Protein AF-A0A538EN63-F1 (afdb_monomer_lite)

Foldseek 3Di:
DDDDDDDDDDDDDDDDDDPDPPPPPPPLAAAEFEEEEEPFLQCLLVVVLQVVCLLVVLSYDYNYDYDQALLVVLVCQLVVNTFKYKHWLQSLFLCQLVVQQKAFLFFTFFAAQDPVQGQKFKKAFLPAPQAALQSQFQFEEEDQDPLGLCLLLNLQLCVLVVHHSVRHHYDHDGLVCVLVCRLVVVGRIYIHGPPSVVCSVPPRVMDGHGDSRNSVFGGQGTIGMMGGLVSCVVPVSSSNSVLSSSQVSLQVCQVCVQVSLVVDDPPRSPGNRTNTDRAAALVSSQVSQVSCCVVVSHVDGGPSCSHYPPSRFHDAEWEWEDDPPATAIDGRNHGAAEAEWGKYKYWYFYPDQQWWKWKDDVVDTDIDDNPDRGIHIDIDGDDFDKMKIAIPRDRVRIDIHTHDD

Sequence (405 aa):
MSRIAVVVAALLAALTLFGGLVSGAQGRGLVTITVDTLPIANALPLDLGVKKGFFTAQGIDINKRTLQSGNDVVLALANHNGEIGYFGWVPMMIASTQGIPISAVAPSEVEGTSAADNWQNILVKGDSSIRTPSDLAGKTIAVNALKGVGEVMIKAALRKSGVNANSIHLLAMPFPTMRTALRNGQVDAIWTPEPFLSQALNLDNARIVMAPGPVLGKFWPVGGYGALTDWVRSNPALAKKFRTAINRSLTYAQSHPDEIRALLPAGTGNVRLPIWSPIVDRAKLLQTAKYARDFGVITKLPNMLQLVPRAITGGKTLQGQITTRAIKLLLDGRTVKTLPQGEYTFVVSDRSKSGSFVLRGPGVLRKTSVKGVRPYTWTLSLAPGKYTYSSTGRPKFKKTFRVLS

Radius of gyration: 26.77 Å; chains: 1; bounding box: 45×76×113 Å

Structure (mmCIF, N/CA/C/O backbone):
data_AF-A0A538EN63-F1
#
_entry.id   AF-A0A538EN63-F1
#
loop_
_atom_site.group_PDB
_atom_site.id
_atom_site.type_symbol
_atom_site.label_atom_id
_atom_site.label_alt_id
_atom_site.label_comp_id
_atom_site.label_asym_id
_atom_site.label_entity_id
_atom_site.label_seq_id
_atom_site.pdbx_PDB_ins_code
_atom_site.Cartn_x
_atom_site.Cartn_y
_atom_site.Cartn_z
_atom_site.occupancy
_atom_site.B_iso_or_equiv
_atom_site.auth_seq_id
_atom_site.auth_comp_id
_atom_site.auth_asym_id
_atom_site.auth_atom_id
_atom_site.pdbx_PDB_model_num
ATOM 1 N N . MET A 1 1 ? 11.328 -45.045 86.136 1.00 39.50 1 MET A N 1
ATOM 2 C CA . MET A 1 1 ? 11.001 -43.608 86.242 1.00 39.50 1 MET A CA 1
ATOM 3 C C . MET A 1 1 ? 9.507 -43.441 85.966 1.00 39.50 1 MET A C 1
ATOM 5 O O . MET A 1 1 ? 9.020 -43.980 84.985 1.00 39.50 1 MET A O 1
ATOM 9 N N . SER A 1 2 ? 8.814 -42.836 86.935 1.00 32.81 2 SER A N 1
ATOM 10 C CA . SER A 1 2 ? 7.412 -42.353 87.025 1.00 32.81 2 SER A CA 1
ATOM 11 C C . SER A 1 2 ? 6.793 -41.793 85.731 1.00 32.81 2 SER A C 1
ATOM 13 O O . SER A 1 2 ? 7.550 -41.299 84.911 1.00 32.81 2 SER A O 1
ATOM 15 N N . ARG A 1 3 ? 5.479 -41.622 85.506 1.00 37.66 3 ARG A N 1
ATOM 16 C CA . ARG A 1 3 ? 4.148 -41.979 86.070 1.00 37.66 3 ARG A CA 1
ATOM 17 C C . ARG A 1 3 ? 3.145 -41.131 85.226 1.00 37.66 3 ARG A C 1
ATOM 19 O O . ARG A 1 3 ? 3.499 -39.990 84.967 1.00 37.66 3 ARG A O 1
ATOM 26 N N . ILE A 1 4 ? 1.905 -41.611 84.987 1.00 38.50 4 ILE A N 1
ATOM 27 C CA . ILE A 1 4 ? 0.632 -40.812 84.914 1.00 38.50 4 ILE A CA 1
ATOM 28 C C . ILE A 1 4 ? 0.461 -39.868 83.679 1.00 38.50 4 ILE A C 1
ATOM 30 O O . ILE A 1 4 ? 1.442 -39.328 83.202 1.00 38.50 4 ILE A O 1
ATOM 34 N N . ALA A 1 5 ? -0.701 -39.483 83.123 1.00 38.59 5 ALA A N 1
ATOM 35 C CA . ALA A 1 5 ? -2.105 -39.923 82.982 1.00 38.59 5 ALA A CA 1
ATOM 36 C C . ALA A 1 5 ? -2.874 -38.790 82.217 1.00 38.59 5 ALA A C 1
ATOM 38 O O . ALA A 1 5 ? -2.325 -37.702 82.080 1.00 38.59 5 ALA A O 1
ATOM 39 N N . VAL A 1 6 ? -4.157 -39.022 81.859 1.00 34.88 6 VAL A N 1
ATOM 40 C CA . VAL A 1 6 ? -5.277 -38.025 81.751 1.00 34.88 6 VAL A CA 1
ATOM 41 C C . VAL A 1 6 ? -5.259 -37.096 80.502 1.00 34.88 6 VAL A C 1
ATOM 43 O O . VAL A 1 6 ? -4.277 -36.418 80.253 1.00 34.88 6 VAL A O 1
ATOM 46 N N . VAL A 1 7 ? -6.214 -37.122 79.549 1.00 37.34 7 VAL A N 1
ATOM 47 C CA . VAL A 1 7 ? -7.676 -36.819 79.546 1.00 37.34 7 VAL A CA 1
ATOM 48 C C . VAL A 1 7 ? -8.006 -35.301 79.460 1.00 37.34 7 VAL A C 1
ATOM 50 O O . VAL A 1 7 ? -7.606 -34.531 80.318 1.00 37.34 7 VAL A O 1
ATOM 53 N N . VAL A 1 8 ? -8.837 -34.947 78.456 1.00 35.72 8 VAL A N 1
ATOM 54 C CA . VAL A 1 8 ? -9.824 -33.825 78.376 1.00 35.72 8 VAL A CA 1
ATOM 55 C C . VAL A 1 8 ? -9.400 -32.403 77.928 1.00 35.72 8 VAL A C 1
ATOM 57 O O . VAL A 1 8 ? -8.804 -31.629 78.658 1.00 35.72 8 VAL A O 1
ATOM 60 N N . ALA A 1 9 ? -9.864 -32.092 76.705 1.00 34.22 9 ALA A N 1
ATOM 61 C CA . ALA A 1 9 ? -10.789 -31.021 76.281 1.00 34.22 9 ALA A CA 1
ATOM 62 C C . ALA A 1 9 ? -10.452 -29.514 76.332 1.00 34.22 9 ALA A C 1
ATOM 64 O O . ALA A 1 9 ? -10.114 -28.963 77.369 1.00 34.22 9 ALA A O 1
ATOM 65 N N . ALA A 1 10 ? -10.860 -28.883 75.212 1.00 35.44 10 ALA A N 1
ATOM 66 C CA . ALA A 1 10 ? -11.432 -27.535 75.058 1.00 35.44 10 ALA A CA 1
ATOM 67 C C . ALA A 1 10 ? -10.468 -26.356 75.317 1.00 35.44 10 ALA A C 1
ATOM 69 O O . ALA A 1 10 ? -9.594 -26.428 76.158 1.00 35.44 10 ALA A O 1
ATOM 70 N N . LEU A 1 11 ? -10.501 -25.203 74.653 1.00 35.03 11 LEU A N 1
ATOM 71 C CA . LEU A 1 11 ? -11.497 -24.449 73.896 1.00 35.03 11 LEU A CA 1
ATOM 72 C C . LEU A 1 11 ? -10.677 -23.329 73.218 1.00 35.03 11 LEU A C 1
ATOM 74 O O . LEU A 1 11 ? -9.823 -22.756 73.882 1.00 35.03 11 LEU A O 1
ATOM 78 N N . LEU A 1 12 ? -10.944 -22.961 71.964 1.00 37.56 12 LEU A N 1
ATOM 79 C CA . LEU A 1 12 ? -11.250 -21.564 71.625 1.00 37.56 12 LEU A CA 1
ATOM 80 C C . LEU A 1 12 ? -11.751 -21.483 70.182 1.00 37.56 12 LEU A C 1
ATOM 82 O O . LEU A 1 12 ? -11.078 -21.846 69.220 1.00 37.56 12 LEU A O 1
ATOM 86 N N . ALA A 1 13 ? -12.994 -21.037 70.084 1.00 39.69 13 ALA A N 1
ATOM 87 C CA . ALA A 1 13 ? -13.723 -20.796 68.863 1.00 39.69 13 ALA A CA 1
ATOM 88 C C . ALA A 1 13 ? -13.358 -19.438 68.238 1.00 39.69 13 ALA A C 1
ATOM 90 O O . ALA A 1 13 ? -13.031 -18.490 68.949 1.00 39.69 13 ALA A O 1
ATOM 91 N N . ALA A 1 14 ? -13.618 -19.372 66.928 1.00 36.72 14 ALA A N 1
ATOM 92 C CA . ALA A 1 14 ? -14.241 -18.264 66.194 1.00 36.72 14 ALA A CA 1
ATOM 93 C C . ALA A 1 14 ? -13.387 -17.505 65.158 1.00 36.72 14 ALA A C 1
ATOM 95 O O . ALA A 1 14 ? -12.226 -17.184 65.373 1.00 36.72 14 ALA A O 1
ATOM 96 N N . LEU A 1 15 ? -14.105 -17.152 64.078 1.00 36.44 15 LEU A N 1
ATOM 97 C CA . LEU A 1 15 ? -13.755 -16.429 62.845 1.00 36.44 15 LEU A CA 1
ATOM 98 C C . LEU A 1 15 ? -13.041 -17.282 61.775 1.00 36.44 15 LEU A C 1
ATOM 100 O O . LEU A 1 15 ? -11.958 -17.787 62.003 1.00 36.44 15 LEU A O 1
ATOM 104 N N . THR A 1 16 ? -13.556 -17.492 60.562 1.00 40.44 16 THR A N 1
ATOM 105 C CA . THR A 1 16 ? -14.669 -16.867 59.832 1.00 40.44 16 THR A CA 1
ATOM 106 C C . THR A 1 16 ? -15.054 -17.783 58.667 1.00 40.44 16 THR A C 1
ATOM 108 O O . THR A 1 16 ? -14.211 -18.182 57.865 1.00 40.44 16 THR A O 1
ATOM 111 N N . LEU A 1 17 ? -16.353 -18.061 58.533 1.00 43.28 17 LEU A N 1
ATOM 112 C CA . LEU A 1 17 ? -16.962 -18.459 57.268 1.00 43.28 17 LEU A CA 1
ATOM 113 C C . LEU A 1 17 ? -16.720 -17.355 56.227 1.00 43.28 17 LEU A C 1
ATOM 115 O O . LEU A 1 17 ? -17.315 -16.287 56.323 1.00 43.28 17 LEU A O 1
ATOM 119 N N . PHE A 1 18 ? -15.918 -17.635 55.206 1.00 42.84 18 PHE A N 1
ATOM 120 C CA . PHE A 1 18 ? -16.129 -17.101 53.862 1.00 42.84 18 PHE A CA 1
ATOM 121 C C . PHE A 1 18 ? -15.702 -18.186 52.874 1.00 42.84 18 PHE A C 1
ATOM 123 O O . PHE A 1 18 ? -14.536 -18.313 52.506 1.00 42.84 18 PHE A O 1
ATOM 130 N N . GLY A 1 19 ? -16.671 -19.023 52.496 1.00 39.84 19 GLY A N 1
ATOM 131 C CA . GLY A 1 19 ? -16.547 -19.956 51.386 1.00 39.84 19 GLY A CA 1
ATOM 132 C C . GLY A 1 19 ? -16.340 -19.169 50.098 1.00 39.84 19 GLY A C 1
ATOM 133 O O . GLY A 1 19 ? -17.295 -18.741 49.454 1.00 39.84 19 GLY A O 1
ATOM 134 N N . GLY A 1 20 ? -15.075 -18.946 49.750 1.00 33.38 20 GLY A N 1
ATOM 135 C CA . GLY A 1 20 ? -14.682 -18.441 48.450 1.00 33.38 20 GLY A CA 1
ATOM 136 C C . GLY A 1 20 ? -15.007 -19.488 47.395 1.00 33.38 20 GLY A C 1
ATOM 137 O O . GLY A 1 20 ? -14.257 -20.443 47.207 1.00 33.38 20 GLY A O 1
ATOM 138 N N . LEU A 1 21 ? -16.116 -19.284 46.686 1.00 41.53 21 LEU A N 1
ATOM 139 C CA . LEU A 1 21 ? -16.290 -19.771 45.324 1.00 41.53 21 LEU A CA 1
ATOM 140 C C . LEU A 1 21 ? -15.121 -19.227 44.500 1.00 41.53 21 LEU A C 1
ATOM 142 O O . LEU A 1 21 ? -15.172 -18.115 43.971 1.00 41.53 21 LEU A O 1
ATOM 146 N N . VAL A 1 22 ? -14.053 -20.015 44.390 1.00 39.41 22 VAL A N 1
ATOM 147 C CA . VAL A 1 22 ? -13.064 -19.847 43.333 1.00 39.41 22 VAL A CA 1
ATOM 148 C C . VAL A 1 22 ? -13.796 -20.203 42.046 1.00 39.41 22 VAL A C 1
ATOM 150 O O . VAL A 1 22 ? -13.808 -21.347 41.598 1.00 39.41 22 VAL A O 1
ATOM 153 N N . SER A 1 23 ? -14.474 -19.208 41.474 1.00 40.97 23 SER A N 1
ATOM 154 C CA . SER A 1 23 ? -14.842 -19.226 40.068 1.00 40.97 23 SER A CA 1
ATOM 155 C C . SER A 1 23 ? -13.533 -19.301 39.301 1.00 40.97 23 SER A C 1
ATOM 157 O 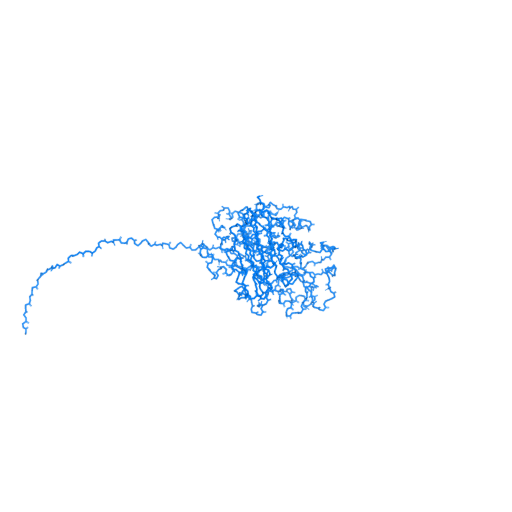O . SER A 1 23 ? -12.886 -18.286 39.046 1.00 40.97 23 SER A O 1
ATOM 159 N N . GLY A 1 24 ? -13.109 -20.526 38.993 1.00 36.53 24 GLY A N 1
ATOM 160 C CA . GLY A 1 24 ? -12.093 -20.775 37.995 1.00 36.53 24 GLY A CA 1
ATOM 161 C C . GLY A 1 24 ? -12.567 -20.097 36.723 1.00 36.53 24 GLY A C 1
ATOM 162 O O . GLY A 1 24 ? -13.503 -20.561 36.073 1.00 36.53 24 GLY A O 1
ATOM 163 N N . ALA A 1 25 ? -11.960 -18.959 36.400 1.00 36.59 25 ALA A N 1
ATOM 164 C CA . ALA A 1 25 ? -12.062 -18.386 35.081 1.00 36.59 25 ALA A CA 1
ATOM 165 C C . ALA A 1 25 ? -11.527 -19.457 34.127 1.00 36.59 25 ALA A C 1
ATOM 167 O O . ALA A 1 25 ? -10.316 -19.626 33.995 1.00 36.59 25 ALA A O 1
ATOM 168 N N . GLN A 1 26 ? -12.430 -20.219 33.504 1.00 40.00 26 GLN A N 1
ATOM 169 C CA . GLN A 1 26 ? -12.112 -20.970 32.302 1.00 40.00 26 GLN A CA 1
ATOM 170 C C . GLN A 1 26 ? -11.521 -19.947 31.338 1.00 40.00 26 GLN A C 1
ATOM 172 O O . GLN A 1 26 ? -12.235 -19.091 30.805 1.00 40.00 26 GLN A O 1
ATOM 177 N N . GLY A 1 27 ? -10.196 -19.971 31.195 1.00 47.72 27 GLY A N 1
ATOM 178 C CA . GLY A 1 27 ? -9.504 -19.173 30.205 1.00 47.72 27 GLY A CA 1
ATOM 179 C C . GLY A 1 27 ? -10.123 -19.528 28.866 1.00 47.72 27 GLY A C 1
ATOM 180 O O . GLY A 1 27 ? -9.965 -20.650 28.395 1.00 47.72 27 GLY A O 1
ATOM 181 N N . ARG A 1 28 ? -10.905 -18.609 28.290 1.00 62.19 28 ARG A N 1
ATOM 182 C CA . ARG A 1 28 ? -11.456 -18.789 26.947 1.00 62.19 28 ARG A CA 1
ATOM 183 C C . ARG A 1 28 ? -10.273 -19.058 26.021 1.00 62.19 28 ARG A C 1
ATOM 185 O O . ARG A 1 28 ? -9.451 -18.162 25.829 1.00 62.19 28 ARG A O 1
ATOM 192 N N . GLY A 1 29 ? -10.184 -20.284 25.506 1.00 84.50 29 GLY A N 1
ATOM 193 C CA . GLY A 1 29 ? -9.155 -20.678 24.550 1.00 84.50 29 GLY A CA 1
ATOM 194 C C . GLY A 1 29 ? -9.119 -19.707 23.371 1.00 84.50 29 GLY A C 1
ATOM 195 O O . GLY A 1 29 ? -10.151 -19.154 22.976 1.00 84.50 29 GLY A O 1
ATOM 196 N N . LEU A 1 30 ? -7.921 -19.452 22.847 1.00 94.00 30 LEU A N 1
ATOM 197 C CA . LEU A 1 30 ? -7.757 -18.617 21.661 1.00 94.00 30 LEU A CA 1
ATOM 198 C C . LEU A 1 30 ? -8.392 -19.316 20.454 1.00 94.00 30 LEU A C 1
ATOM 200 O O . LEU A 1 30 ? -8.273 -20.528 20.299 1.00 94.00 30 LEU A O 1
ATOM 204 N N . VAL A 1 31 ? -9.051 -18.543 19.591 1.00 97.69 31 VAL A N 1
ATOM 205 C CA . VAL A 1 31 ? -9.512 -19.036 18.289 1.00 97.69 31 VAL A CA 1
ATOM 206 C C . VAL A 1 31 ? -8.372 -18.868 17.296 1.00 97.69 31 VAL A C 1
ATOM 208 O O . VAL A 1 31 ? -7.955 -17.738 17.031 1.00 97.69 31 VAL A O 1
ATOM 211 N N . THR A 1 32 ? -7.872 -19.968 16.742 1.00 98.12 32 THR A N 1
ATOM 212 C CA . THR A 1 32 ? -6.858 -19.919 15.687 1.00 98.12 32 THR A CA 1
ATOM 213 C C . THR A 1 32 ? -7.483 -19.446 14.376 1.00 98.12 32 THR A C 1
ATOM 215 O O . THR A 1 32 ? -8.505 -19.970 13.940 1.00 98.12 32 THR A O 1
ATOM 218 N N . ILE A 1 33 ? -6.867 -18.447 13.745 1.00 98.38 33 ILE A N 1
ATOM 219 C CA . ILE A 1 33 ? -7.176 -17.986 12.390 1.00 98.38 33 ILE A CA 1
ATOM 220 C C . ILE A 1 33 ? -5.930 -18.198 11.541 1.00 98.38 33 ILE A C 1
ATOM 222 O O . ILE A 1 33 ? -4.859 -17.665 11.845 1.00 98.38 33 ILE A O 1
ATOM 226 N N . THR A 1 34 ? -6.077 -18.938 10.451 1.00 98.69 34 THR A N 1
ATOM 227 C CA . THR A 1 34 ? -5.054 -19.065 9.425 1.00 98.69 34 THR A CA 1
ATOM 228 C C . THR A 1 34 ? -5.077 -17.839 8.524 1.00 98.69 34 THR A C 1
ATOM 230 O O . THR A 1 34 ? -6.106 -17.495 7.934 1.00 98.69 34 THR A O 1
ATOM 233 N N . VAL A 1 35 ? -3.927 -17.169 8.436 1.00 98.75 35 VAL A N 1
ATOM 234 C CA . VAL A 1 35 ? -3.742 -15.974 7.615 1.00 98.75 35 VAL A CA 1
ATOM 235 C C . VAL A 1 35 ? -2.700 -16.229 6.539 1.00 98.75 35 VAL A C 1
ATOM 237 O O . VAL A 1 35 ? -1.511 -16.377 6.836 1.00 98.75 35 VAL A O 1
ATOM 240 N N . ASP A 1 36 ? -3.143 -16.222 5.286 1.00 98.56 36 ASP A N 1
ATOM 241 C CA . ASP A 1 36 ? -2.258 -16.261 4.127 1.00 98.56 36 ASP A CA 1
ATOM 242 C C . ASP A 1 36 ? -1.664 -14.883 3.858 1.00 98.56 36 ASP A C 1
ATOM 244 O O . ASP A 1 36 ? -2.358 -13.869 3.871 1.00 98.56 36 ASP A O 1
ATOM 248 N N . THR A 1 37 ? -0.365 -14.824 3.607 1.00 97.00 37 THR A N 1
ATOM 249 C CA . THR A 1 37 ? 0.369 -13.585 3.368 1.00 97.00 37 THR A CA 1
ATOM 250 C C . THR A 1 37 ? 1.394 -13.746 2.249 1.00 97.00 37 THR A C 1
ATOM 252 O O . THR A 1 37 ? 1.515 -14.809 1.649 1.00 97.00 37 THR A O 1
ATOM 255 N N . LEU A 1 38 ? 2.144 -12.683 1.965 1.00 95.44 38 LEU A N 1
ATOM 256 C CA . LEU A 1 38 ? 3.192 -12.624 0.950 1.00 95.44 38 LEU A CA 1
ATOM 257 C C . LEU A 1 38 ? 4.549 -12.293 1.598 1.00 95.44 38 LEU A C 1
ATOM 259 O O . LEU A 1 38 ? 4.575 -11.620 2.633 1.00 95.44 38 LEU A O 1
ATOM 263 N N . PRO A 1 39 ? 5.688 -12.684 0.994 1.00 93.06 39 PRO A N 1
ATOM 264 C CA . PRO A 1 39 ? 7.026 -12.435 1.535 1.00 93.06 39 PRO A CA 1
ATOM 265 C C . PRO A 1 39 ? 7.500 -10.990 1.274 1.00 93.06 39 PRO A C 1
ATOM 267 O O . PRO A 1 39 ? 8.585 -10.770 0.739 1.00 93.06 39 PRO A O 1
ATOM 270 N N . ILE A 1 40 ? 6.672 -9.990 1.598 1.00 93.75 40 ILE A N 1
ATOM 271 C CA . ILE A 1 40 ? 6.928 -8.567 1.318 1.00 93.75 40 ILE A CA 1
ATOM 272 C C . ILE A 1 40 ? 6.687 -7.695 2.553 1.00 93.75 40 ILE A C 1
ATOM 274 O O . ILE A 1 40 ? 5.858 -8.009 3.409 1.00 93.75 40 ILE A O 1
ATOM 278 N N . ALA A 1 41 ? 7.383 -6.557 2.624 1.00 92.75 41 ALA A N 1
ATOM 279 C CA . ALA A 1 41 ? 7.390 -5.690 3.804 1.00 92.75 41 ALA A CA 1
ATOM 280 C C . ALA A 1 41 ? 6.004 -5.134 4.186 1.00 92.75 41 ALA A C 1
ATOM 282 O O . ALA A 1 41 ? 5.756 -4.824 5.351 1.00 92.75 41 ALA A O 1
ATOM 283 N N . ASN A 1 42 ? 5.085 -5.027 3.224 1.00 92.06 42 ASN A N 1
ATOM 284 C CA . ASN A 1 42 ? 3.715 -4.558 3.430 1.00 92.06 42 ASN A CA 1
ATOM 285 C C . ASN A 1 42 ? 2.970 -5.321 4.519 1.00 92.06 42 ASN A C 1
ATOM 287 O O . ASN A 1 42 ? 2.226 -4.706 5.278 1.00 92.06 42 ASN A O 1
ATOM 291 N N . ALA A 1 43 ? 3.190 -6.634 4.593 1.00 92.69 43 ALA A N 1
ATOM 292 C CA . ALA A 1 43 ? 2.461 -7.522 5.482 1.00 92.69 43 ALA A CA 1
ATOM 293 C C . ALA A 1 43 ? 3.084 -7.647 6.882 1.00 92.69 43 ALA A C 1
ATOM 295 O O . ALA A 1 43 ? 2.471 -8.235 7.770 1.00 92.69 43 ALA A O 1
ATOM 296 N N . LEU A 1 44 ? 4.262 -7.053 7.117 1.00 95.38 44 LEU A N 1
ATOM 297 C CA . LEU A 1 44 ? 4.958 -7.109 8.411 1.00 95.38 44 LEU A CA 1
ATOM 298 C C . LEU A 1 44 ? 4.162 -6.575 9.614 1.00 95.38 44 LEU A C 1
ATOM 300 O O . LEU A 1 44 ? 4.437 -7.018 10.729 1.00 95.38 44 LEU A O 1
ATOM 304 N N . PRO A 1 45 ? 3.162 -5.682 9.474 1.00 97.31 45 PRO A N 1
ATOM 305 C CA . PRO A 1 45 ? 2.277 -5.378 10.590 1.00 97.31 45 PRO A CA 1
ATOM 306 C C . PRO A 1 45 ? 1.528 -6.601 11.127 1.00 97.31 45 PRO A C 1
ATOM 308 O O . PRO A 1 45 ? 1.220 -6.619 12.313 1.00 97.31 45 PRO A O 1
ATOM 311 N N . LEU A 1 46 ? 1.253 -7.642 10.338 1.00 98.31 46 LEU A N 1
ATOM 312 C CA . LEU A 1 46 ? 0.695 -8.883 10.887 1.00 98.31 46 LEU A CA 1
ATOM 313 C C . LEU A 1 46 ? 1.652 -9.475 11.933 1.00 98.31 46 LEU A C 1
ATOM 315 O O . LEU A 1 46 ? 1.268 -9.658 13.087 1.00 98.31 46 LEU A O 1
ATOM 319 N N . ASP A 1 47 ? 2.915 -9.660 11.551 1.00 97.75 47 ASP A N 1
ATOM 320 C CA . ASP A 1 47 ? 3.978 -10.201 12.403 1.00 97.75 47 ASP A CA 1
ATOM 321 C C . ASP A 1 47 ? 4.237 -9.341 13.642 1.00 97.75 47 ASP A C 1
ATOM 323 O O . ASP A 1 47 ? 4.325 -9.851 14.763 1.00 97.75 47 ASP A O 1
ATOM 327 N N . LEU A 1 48 ? 4.291 -8.017 13.468 1.00 97.88 48 LEU A N 1
ATOM 328 C CA . LEU A 1 48 ? 4.436 -7.098 14.592 1.00 97.88 48 LEU A CA 1
ATOM 329 C C . LEU A 1 48 ? 3.245 -7.205 15.553 1.00 97.88 48 LEU A C 1
ATOM 331 O O . LEU A 1 48 ? 3.431 -7.206 16.766 1.00 97.88 48 LEU A O 1
ATOM 335 N N . GLY A 1 49 ? 2.028 -7.334 15.025 1.00 98.38 49 GLY A N 1
ATOM 336 C CA . GLY A 1 49 ? 0.815 -7.449 15.829 1.00 98.38 49 GLY A CA 1
ATOM 337 C C . GLY A 1 49 ? 0.762 -8.749 16.626 1.00 98.38 49 GLY A C 1
ATOM 338 O O . GLY A 1 49 ? 0.339 -8.728 17.783 1.00 98.38 49 GLY A O 1
ATOM 339 N N . VAL A 1 50 ? 1.234 -9.855 16.041 1.00 98.38 50 VAL A N 1
ATOM 340 C CA . VAL A 1 50 ? 1.409 -11.141 16.735 1.00 98.38 50 VAL A CA 1
ATOM 341 C C . VAL A 1 50 ? 2.419 -10.986 17.871 1.00 98.38 50 VAL A C 1
ATOM 343 O O . VAL A 1 50 ? 2.076 -11.234 19.025 1.00 98.38 50 VAL A O 1
ATOM 346 N N . LYS A 1 51 ? 3.617 -10.456 17.585 1.00 98.00 51 LYS A N 1
ATOM 347 C CA . LYS A 1 51 ? 4.674 -10.230 18.589 1.00 98.00 51 LYS A CA 1
ATOM 348 C C . LYS A 1 51 ? 4.231 -9.311 19.734 1.00 98.00 51 LYS A C 1
ATOM 350 O O . LYS A 1 51 ? 4.682 -9.470 20.864 1.00 98.00 51 LYS A O 1
ATOM 355 N N . LYS A 1 52 ? 3.355 -8.342 19.456 1.00 98.25 52 LYS A N 1
ATOM 356 C CA . LYS A 1 52 ? 2.814 -7.396 20.448 1.00 98.25 52 LYS A CA 1
ATOM 357 C C . LYS A 1 52 ? 1.561 -7.896 21.171 1.00 98.25 52 LYS A C 1
ATOM 359 O O . LYS A 1 52 ? 1.022 -7.164 21.999 1.00 98.25 52 LYS A O 1
ATOM 364 N N . GLY A 1 53 ? 1.070 -9.094 20.852 1.00 98.19 53 GLY A N 1
ATOM 365 C CA . GLY A 1 53 ? -0.136 -9.655 21.460 1.00 98.19 53 GLY A CA 1
ATOM 366 C C . GLY A 1 53 ? -1.422 -8.903 21.099 1.00 98.19 53 GLY A C 1
ATOM 367 O O . GLY A 1 53 ? -2.405 -8.952 21.835 1.00 98.19 53 GLY A O 1
ATOM 368 N N . PHE A 1 54 ? -1.456 -8.172 19.979 1.00 98.56 54 PHE A N 1
ATOM 369 C CA . PHE A 1 54 ? -2.664 -7.446 19.570 1.00 98.56 54 PHE A CA 1
ATOM 370 C C . PHE A 1 54 ? -3.792 -8.396 19.160 1.00 98.56 54 PHE A C 1
ATOM 372 O O . PHE A 1 54 ? -4.956 -8.087 19.412 1.00 98.56 54 PHE A O 1
ATOM 379 N N . PHE A 1 55 ? -3.455 -9.547 18.572 1.00 98.69 55 PHE A N 1
ATOM 380 C CA . PHE A 1 55 ? -4.417 -10.593 18.216 1.00 98.69 55 PHE A CA 1
ATOM 381 C C . PHE A 1 55 ? -4.852 -11.409 19.436 1.00 98.69 55 PHE A C 1
ATOM 383 O O . PHE A 1 55 ? -6.053 -11.586 19.647 1.00 98.69 55 PHE A O 1
ATOM 390 N N . THR A 1 56 ? -3.917 -11.794 20.310 1.00 98.31 56 THR A N 1
ATOM 391 C CA . THR A 1 56 ? -4.236 -12.536 21.541 1.00 98.31 56 THR A CA 1
ATOM 392 C C . THR A 1 56 ? -5.117 -11.713 22.483 1.00 98.31 56 THR A C 1
ATOM 394 O O . THR A 1 56 ? -6.076 -12.241 23.038 1.00 98.31 56 THR A O 1
ATOM 397 N N . ALA A 1 57 ? -4.920 -10.390 22.552 1.00 98.06 57 ALA A N 1
ATOM 398 C CA . ALA A 1 57 ? -5.814 -9.465 23.260 1.00 98.06 57 ALA A CA 1
ATOM 399 C C . ALA A 1 57 ? -7.246 -9.403 22.686 1.00 98.06 57 ALA A C 1
ATOM 401 O O . ALA A 1 57 ? -8.145 -8.852 23.319 1.00 98.06 57 ALA A O 1
ATOM 402 N N . GLN A 1 58 ? -7.476 -9.924 21.479 1.00 98.25 58 GLN A N 1
ATOM 403 C CA . GLN A 1 58 ? -8.804 -10.096 20.884 1.00 98.25 58 GLN A CA 1
ATOM 404 C C . GLN A 1 58 ? -9.311 -11.551 20.969 1.00 98.25 58 GLN A C 1
ATOM 406 O O . GLN A 1 58 ? -10.415 -11.848 20.498 1.00 98.25 58 GLN A O 1
ATOM 411 N N . GLY A 1 59 ? -8.549 -12.446 21.605 1.00 97.94 59 GLY A N 1
ATOM 412 C CA . GLY A 1 59 ? -8.834 -13.878 21.694 1.00 97.94 59 GLY A CA 1
ATOM 413 C C . GLY A 1 59 ? -8.514 -14.644 20.409 1.00 97.94 59 GLY A C 1
ATOM 414 O O . GLY A 1 59 ? -9.182 -15.634 20.127 1.00 97.94 59 GLY A O 1
ATOM 415 N N . ILE A 1 60 ? -7.565 -14.151 19.607 1.00 98.69 60 ILE A N 1
ATOM 416 C CA . ILE A 1 60 ? -7.156 -14.746 18.330 1.00 98.69 60 ILE A CA 1
ATOM 417 C C . ILE A 1 60 ? -5.712 -15.234 18.435 1.00 98.69 60 ILE A C 1
ATOM 419 O O . ILE A 1 60 ? -4.836 -14.474 18.851 1.00 98.69 60 ILE A O 1
ATOM 423 N N . ASP A 1 61 ? -5.478 -16.464 17.996 1.00 98.38 61 ASP A N 1
ATOM 424 C CA . ASP A 1 61 ? -4.150 -16.968 17.654 1.00 98.38 61 ASP A CA 1
ATOM 425 C C . ASP A 1 61 ? -3.975 -16.953 16.127 1.00 98.38 61 ASP A C 1
ATOM 427 O O . ASP A 1 61 ? -4.927 -17.216 15.393 1.00 98.38 61 ASP A O 1
ATOM 431 N N . ILE A 1 62 ? -2.794 -16.590 15.629 1.00 98.56 62 ILE A N 1
ATOM 432 C CA . ILE A 1 62 ? -2.553 -16.433 14.187 1.00 98.56 62 ILE A CA 1
ATOM 433 C C . ILE A 1 62 ? -1.663 -17.565 13.689 1.00 98.56 62 ILE A C 1
ATOM 435 O O . ILE A 1 62 ? -0.473 -17.609 13.993 1.00 98.56 62 ILE A O 1
ATOM 439 N N . ASN A 1 63 ? -2.220 -18.407 12.822 1.00 98.31 63 ASN A N 1
ATOM 440 C CA . ASN A 1 63 ? -1.457 -19.368 12.039 1.00 98.31 63 ASN A CA 1
ATOM 441 C C . ASN A 1 63 ? -1.080 -18.740 10.687 1.00 98.31 63 ASN A C 1
ATOM 443 O O . ASN A 1 63 ? -1.890 -18.668 9.766 1.00 98.31 63 ASN A O 1
ATOM 447 N N . LYS A 1 64 ? 0.139 -18.212 10.563 1.00 97.88 64 LYS A N 1
ATOM 448 C CA . LYS A 1 64 ? 0.571 -17.503 9.349 1.00 97.88 64 LYS A CA 1
ATOM 449 C C . LYS A 1 64 ? 1.113 -18.470 8.296 1.00 97.88 64 LYS A C 1
ATOM 451 O O . LYS A 1 64 ? 1.979 -19.285 8.601 1.00 97.88 64 LYS A O 1
ATOM 456 N N . ARG A 1 65 ? 0.720 -18.286 7.034 1.00 97.75 65 ARG A N 1
ATOM 457 C CA . ARG A 1 65 ? 1.314 -18.983 5.880 1.00 97.75 65 ARG A CA 1
ATOM 458 C C . ARG A 1 65 ? 1.710 -18.002 4.793 1.00 97.75 65 ARG A C 1
ATOM 460 O O . ARG A 1 65 ? 1.034 -17.004 4.580 1.00 97.75 65 ARG A O 1
ATOM 467 N N . THR A 1 66 ? 2.799 -18.285 4.092 1.00 96.50 66 THR A N 1
ATOM 468 C CA . THR A 1 66 ? 3.356 -17.373 3.086 1.00 96.50 66 THR A CA 1
ATOM 469 C C . THR A 1 66 ? 3.226 -17.977 1.693 1.00 96.50 66 THR A C 1
ATOM 471 O O . THR A 1 66 ? 3.770 -19.046 1.432 1.00 96.50 66 THR A O 1
ATOM 474 N N . LEU A 1 67 ? 2.541 -17.270 0.797 1.00 96.69 67 LEU A N 1
ATOM 475 C CA . LEU A 1 67 ? 2.328 -17.618 -0.609 1.00 96.69 67 LEU A CA 1
ATOM 476 C C . LEU A 1 67 ? 3.070 -16.633 -1.529 1.00 96.69 67 LEU A C 1
ATOM 478 O O . LEU A 1 67 ? 3.593 -15.615 -1.073 1.00 96.69 67 LEU A O 1
ATOM 482 N N . GLN A 1 68 ? 3.155 -16.931 -2.828 1.00 92.56 68 GLN A N 1
ATOM 483 C CA . GLN A 1 68 ? 4.000 -16.166 -3.759 1.00 92.56 68 GLN A CA 1
ATOM 484 C C . GLN A 1 68 ? 3.266 -15.003 -4.436 1.00 92.56 68 GLN A C 1
ATOM 486 O O . GLN A 1 68 ? 3.877 -13.985 -4.781 1.00 92.56 68 GLN A O 1
ATOM 491 N N . SER A 1 69 ? 1.950 -15.113 -4.608 1.00 94.31 69 SER A N 1
ATOM 492 C CA . SER A 1 69 ? 1.143 -14.091 -5.265 1.00 94.31 69 SER A CA 1
ATOM 493 C C . SER A 1 69 ? -0.234 -13.922 -4.629 1.00 94.31 69 SER A C 1
ATOM 495 O O . SER A 1 69 ? -0.758 -14.804 -3.955 1.00 94.31 69 SER A O 1
ATOM 497 N N . GLY A 1 70 ? -0.864 -12.771 -4.885 1.00 94.31 70 GLY A N 1
ATOM 498 C CA . GLY A 1 70 ? -2.255 -12.556 -4.482 1.00 94.31 70 GLY A CA 1
ATOM 499 C C . GLY A 1 70 ? -3.240 -13.497 -5.185 1.00 94.31 70 GLY A C 1
ATOM 500 O O . GLY A 1 70 ? -4.308 -13.751 -4.641 1.00 94.31 70 GLY A O 1
ATOM 501 N N . ASN A 1 71 ? -2.879 -14.036 -6.355 1.00 93.88 71 ASN A N 1
ATOM 502 C CA . ASN A 1 71 ? -3.692 -15.033 -7.051 1.00 93.88 71 ASN A CA 1
ATOM 503 C C . ASN A 1 71 ? -3.656 -16.375 -6.302 1.00 93.88 71 ASN A C 1
ATOM 505 O O . ASN A 1 71 ? -4.700 -17.003 -6.149 1.00 93.88 71 ASN A O 1
ATOM 509 N N . ASP A 1 72 ? -2.498 -16.761 -5.756 1.00 96.44 72 ASP A N 1
ATOM 510 C CA . ASP A 1 72 ? -2.367 -17.967 -4.923 1.00 96.44 72 ASP A CA 1
ATOM 511 C C . ASP A 1 72 ? -3.171 -17.833 -3.626 1.00 96.44 72 ASP A C 1
ATOM 513 O O . ASP A 1 72 ? -3.799 -18.792 -3.189 1.00 96.44 72 ASP A O 1
ATOM 517 N N . VAL A 1 73 ? -3.209 -16.630 -3.037 1.00 98.19 73 VAL A N 1
ATOM 518 C CA . VAL A 1 73 ? -4.050 -16.337 -1.863 1.00 98.19 73 VAL A CA 1
ATOM 519 C C . VAL A 1 73 ? -5.536 -16.479 -2.199 1.00 98.19 73 VAL A C 1
ATOM 521 O O . VAL A 1 73 ? -6.282 -17.083 -1.434 1.00 98.19 73 VAL A O 1
ATOM 524 N N . VAL A 1 74 ? -5.982 -15.972 -3.355 1.00 97.62 74 VAL A N 1
ATOM 525 C CA . VAL A 1 74 ? -7.369 -16.170 -3.814 1.00 97.62 74 VAL A CA 1
ATOM 526 C C . VAL A 1 74 ? -7.681 -17.657 -3.989 1.00 97.62 74 VAL A C 1
ATOM 528 O O . VAL A 1 74 ? -8.741 -18.097 -3.549 1.00 97.62 74 VAL A O 1
ATOM 531 N N . LEU A 1 75 ? -6.772 -18.429 -4.591 1.00 96.81 75 LEU A N 1
ATOM 532 C CA . LEU A 1 75 ? -6.942 -19.871 -4.777 1.00 96.81 75 LEU A CA 1
ATOM 533 C C . LEU A 1 75 ? -7.005 -20.618 -3.437 1.00 96.81 75 LEU A C 1
ATOM 535 O O . LEU A 1 75 ? -7.863 -21.479 -3.259 1.00 96.81 75 LEU A O 1
ATOM 539 N N . ALA A 1 76 ? -6.139 -20.272 -2.482 1.00 98.31 76 ALA A N 1
ATOM 540 C CA . ALA A 1 76 ? -6.147 -20.856 -1.144 1.00 98.31 76 ALA A CA 1
ATOM 541 C C . ALA A 1 76 ? -7.484 -20.602 -0.430 1.00 98.31 76 ALA A C 1
ATOM 543 O O . ALA A 1 76 ? -8.122 -21.553 0.021 1.00 98.31 76 ALA A O 1
ATOM 544 N N . LEU A 1 77 ? -7.963 -19.351 -0.432 1.00 98.25 77 LEU A N 1
ATOM 545 C CA . LEU A 1 77 ? -9.265 -18.992 0.137 1.00 98.25 77 LEU A CA 1
ATOM 546 C C . LEU A 1 77 ? -10.419 -19.721 -0.561 1.00 98.25 77 LEU A C 1
ATOM 548 O O . LEU A 1 77 ? -11.306 -20.231 0.115 1.00 98.25 77 LEU A O 1
ATOM 552 N N . ALA A 1 78 ? -10.413 -19.796 -1.895 1.00 97.31 78 ALA A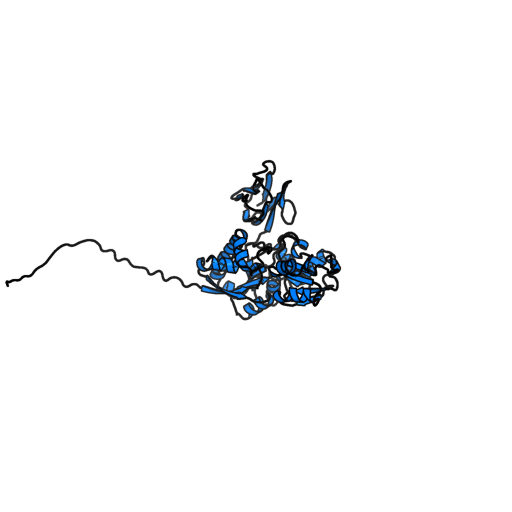 N 1
ATOM 553 C CA . ALA A 1 78 ? -11.450 -20.489 -2.664 1.00 97.31 78 ALA A CA 1
ATOM 554 C C . ALA A 1 78 ? -11.513 -21.993 -2.352 1.00 97.31 78 ALA A C 1
ATOM 556 O O . ALA A 1 78 ? -12.593 -22.572 -2.352 1.00 97.31 78 ALA A O 1
ATOM 557 N N . ASN A 1 79 ? -10.372 -22.600 -2.021 1.00 97.50 79 ASN A N 1
ATOM 558 C CA . ASN A 1 79 ? -10.272 -23.995 -1.594 1.00 97.50 79 ASN A CA 1
ATOM 559 C C . ASN A 1 79 ? -10.509 -24.188 -0.086 1.00 97.50 79 ASN A C 1
ATOM 561 O O . ASN A 1 79 ? -10.199 -25.254 0.442 1.00 97.50 79 ASN A O 1
ATOM 565 N N . HIS A 1 80 ? -11.009 -23.166 0.623 1.00 96.19 80 HIS A N 1
ATOM 566 C CA . HIS A 1 80 ? -11.196 -23.166 2.082 1.00 96.19 80 HIS A CA 1
ATOM 567 C C . HIS A 1 80 ? -9.924 -23.492 2.871 1.00 96.19 80 HIS A C 1
ATOM 569 O O . HIS A 1 80 ? -9.965 -23.922 4.022 1.00 96.19 80 HIS A O 1
ATOM 575 N N . ASN A 1 81 ? -8.773 -23.273 2.249 1.00 96.38 81 ASN A N 1
ATOM 576 C CA . ASN A 1 81 ? -7.488 -23.473 2.860 1.00 96.38 81 ASN A CA 1
ATOM 577 C C . ASN A 1 81 ? -7.079 -22.130 3.459 1.00 96.38 81 ASN A C 1
ATOM 579 O O . ASN A 1 81 ? -6.369 -21.381 2.805 1.00 96.38 81 ASN A O 1
ATOM 583 N N . GLY A 1 82 ? -7.545 -21.817 4.668 1.00 96.88 82 GLY A N 1
ATOM 584 C CA . GLY A 1 82 ? -7.300 -20.547 5.358 1.00 96.88 82 GLY A CA 1
ATOM 585 C C . GLY A 1 82 ? -8.506 -19.604 5.377 1.00 96.88 82 GLY A C 1
ATOM 586 O O . GLY A 1 82 ? -9.351 -19.617 4.484 1.00 96.88 82 GLY A O 1
ATOM 587 N N . GLU A 1 83 ? -8.601 -18.784 6.425 1.00 98.50 83 GLU A N 1
ATOM 588 C CA . GLU A 1 83 ? -9.773 -17.936 6.669 1.00 98.50 83 GLU A CA 1
ATOM 589 C C . GLU A 1 83 ? -9.611 -16.511 6.128 1.00 98.50 83 GLU A C 1
ATOM 591 O O . GLU A 1 83 ? -10.576 -15.911 5.646 1.00 98.50 83 GLU A O 1
ATOM 596 N N . ILE A 1 84 ? -8.405 -15.944 6.231 1.00 98.81 84 ILE A N 1
ATOM 597 C CA . ILE A 1 84 ? -8.103 -14.565 5.826 1.00 98.81 84 ILE A CA 1
ATOM 598 C C . ILE A 1 84 ? -6.827 -14.554 4.986 1.00 98.81 84 ILE A C 1
ATOM 600 O O . ILE A 1 84 ? -5.856 -15.226 5.304 1.00 98.81 84 ILE A O 1
ATOM 604 N N . GLY A 1 85 ? -6.789 -13.734 3.941 1.00 98.56 85 GLY A N 1
ATOM 605 C CA . GLY A 1 85 ? -5.594 -13.500 3.138 1.00 98.56 85 GLY A CA 1
ATOM 606 C C . GLY A 1 85 ? -5.205 -12.027 3.091 1.00 98.56 85 GLY A C 1
ATOM 607 O O . GLY A 1 85 ? -6.073 -11.171 2.931 1.00 98.56 85 GLY A O 1
ATOM 608 N N . TYR A 1 86 ? -3.909 -11.721 3.153 1.00 98.50 86 TYR A N 1
ATOM 609 C CA . TYR A 1 86 ? -3.328 -10.450 2.724 1.00 98.50 86 TYR A CA 1
ATOM 610 C C . TYR A 1 86 ? -2.977 -10.516 1.233 1.00 98.50 86 TYR A C 1
ATOM 612 O O . TYR A 1 86 ? -2.163 -11.336 0.806 1.00 98.50 86 TYR A O 1
ATOM 620 N N . PHE A 1 87 ? -3.590 -9.648 0.430 1.00 95.88 87 PHE A N 1
ATOM 621 C CA . PHE A 1 87 ? -3.339 -9.575 -1.007 1.00 95.88 87 PHE A CA 1
ATOM 622 C C . PHE A 1 87 ? -3.800 -8.238 -1.595 1.00 95.88 87 PHE A C 1
ATOM 624 O O . PHE A 1 87 ? -4.401 -7.390 -0.933 1.00 95.88 87 PHE A O 1
ATOM 631 N N . GLY A 1 88 ? -3.452 -8.021 -2.862 1.00 97.00 88 GLY A N 1
ATOM 632 C CA . GLY A 1 88 ? -3.766 -6.791 -3.574 1.00 97.00 88 GLY A CA 1
ATOM 633 C C . GLY A 1 88 ? -5.257 -6.608 -3.858 1.00 97.00 88 GLY A C 1
ATOM 634 O O . GLY A 1 88 ? -6.000 -7.570 -4.051 1.00 97.00 88 GLY A O 1
ATOM 635 N N . TRP A 1 89 ? -5.682 -5.357 -4.010 1.00 97.69 89 TRP A N 1
ATOM 636 C CA . TRP A 1 89 ? -7.058 -5.043 -4.395 1.00 97.69 89 TRP A CA 1
ATOM 637 C C . TRP A 1 89 ? -7.439 -5.601 -5.771 1.00 97.69 89 TRP A C 1
ATOM 639 O O . TRP A 1 89 ? -8.578 -6.006 -5.964 1.00 97.69 89 TRP A O 1
ATOM 649 N N . VAL A 1 90 ? -6.502 -5.664 -6.723 1.00 97.75 90 VAL A N 1
ATOM 650 C CA . VAL A 1 90 ? -6.761 -6.215 -8.068 1.00 97.75 90 VAL A CA 1
ATOM 651 C C . VAL A 1 90 ? -7.177 -7.694 -8.018 1.00 97.75 90 VAL A C 1
ATOM 653 O O . VAL A 1 90 ? -8.264 -7.991 -8.509 1.00 97.75 90 VAL A O 1
ATOM 656 N N . PRO A 1 91 ? -6.419 -8.619 -7.392 1.00 97.06 91 PRO A N 1
ATOM 657 C CA . PRO A 1 91 ? -6.875 -10.002 -7.246 1.00 97.06 91 PRO A CA 1
ATOM 658 C C . PRO A 1 91 ? -8.192 -10.141 -6.465 1.00 97.06 91 PRO A C 1
ATOM 660 O O . PRO A 1 91 ? -9.011 -10.979 -6.831 1.00 97.06 91 PRO A O 1
ATOM 663 N N . MET A 1 92 ? -8.477 -9.280 -5.475 1.00 97.56 92 MET A N 1
ATOM 664 C CA . MET A 1 92 ? -9.804 -9.244 -4.829 1.00 97.56 92 MET A CA 1
ATOM 665 C C . MET A 1 92 ? -10.929 -8.898 -5.822 1.00 97.56 92 MET A C 1
ATOM 667 O O . MET A 1 92 ? -11.996 -9.512 -5.797 1.00 97.56 92 MET A O 1
ATOM 671 N N . MET A 1 93 ? -10.701 -7.926 -6.714 1.00 97.56 93 MET A N 1
ATOM 672 C CA . MET A 1 93 ? -11.661 -7.548 -7.759 1.00 97.56 93 MET A CA 1
ATOM 673 C C . MET A 1 93 ? -11.845 -8.666 -8.792 1.00 97.56 93 MET A C 1
ATOM 675 O O . MET A 1 93 ? -12.971 -8.921 -9.215 1.00 97.56 93 MET A O 1
ATOM 679 N N . ILE A 1 94 ? -10.767 -9.353 -9.181 1.00 96.56 94 ILE A N 1
ATOM 680 C CA . ILE A 1 94 ? -10.829 -10.509 -10.088 1.00 96.56 94 ILE A CA 1
ATOM 681 C C . ILE A 1 94 ? -11.679 -11.612 -9.467 1.00 96.56 94 ILE A C 1
ATOM 683 O O . ILE A 1 94 ? -12.674 -12.001 -10.069 1.00 96.56 94 ILE A O 1
ATOM 687 N N . ALA A 1 95 ? -11.355 -12.031 -8.241 1.00 96.62 95 ALA A N 1
ATOM 688 C CA . ALA A 1 95 ? -12.106 -13.048 -7.511 1.00 96.62 95 ALA A CA 1
ATOM 689 C C . ALA A 1 95 ? -13.605 -12.708 -7.467 1.00 96.62 95 ALA A C 1
ATOM 691 O O . ALA A 1 95 ? -14.441 -13.484 -7.927 1.00 96.62 95 ALA A O 1
ATOM 692 N N . SER A 1 96 ? -13.933 -11.486 -7.029 1.00 94.75 96 SER A N 1
ATOM 693 C CA . SER A 1 96 ? -15.316 -11.005 -6.939 1.00 94.75 96 SER A CA 1
ATOM 694 C C . SER A 1 96 ? -16.045 -11.020 -8.288 1.00 94.75 96 SER A C 1
ATOM 696 O O . SER A 1 96 ? -17.214 -11.398 -8.356 1.00 94.75 96 SER A O 1
ATOM 698 N N . THR A 1 97 ? -15.378 -10.630 -9.376 1.00 95.38 97 THR A N 1
ATOM 699 C CA . THR A 1 97 ? -15.998 -10.577 -10.713 1.00 95.38 97 THR A CA 1
ATOM 700 C C . THR A 1 97 ? -16.117 -11.947 -11.380 1.00 95.38 97 THR A C 1
ATOM 702 O O . THR A 1 97 ? -16.993 -12.110 -12.232 1.00 95.38 97 THR A O 1
ATOM 705 N N . GLN A 1 98 ? -15.307 -12.920 -10.952 1.00 94.69 98 GLN A N 1
ATOM 706 C CA . GLN A 1 98 ? -15.304 -14.316 -11.408 1.00 94.69 98 GLN A CA 1
ATOM 707 C C . GLN A 1 98 ? -16.142 -15.256 -10.528 1.00 94.69 98 GLN A C 1
ATOM 709 O O . GLN A 1 98 ? -16.119 -16.464 -10.726 1.00 94.69 98 GLN A O 1
ATOM 714 N N . GLY A 1 99 ? -16.910 -14.717 -9.578 1.00 93.44 99 GLY A N 1
ATOM 715 C CA . GLY A 1 99 ? -17.846 -15.507 -8.775 1.00 93.44 99 GLY A CA 1
ATOM 716 C C . GLY A 1 99 ? -17.248 -16.135 -7.518 1.00 93.44 99 GLY A C 1
ATOM 717 O O . GLY A 1 99 ? -17.944 -16.891 -6.855 1.00 93.44 99 GLY A O 1
ATOM 718 N N . ILE A 1 100 ? -16.013 -15.788 -7.142 1.00 95.81 100 ILE A N 1
ATOM 719 C CA . ILE A 1 100 ? -15.450 -16.110 -5.825 1.00 95.81 100 ILE A CA 1
ATOM 720 C C . ILE A 1 100 ? -15.800 -14.937 -4.894 1.00 95.81 100 ILE A C 1
ATOM 722 O O . ILE A 1 100 ? -15.211 -13.855 -5.013 1.00 95.81 100 ILE A O 1
ATOM 726 N N . PRO A 1 101 ? -16.786 -15.079 -3.989 1.00 92.69 101 PRO A N 1
ATOM 727 C CA . PRO A 1 101 ? -17.333 -13.948 -3.255 1.00 92.69 101 PRO A CA 1
ATOM 728 C C . PRO A 1 101 ? -16.376 -13.521 -2.138 1.00 92.69 101 PRO A C 1
ATOM 730 O O . PRO A 1 101 ? -16.514 -13.945 -0.997 1.00 92.69 101 PRO A O 1
ATOM 733 N N . ILE A 1 102 ? -15.420 -12.645 -2.437 1.00 96.50 102 ILE A N 1
ATOM 734 C CA . ILE A 1 102 ? -14.486 -12.076 -1.454 1.00 96.50 102 ILE A CA 1
ATOM 735 C C . ILE A 1 102 ? -15.038 -10.773 -0.861 1.00 96.50 102 ILE A C 1
ATOM 737 O O . ILE A 1 102 ? -15.549 -9.915 -1.582 1.00 96.50 102 ILE A O 1
ATOM 741 N N . SER A 1 103 ? -14.871 -10.606 0.452 1.00 97.62 103 SER A N 1
ATOM 742 C CA . SER A 1 103 ? -15.124 -9.365 1.188 1.00 97.62 103 SER A CA 1
ATOM 743 C C . SER A 1 103 ? -13.855 -8.914 1.908 1.00 97.62 103 SER A C 1
ATOM 745 O O . SER A 1 103 ? -13.183 -9.704 2.573 1.00 97.62 103 SER A O 1
ATOM 747 N N . ALA A 1 104 ? -13.553 -7.620 1.843 1.00 98.31 104 ALA A N 1
ATOM 748 C CA . ALA A 1 104 ? -12.482 -7.023 2.625 1.00 98.31 104 ALA A CA 1
ATOM 749 C C . ALA A 1 104 ? -12.803 -7.078 4.125 1.00 98.31 104 ALA A C 1
ATOM 751 O O . ALA A 1 104 ? -13.918 -6.775 4.558 1.00 98.31 104 ALA A O 1
ATOM 752 N N . VAL A 1 105 ? -11.789 -7.419 4.915 1.00 98.44 105 VAL A N 1
ATOM 753 C CA . VAL A 1 105 ? -11.803 -7.457 6.380 1.00 98.44 105 VAL A CA 1
ATOM 754 C C . VAL A 1 105 ? -11.080 -6.243 6.964 1.00 98.44 105 VAL A C 1
ATOM 756 O O . VAL A 1 105 ? -11.548 -5.694 7.964 1.00 98.44 105 VAL A O 1
ATOM 759 N N . ALA A 1 106 ? -9.988 -5.790 6.340 1.00 98.19 106 ALA A N 1
ATOM 760 C CA . ALA A 1 106 ? -9.249 -4.581 6.714 1.00 98.19 106 ALA A CA 1
ATOM 761 C C . ALA A 1 106 ? -8.429 -4.039 5.523 1.00 98.19 106 ALA A C 1
ATOM 763 O O . ALA A 1 106 ? -7.996 -4.829 4.687 1.00 98.19 106 ALA A O 1
ATOM 764 N N . PRO A 1 107 ? -8.180 -2.722 5.420 1.00 96.88 107 PRO A N 1
ATOM 765 C CA . PRO A 1 107 ? -7.140 -2.198 4.538 1.00 96.88 107 PRO A CA 1
ATOM 766 C C . PRO A 1 107 ? -5.756 -2.474 5.142 1.00 96.88 107 PRO A C 1
ATOM 768 O O . PRO A 1 107 ? -5.657 -2.987 6.257 1.00 96.88 107 PRO A O 1
ATOM 771 N N . SER A 1 108 ? -4.690 -2.150 4.415 1.00 96.00 108 SER A N 1
ATOM 772 C CA . SER A 1 108 ? -3.329 -2.347 4.918 1.00 96.00 108 SER A CA 1
ATOM 773 C C . SER A 1 108 ? -2.429 -1.155 4.608 1.00 96.00 108 SER A C 1
ATOM 775 O O . SER A 1 108 ? -2.025 -0.437 5.525 1.00 96.00 108 SER A O 1
ATOM 777 N N . GLU A 1 109 ? -2.157 -0.879 3.333 1.00 94.88 109 GLU A N 1
ATOM 778 C CA . GLU A 1 109 ? -1.181 0.143 2.955 1.00 94.88 109 GLU A CA 1
ATOM 779 C C . GLU A 1 109 ? -1.549 0.953 1.711 1.00 94.88 109 GLU A C 1
ATOM 781 O O . GLU A 1 109 ? -2.365 0.565 0.865 1.00 94.88 109 GLU A O 1
ATOM 786 N N . VAL A 1 110 ? -0.878 2.099 1.608 1.00 95.25 110 VAL A N 1
ATOM 787 C CA . VAL A 1 110 ? -0.893 2.981 0.446 1.00 95.25 110 VAL A CA 1
ATOM 788 C C . VAL A 1 110 ? 0.529 3.246 -0.054 1.00 95.25 110 VAL A C 1
ATOM 790 O O . VAL A 1 110 ? 1.516 3.131 0.679 1.00 95.25 110 VAL A O 1
ATOM 793 N N . GLU A 1 111 ? 0.640 3.628 -1.321 1.00 94.62 111 GLU A N 1
ATOM 794 C CA . GLU A 1 111 ? 1.904 4.042 -1.929 1.00 94.62 111 GLU A CA 1
ATOM 795 C C . GLU A 1 111 ? 2.415 5.386 -1.403 1.00 94.62 111 GLU A C 1
ATOM 797 O O . GLU A 1 111 ? 1.694 6.173 -0.784 1.00 94.62 111 GLU A O 1
ATOM 802 N N . GLY A 1 112 ? 3.691 5.650 -1.670 1.00 92.12 112 GLY A N 1
ATOM 803 C CA . GLY A 1 112 ? 4.343 6.914 -1.363 1.00 92.12 112 GLY A CA 1
ATOM 804 C C . GLY A 1 112 ? 3.849 8.075 -2.229 1.00 92.12 112 GLY A C 1
ATOM 805 O O . GLY A 1 112 ? 2.798 8.042 -2.878 1.00 92.12 112 GLY A O 1
ATOM 806 N N . THR A 1 113 ? 4.627 9.153 -2.231 1.00 90.31 113 THR A N 1
ATOM 807 C CA . THR A 1 113 ? 4.276 10.396 -2.931 1.00 90.31 113 THR A CA 1
ATOM 808 C C . THR A 1 113 ? 5.203 10.739 -4.094 1.00 90.31 113 THR A C 1
ATOM 810 O O . THR A 1 113 ? 4.916 11.672 -4.845 1.00 90.31 113 THR A O 1
ATOM 813 N N . SER A 1 114 ? 6.299 9.998 -4.246 1.00 91.50 114 SER A N 1
ATOM 814 C CA . SER A 1 114 ? 7.366 10.185 -5.224 1.00 91.50 114 SER A CA 1
ATOM 815 C C . SER A 1 114 ? 8.136 8.877 -5.444 1.00 91.50 114 SER A C 1
ATOM 817 O O . SER A 1 114 ? 8.047 7.945 -4.652 1.00 91.50 114 SER A O 1
ATOM 819 N N . ALA A 1 115 ? 8.983 8.818 -6.468 1.00 91.62 115 ALA A N 1
ATOM 820 C CA . ALA A 1 115 ? 9.884 7.677 -6.649 1.00 91.62 115 ALA A CA 1
ATOM 821 C C . ALA A 1 115 ? 10.907 7.503 -5.508 1.00 91.62 115 ALA A C 1
ATOM 823 O O . ALA A 1 115 ? 11.462 6.418 -5.357 1.00 91.62 115 ALA A O 1
ATOM 824 N N . ALA A 1 116 ? 11.174 8.546 -4.713 1.00 87.75 116 ALA A N 1
ATOM 825 C CA . ALA A 1 116 ? 12.159 8.507 -3.633 1.00 87.75 116 ALA A CA 1
ATOM 826 C C . ALA A 1 116 ? 11.619 7.856 -2.348 1.00 87.75 116 ALA A C 1
ATOM 828 O O . ALA A 1 116 ? 12.372 7.191 -1.644 1.00 87.75 116 ALA A O 1
ATOM 829 N N . ASP A 1 117 ? 10.331 8.039 -2.044 1.00 88.50 117 ASP A N 1
ATOM 830 C CA . ASP A 1 117 ? 9.672 7.489 -0.851 1.00 88.50 117 ASP A CA 1
ATOM 831 C C . ASP A 1 117 ? 8.801 6.261 -1.152 1.00 88.50 117 ASP A C 1
ATOM 833 O O . ASP A 1 117 ? 8.427 5.552 -0.222 1.00 88.50 117 ASP A O 1
ATOM 837 N N . ASN A 1 118 ? 8.487 5.976 -2.422 1.00 94.81 118 ASN A N 1
ATOM 838 C CA . ASN A 1 118 ? 7.693 4.800 -2.763 1.00 94.81 118 ASN A CA 1
ATOM 839 C C . ASN A 1 118 ? 8.473 3.494 -2.568 1.00 94.81 118 ASN A C 1
ATOM 841 O O . ASN A 1 118 ? 9.656 3.401 -2.918 1.00 94.81 118 ASN A O 1
ATOM 845 N N . TRP A 1 119 ? 7.762 2.491 -2.057 1.00 94.38 119 TRP A N 1
ATOM 846 C CA . TRP A 1 119 ? 8.274 1.192 -1.613 1.00 94.38 119 TRP A CA 1
ATOM 847 C C . TRP A 1 119 ? 8.101 0.071 -2.648 1.00 94.38 119 TRP A C 1
ATOM 849 O O . TRP A 1 119 ? 8.569 -1.039 -2.427 1.00 94.38 119 TRP A O 1
ATOM 859 N N . GLN A 1 120 ? 7.473 0.353 -3.793 1.00 95.62 120 GLN A N 1
ATOM 860 C CA . GLN A 1 120 ? 7.408 -0.546 -4.949 1.00 95.62 120 GLN A CA 1
ATOM 861 C C . GLN A 1 120 ? 7.608 0.239 -6.241 1.00 95.62 120 GLN A C 1
ATOM 863 O O . GLN A 1 120 ? 6.928 1.229 -6.485 1.00 95.62 120 GLN A O 1
ATOM 868 N N . ASN A 1 121 ? 8.561 -0.150 -7.077 1.00 97.81 121 ASN A N 1
ATOM 869 C CA . ASN A 1 121 ? 8.884 0.617 -8.282 1.00 97.81 121 ASN A CA 1
ATOM 870 C C . ASN A 1 121 ? 9.282 -0.309 -9.427 1.00 97.81 121 ASN A C 1
ATOM 872 O O . ASN A 1 121 ? 9.541 -1.491 -9.217 1.00 97.81 121 ASN A O 1
ATOM 876 N N . ILE A 1 122 ? 9.343 0.258 -10.631 1.00 98.62 122 ILE A N 1
ATOM 877 C CA . ILE A 1 122 ? 9.973 -0.379 -11.784 1.00 98.62 122 ILE A CA 1
ATOM 878 C C . ILE A 1 122 ? 11.457 -0.028 -11.766 1.00 98.62 122 ILE A C 1
ATOM 880 O O . ILE A 1 122 ? 11.816 1.157 -11.736 1.00 98.62 122 ILE A O 1
ATOM 884 N N . LEU A 1 123 ? 12.303 -1.052 -11.793 1.00 98.69 123 LEU A N 1
ATOM 885 C CA . LEU A 1 123 ? 13.752 -0.932 -11.842 1.00 98.69 123 LEU A CA 1
ATOM 886 C C . LEU A 1 123 ? 14.318 -1.540 -13.112 1.00 98.69 123 LEU A C 1
ATOM 888 O O . LEU A 1 123 ? 13.785 -2.509 -13.640 1.00 98.69 123 LEU A O 1
ATOM 892 N N . VAL A 1 124 ? 15.438 -0.977 -13.537 1.00 98.81 124 VAL A N 1
ATOM 893 C CA . VAL A 1 124 ? 16.294 -1.461 -14.620 1.00 98.81 124 VAL A CA 1
ATOM 894 C C . VAL A 1 124 ? 17.719 -1.603 -14.090 1.00 98.81 124 VAL A C 1
ATOM 896 O O . VAL A 1 124 ? 18.035 -1.064 -13.024 1.00 98.81 124 VAL A O 1
ATOM 899 N N . LYS A 1 125 ? 18.603 -2.290 -14.818 1.00 98.44 125 LYS A N 1
ATOM 900 C CA . LYS A 1 125 ? 20.039 -2.265 -14.500 1.00 98.44 125 LYS A CA 1
ATOM 901 C C . LYS A 1 125 ? 20.576 -0.821 -14.484 1.00 98.44 125 LYS A C 1
ATOM 903 O O . LYS A 1 125 ? 20.092 0.024 -15.237 1.00 98.44 125 LYS A O 1
ATOM 908 N N . GLY A 1 126 ? 21.580 -0.523 -13.657 1.00 97.50 126 GLY A N 1
ATOM 909 C CA . GLY A 1 126 ? 22.126 0.839 -13.532 1.00 97.50 126 GLY A CA 1
ATOM 910 C C . GLY A 1 126 ? 22.708 1.417 -14.830 1.00 97.50 126 GLY A C 1
ATOM 911 O O . GLY A 1 126 ? 22.514 2.600 -15.136 1.00 97.50 126 GLY A O 1
ATOM 912 N N . ASP A 1 127 ? 23.360 0.562 -15.616 1.00 96.31 127 ASP A N 1
ATOM 913 C CA . ASP A 1 127 ? 23.947 0.829 -16.937 1.00 96.31 127 ASP A CA 1
ATOM 914 C C . ASP A 1 127 ? 22.930 0.748 -18.092 1.00 96.31 127 ASP A C 1
ATOM 916 O O . ASP A 1 127 ? 23.277 1.056 -19.229 1.00 96.31 127 ASP A O 1
ATOM 920 N N . SER A 1 128 ? 21.669 0.388 -17.822 1.00 98.25 128 SER A N 1
ATOM 921 C CA . SER A 1 128 ? 20.628 0.263 -18.849 1.00 98.25 128 SER A CA 1
ATOM 922 C C . SER A 1 128 ? 20.420 1.567 -19.627 1.00 98.25 128 SER A C 1
ATOM 924 O O . SER A 1 128 ? 20.413 2.665 -19.060 1.00 98.25 128 SER A O 1
ATOM 926 N N . SER A 1 129 ? 20.171 1.443 -20.932 1.00 97.69 129 SER A N 1
ATOM 927 C CA . SER A 1 129 ? 19.758 2.552 -21.797 1.00 97.69 129 SER A CA 1
ATOM 928 C C . SER A 1 129 ? 18.330 3.038 -21.520 1.00 97.69 129 SER A C 1
ATOM 930 O O . SER A 1 129 ? 17.970 4.124 -21.960 1.00 97.69 129 SER A O 1
ATOM 932 N N . ILE A 1 130 ? 17.529 2.292 -20.750 1.00 98.62 130 ILE A N 1
ATOM 933 C CA . ILE A 1 130 ? 16.164 2.672 -20.372 1.00 98.62 130 ILE A CA 1
ATOM 934 C C . ILE A 1 130 ? 16.242 3.776 -19.310 1.00 98.62 130 ILE A C 1
ATOM 936 O O . ILE A 1 130 ? 16.592 3.533 -18.146 1.00 98.62 130 ILE A O 1
ATOM 940 N N . ARG A 1 131 ? 15.929 5.019 -19.695 1.00 97.44 131 ARG A N 1
ATOM 941 C CA . ARG A 1 131 ? 16.056 6.197 -18.823 1.00 97.44 131 ARG A CA 1
ATOM 942 C C . ARG A 1 131 ? 14.717 6.743 -18.352 1.00 97.44 131 ARG A C 1
ATOM 944 O O . ARG A 1 131 ? 14.633 7.186 -17.203 1.00 97.44 131 ARG A O 1
ATOM 951 N N . THR A 1 132 ? 13.689 6.631 -19.180 1.00 97.00 132 THR A N 1
ATOM 952 C CA . THR A 1 132 ? 12.361 7.218 -19.000 1.00 97.00 132 THR A CA 1
ATOM 953 C C . THR A 1 132 ? 11.253 6.164 -19.118 1.00 97.00 132 THR A C 1
ATOM 955 O O . THR A 1 132 ? 11.496 5.068 -19.624 1.00 97.00 132 THR A O 1
ATOM 958 N N . PRO A 1 133 ? 10.012 6.469 -18.688 1.00 95.75 133 PRO A N 1
ATOM 959 C CA . PRO A 1 133 ? 8.874 5.580 -18.918 1.00 95.75 133 PRO A CA 1
ATOM 960 C C . PRO A 1 133 ? 8.628 5.238 -20.396 1.00 95.75 133 PRO A C 1
ATOM 962 O O . PRO A 1 133 ? 8.160 4.141 -20.677 1.00 95.75 133 PRO A O 1
ATOM 965 N N . SER A 1 134 ? 8.949 6.138 -21.333 1.00 97.94 134 SER A N 1
ATOM 966 C CA . SER A 1 134 ? 8.787 5.891 -22.773 1.00 97.94 134 SER A CA 1
ATOM 967 C C . SER A 1 134 ? 9.702 4.780 -23.284 1.00 97.94 134 SER A C 1
ATOM 969 O O . SER A 1 134 ? 9.291 3.996 -24.135 1.00 97.94 134 SER A O 1
ATOM 971 N N . ASP A 1 135 ? 10.895 4.646 -22.702 1.00 98.56 135 ASP A N 1
ATOM 972 C CA . ASP A 1 135 ? 11.881 3.626 -23.083 1.00 98.56 135 ASP A CA 1
ATOM 973 C C . ASP A 1 135 ? 11.460 2.203 -22.673 1.00 98.56 135 ASP A C 1
ATOM 975 O O . ASP A 1 135 ? 12.108 1.229 -23.056 1.00 98.56 135 ASP A O 1
ATOM 979 N N . LEU A 1 136 ? 10.381 2.069 -21.888 1.00 98.56 136 LEU A N 1
ATOM 980 C CA . LEU A 1 136 ? 9.786 0.776 -21.549 1.00 98.56 136 LEU A CA 1
ATOM 981 C C . LEU A 1 136 ? 8.962 0.191 -22.703 1.00 98.56 136 LEU A C 1
ATOM 983 O O . LEU A 1 136 ? 8.646 -0.994 -22.661 1.00 98.56 136 LEU A O 1
ATOM 987 N N . ALA A 1 137 ? 8.607 0.968 -23.731 1.00 98.31 137 ALA A N 1
ATOM 988 C CA . ALA A 1 137 ? 7.880 0.433 -24.878 1.00 98.31 137 ALA A CA 1
ATOM 989 C C . ALA A 1 137 ? 8.676 -0.697 -25.565 1.00 98.31 137 ALA A C 1
ATOM 991 O O . ALA A 1 137 ? 9.872 -0.571 -25.831 1.00 98.31 137 ALA A O 1
ATOM 992 N N . GLY A 1 138 ? 8.013 -1.825 -25.822 1.00 98.44 138 GLY A N 1
ATOM 993 C CA . GLY A 1 138 ? 8.610 -3.044 -26.374 1.00 98.44 138 GLY A CA 1
ATOM 994 C C . GLY A 1 138 ? 9.456 -3.853 -25.386 1.00 98.44 138 GLY A C 1
ATOM 995 O O . GLY A 1 138 ? 10.049 -4.850 -25.785 1.00 98.44 138 GLY A O 1
ATOM 996 N N . LYS A 1 139 ? 9.564 -3.435 -24.117 1.00 98.75 139 LYS A N 1
ATOM 997 C CA . LYS A 1 139 ? 10.411 -4.094 -23.111 1.00 98.75 139 LYS A CA 1
ATOM 998 C C . LYS A 1 139 ? 9.661 -5.144 -22.309 1.00 98.75 139 LYS A C 1
ATOM 1000 O O . LYS A 1 139 ? 8.450 -5.043 -22.095 1.00 98.75 139 LYS A O 1
ATOM 1005 N N . THR A 1 140 ? 10.413 -6.119 -21.812 1.00 98.88 140 THR A N 1
ATOM 1006 C CA . THR A 1 140 ? 9.927 -7.155 -20.904 1.00 98.88 140 THR A CA 1
ATOM 1007 C C . THR A 1 140 ? 10.094 -6.714 -19.455 1.00 98.88 140 THR A C 1
ATOM 1009 O O . THR A 1 140 ? 11.207 -6.480 -18.983 1.00 98.88 140 THR A O 1
ATOM 1012 N N . ILE A 1 141 ? 8.980 -6.631 -18.730 1.00 98.88 141 ILE A N 1
ATOM 1013 C CA . ILE A 1 141 ? 8.936 -6.269 -17.314 1.00 98.88 141 ILE A CA 1
ATOM 1014 C C . ILE A 1 141 ? 8.516 -7.492 -16.497 1.00 98.88 141 ILE A C 1
ATOM 1016 O O . ILE A 1 141 ? 7.418 -8.025 -16.682 1.00 98.88 141 ILE A O 1
ATOM 1020 N N . ALA A 1 142 ? 9.362 -7.920 -15.559 1.00 98.75 142 ALA A N 1
ATOM 1021 C CA . ALA A 1 142 ? 8.985 -8.959 -14.608 1.00 98.75 142 ALA A CA 1
ATOM 1022 C C . ALA A 1 142 ? 7.949 -8.437 -13.603 1.00 98.75 142 ALA A C 1
ATOM 1024 O O . ALA A 1 142 ? 8.113 -7.363 -13.016 1.00 98.75 142 ALA A O 1
ATOM 1025 N N . VAL A 1 143 ? 6.907 -9.229 -13.370 1.00 98.06 143 VAL A N 1
ATOM 1026 C CA . VAL A 1 143 ? 5.857 -9.007 -12.364 1.00 98.06 143 VAL A CA 1
ATOM 1027 C C . VAL A 1 143 ? 5.627 -10.299 -11.588 1.00 98.06 143 VAL A C 1
ATOM 1029 O O . VAL A 1 143 ? 5.949 -11.376 -12.072 1.00 98.06 143 VAL A O 1
ATOM 1032 N N . ASN A 1 144 ? 5.077 -10.234 -10.374 1.00 95.00 144 ASN A N 1
ATOM 1033 C CA . ASN A 1 144 ? 4.905 -11.453 -9.576 1.00 95.00 144 ASN A CA 1
ATOM 1034 C C . ASN A 1 144 ? 3.777 -12.357 -10.077 1.00 95.00 144 ASN A C 1
ATOM 1036 O O . ASN A 1 144 ? 3.788 -13.555 -9.821 1.00 95.00 144 ASN A O 1
ATOM 1040 N N . ALA A 1 145 ? 2.809 -11.780 -10.786 1.00 94.94 145 ALA A N 1
ATOM 1041 C CA . ALA A 1 145 ? 1.739 -12.503 -11.450 1.00 94.94 145 ALA A CA 1
ATOM 1042 C C . ALA A 1 145 ? 1.168 -11.667 -12.601 1.00 94.94 145 ALA A C 1
ATOM 1044 O O . ALA A 1 145 ? 1.068 -10.438 -12.500 1.00 94.94 145 ALA A O 1
ATOM 1045 N N . LEU A 1 146 ? 0.733 -12.346 -13.663 1.00 95.31 146 LEU A N 1
ATOM 1046 C CA . LEU A 1 146 ? -0.180 -11.765 -14.648 1.00 95.31 146 LEU A CA 1
ATOM 1047 C C . LEU A 1 146 ? -1.569 -11.599 -14.028 1.00 95.31 146 LEU A C 1
ATOM 1049 O O . LEU A 1 146 ? -1.919 -12.289 -13.065 1.00 95.31 146 LEU A O 1
ATOM 1053 N N . LYS A 1 147 ? -2.359 -10.664 -14.564 1.00 92.31 147 LYS A N 1
ATOM 1054 C CA . LYS A 1 147 ? -3.642 -10.251 -13.979 1.00 92.31 147 LYS A CA 1
ATOM 1055 C C . LYS A 1 147 ? -3.487 -9.856 -12.500 1.00 92.31 147 LYS A C 1
ATOM 1057 O O . LYS A 1 147 ? -4.363 -10.083 -11.680 1.00 92.31 147 LYS A O 1
ATOM 1062 N N . GLY A 1 148 ? -2.339 -9.288 -12.139 1.00 92.62 148 GLY A N 1
ATOM 1063 C CA . GLY A 1 148 ? -2.022 -8.849 -10.782 1.00 92.62 148 GLY A CA 1
ATOM 1064 C C . GLY A 1 148 ? -2.086 -7.331 -10.617 1.00 92.62 148 GLY A C 1
ATOM 1065 O O . GLY A 1 148 ? -2.350 -6.579 -11.556 1.00 92.62 148 GLY A O 1
ATOM 1066 N N . VAL A 1 149 ? -1.767 -6.864 -9.406 1.00 95.69 149 VAL A N 1
ATOM 1067 C CA . VAL A 1 149 ? -1.608 -5.427 -9.116 1.00 95.69 149 VAL A CA 1
ATOM 1068 C C . VAL A 1 149 ? -0.565 -4.788 -10.033 1.00 95.69 149 VAL A C 1
ATOM 1070 O O . VAL A 1 149 ? -0.827 -3.719 -10.582 1.00 95.69 149 VAL A O 1
ATOM 1073 N N . GLY A 1 150 ? 0.583 -5.451 -10.218 1.00 96.00 150 GLY A N 1
ATOM 1074 C CA . GLY A 1 150 ? 1.678 -4.954 -11.051 1.00 96.00 150 GLY A CA 1
ATOM 1075 C C . GLY A 1 150 ? 1.213 -4.622 -12.464 1.00 96.00 150 GLY A C 1
ATOM 1076 O O . GLY A 1 150 ? 1.393 -3.495 -12.910 1.00 96.00 150 GLY A O 1
ATOM 1077 N N . GLU A 1 151 ? 0.516 -5.547 -13.128 1.00 97.38 151 GLU A N 1
ATOM 1078 C CA . GLU A 1 151 ? -0.010 -5.326 -14.478 1.00 97.38 151 GLU A CA 1
ATOM 1079 C C . GLU A 1 151 ? -0.893 -4.073 -14.570 1.00 97.38 151 GLU A C 1
ATOM 1081 O O . GLU A 1 151 ? -0.625 -3.188 -15.384 1.00 97.38 151 GLU A O 1
ATOM 1086 N N . VAL A 1 152 ? -1.918 -3.962 -13.717 1.00 98.31 152 VAL A N 1
ATOM 1087 C CA . VAL A 1 152 ? -2.871 -2.840 -13.768 1.00 98.31 152 VAL A CA 1
ATOM 1088 C C . VAL A 1 152 ? -2.177 -1.512 -13.475 1.00 98.31 152 VAL A C 1
ATOM 1090 O O . VAL A 1 152 ? -2.407 -0.525 -14.175 1.00 98.31 152 VAL A O 1
ATOM 1093 N N . MET A 1 153 ? -1.320 -1.476 -12.453 1.00 98.06 153 MET A N 1
ATOM 1094 C CA . MET A 1 153 ? -0.654 -0.250 -12.013 1.00 98.06 153 MET A CA 1
ATOM 1095 C C . MET A 1 153 ? 0.397 0.221 -13.020 1.00 98.06 153 MET A C 1
ATOM 1097 O O . MET A 1 153 ? 0.439 1.412 -13.334 1.00 98.06 153 MET A O 1
ATOM 1101 N N . ILE A 1 154 ? 1.204 -0.693 -13.571 1.00 98.50 154 ILE A N 1
ATOM 1102 C CA . ILE A 1 154 ? 2.199 -0.383 -14.607 1.00 98.50 154 ILE A CA 1
ATOM 1103 C C . ILE A 1 154 ? 1.493 0.156 -15.853 1.00 98.50 154 ILE A C 1
ATOM 1105 O O . ILE A 1 154 ? 1.806 1.261 -16.296 1.00 98.50 154 ILE A O 1
ATOM 1109 N N . LYS A 1 155 ? 0.493 -0.569 -16.375 1.00 98.69 155 LYS A N 1
ATOM 1110 C CA . LYS A 1 155 ? -0.268 -0.155 -17.564 1.00 98.69 155 LYS A CA 1
ATOM 1111 C C . LYS A 1 155 ? -0.950 1.199 -17.365 1.00 98.69 155 LYS A C 1
ATOM 1113 O O . LYS A 1 155 ? -0.878 2.065 -18.237 1.00 98.69 155 LYS A O 1
ATOM 1118 N N . ALA A 1 156 ? -1.563 1.430 -16.203 1.00 98.56 156 ALA A N 1
ATOM 1119 C CA . ALA A 1 156 ? -2.196 2.708 -15.891 1.00 98.56 156 ALA A CA 1
ATOM 1120 C C . ALA A 1 156 ? -1.180 3.862 -15.839 1.00 98.56 156 ALA A C 1
ATOM 1122 O O . ALA A 1 156 ? -1.455 4.943 -16.362 1.00 98.56 156 ALA A O 1
ATOM 1123 N N . ALA A 1 157 ? -0.015 3.644 -15.221 1.00 98.38 157 ALA A N 1
ATOM 1124 C CA . ALA A 1 157 ? 1.033 4.653 -15.101 1.00 98.38 157 ALA A CA 1
ATOM 1125 C C . ALA A 1 157 ? 1.695 4.976 -16.451 1.00 98.38 157 ALA A C 1
ATOM 1127 O O . ALA A 1 157 ? 1.943 6.150 -16.735 1.00 98.38 157 ALA A O 1
ATOM 1128 N N . LEU A 1 158 ? 1.898 3.969 -17.309 1.00 98.62 158 LEU A N 1
ATOM 1129 C CA . LEU A 1 158 ? 2.353 4.154 -18.691 1.00 98.62 158 LEU A CA 1
ATOM 1130 C C . LEU A 1 158 ? 1.344 4.980 -19.491 1.00 98.62 158 LEU A C 1
ATOM 1132 O O . LEU A 1 158 ? 1.711 6.022 -20.031 1.00 98.62 158 LEU A O 1
ATOM 1136 N N . ARG A 1 159 ? 0.058 4.594 -19.463 1.00 98.44 159 ARG A N 1
ATOM 1137 C CA . ARG A 1 159 ? -1.018 5.337 -20.139 1.00 98.44 159 ARG A CA 1
ATOM 1138 C C . ARG A 1 159 ? -1.078 6.792 -19.681 1.00 98.44 159 ARG A C 1
ATOM 1140 O O . ARG A 1 159 ? -1.191 7.693 -20.504 1.00 98.44 159 ARG A O 1
ATOM 1147 N N . LYS A 1 160 ? -0.972 7.039 -18.372 1.00 97.38 160 LYS A N 1
ATOM 1148 C CA . LYS A 1 160 ? -0.963 8.401 -17.815 1.00 97.38 160 LYS A CA 1
ATOM 1149 C C . LYS A 1 160 ? 0.274 9.206 -18.230 1.00 97.38 160 LYS A C 1
ATOM 1151 O O . LYS A 1 160 ? 0.194 10.426 -18.314 1.00 97.38 160 LYS A O 1
ATOM 1156 N N . SER A 1 161 ? 1.385 8.529 -18.502 1.00 96.75 161 SER A N 1
ATOM 1157 C CA . SER A 1 161 ? 2.627 9.126 -19.009 1.00 96.75 161 SER A CA 1
ATOM 1158 C C . SER A 1 161 ? 2.658 9.262 -20.538 1.00 96.75 161 SER A C 1
ATOM 1160 O O . SER A 1 161 ? 3.696 9.617 -21.082 1.00 96.75 161 SER A O 1
ATOM 1162 N N . GLY A 1 162 ? 1.553 8.974 -21.240 1.00 97.12 162 GLY A N 1
ATOM 1163 C CA . GLY A 1 162 ? 1.475 9.064 -22.702 1.00 97.12 162 GLY A CA 1
ATOM 1164 C C . GLY A 1 162 ? 2.095 7.880 -23.454 1.00 97.12 162 GLY A C 1
ATOM 1165 O O . GLY A 1 162 ? 2.246 7.949 -24.668 1.00 97.12 162 GLY A O 1
ATOM 1166 N N . VAL A 1 163 ? 2.436 6.789 -22.762 1.00 97.88 163 VAL A N 1
ATOM 1167 C CA . VAL A 1 163 ? 3.006 5.574 -23.363 1.00 97.88 163 VAL A CA 1
ATOM 1168 C C . VAL A 1 163 ? 1.893 4.559 -23.619 1.00 97.88 163 VAL A C 1
ATOM 1170 O O . VAL A 1 163 ? 1.005 4.371 -22.782 1.00 97.88 163 VAL A O 1
ATOM 1173 N N . ASN A 1 164 ? 1.939 3.866 -24.760 1.00 97.62 164 ASN A N 1
ATOM 1174 C CA . ASN A 1 164 ? 0.995 2.788 -25.048 1.00 97.62 164 ASN A CA 1
ATOM 1175 C C . ASN A 1 164 ? 1.144 1.663 -24.007 1.00 97.62 164 ASN A C 1
ATOM 1177 O O . ASN A 1 164 ? 2.144 0.948 -23.987 1.00 97.62 164 ASN A O 1
ATOM 1181 N N . ALA A 1 165 ? 0.125 1.472 -23.170 1.00 96.12 165 ALA A N 1
ATOM 1182 C CA . ALA A 1 165 ? 0.121 0.469 -22.106 1.00 96.12 165 ALA A CA 1
ATOM 1183 C C . ALA A 1 165 ? 0.244 -0.983 -22.606 1.00 96.12 165 ALA A C 1
ATOM 1185 O O . ALA A 1 165 ? 0.666 -1.851 -21.847 1.00 96.12 165 ALA A O 1
ATOM 1186 N N . ASN A 1 166 ? -0.102 -1.249 -23.868 1.00 96.25 166 ASN A N 1
ATOM 1187 C CA . ASN A 1 166 ? 0.007 -2.575 -24.482 1.00 96.25 166 ASN A CA 1
ATOM 1188 C C . ASN A 1 166 ? 1.345 -2.795 -25.202 1.00 96.25 166 ASN A C 1
ATOM 1190 O O . ASN A 1 166 ? 1.555 -3.859 -25.767 1.00 96.25 166 ASN A O 1
ATOM 1194 N N . SER A 1 167 ? 2.242 -1.802 -25.201 1.00 97.75 167 SER A N 1
ATOM 1195 C CA . SER A 1 167 ? 3.558 -1.932 -25.838 1.00 97.75 167 SER A CA 1
ATOM 1196 C C . SER A 1 167 ? 4.559 -2.748 -25.019 1.00 97.75 167 SER A C 1
ATOM 1198 O O . SER A 1 167 ? 5.596 -3.116 -25.549 1.00 97.75 167 SER A O 1
ATOM 1200 N N . ILE A 1 168 ? 4.287 -3.013 -23.740 1.00 98.56 168 ILE A N 1
ATOM 1201 C CA . ILE A 1 168 ? 5.168 -3.795 -22.863 1.00 98.56 168 ILE A CA 1
ATOM 1202 C C . ILE A 1 168 ? 4.829 -5.286 -22.897 1.00 98.56 168 ILE A C 1
ATOM 1204 O O . ILE A 1 168 ? 3.666 -5.667 -23.041 1.00 98.56 168 ILE A O 1
ATOM 1208 N N . HIS A 1 169 ? 5.829 -6.122 -22.632 1.00 98.50 169 HIS A N 1
ATOM 1209 C CA . HIS A 1 169 ? 5.655 -7.543 -22.350 1.00 98.50 169 HIS A CA 1
ATOM 1210 C C . HIS A 1 169 ? 5.762 -7.776 -20.843 1.00 98.50 169 HIS A C 1
ATOM 1212 O O . HIS A 1 169 ? 6.681 -7.282 -20.194 1.00 98.50 169 HIS A O 1
ATOM 1218 N N . LEU A 1 170 ? 4.817 -8.512 -20.259 1.00 98.56 170 LEU A N 1
ATOM 1219 C CA . LEU A 1 170 ? 4.859 -8.869 -18.842 1.00 98.56 170 LEU A CA 1
ATOM 1220 C C . LEU A 1 170 ? 5.269 -10.329 -18.693 1.00 98.56 170 LEU A C 1
ATOM 1222 O O . LEU A 1 170 ? 4.654 -11.202 -19.300 1.00 98.56 170 LEU A O 1
ATOM 1226 N N . LEU A 1 171 ? 6.268 -10.587 -17.850 1.00 98.44 171 LEU A N 1
ATOM 1227 C CA . LEU A 1 171 ? 6.712 -11.938 -17.514 1.00 98.44 171 LEU A CA 1
ATOM 1228 C C . LEU A 1 171 ? 6.455 -12.211 -16.031 1.00 98.44 171 LEU A C 1
ATOM 1230 O O . LEU A 1 171 ? 6.968 -11.500 -15.168 1.00 98.44 171 LEU A O 1
ATOM 1234 N N . ALA A 1 172 ? 5.651 -13.231 -15.728 1.00 97.69 172 ALA A N 1
ATOM 1235 C CA . ALA A 1 172 ? 5.378 -13.613 -14.347 1.00 97.69 172 ALA A CA 1
ATOM 1236 C C . ALA A 1 172 ? 6.534 -14.427 -13.750 1.00 97.69 172 ALA A C 1
ATOM 1238 O O . ALA A 1 172 ? 6.938 -15.435 -14.324 1.00 97.69 172 ALA A O 1
ATOM 1239 N N . MET A 1 173 ? 7.032 -14.017 -12.584 1.00 97.25 173 MET A N 1
ATOM 1240 C CA . MET A 1 173 ? 7.987 -14.787 -11.779 1.00 97.25 173 MET A CA 1
ATOM 1241 C C . MET A 1 173 ? 7.971 -14.340 -10.309 1.00 97.25 173 MET A C 1
ATOM 1243 O O . MET A 1 173 ? 7.678 -13.176 -10.043 1.00 97.25 173 MET A O 1
ATOM 1247 N N . PRO A 1 174 ? 8.319 -15.199 -9.337 1.00 96.00 174 PRO A N 1
ATOM 1248 C CA . PRO A 1 174 ? 8.360 -14.816 -7.925 1.00 96.00 174 PRO A CA 1
ATOM 1249 C C . PRO A 1 174 ? 9.285 -13.619 -7.647 1.00 96.00 174 PRO A C 1
ATOM 1251 O O . PRO A 1 174 ? 10.367 -13.508 -8.221 1.00 96.00 174 PRO A O 1
ATOM 1254 N N . PHE A 1 175 ? 8.916 -12.742 -6.705 1.00 95.44 175 PHE A N 1
ATOM 1255 C CA . PHE A 1 175 ? 9.762 -11.595 -6.334 1.00 95.44 175 PHE A CA 1
ATOM 1256 C C . PHE A 1 175 ? 11.220 -11.968 -5.988 1.00 95.44 175 PHE A C 1
ATOM 1258 O O . PHE A 1 175 ? 12.120 -11.265 -6.454 1.00 95.44 175 PHE A O 1
ATOM 1265 N N . PRO A 1 176 ? 11.499 -13.075 -5.258 1.00 94.75 176 PRO A N 1
ATOM 1266 C CA . PRO A 1 176 ? 12.875 -13.472 -4.955 1.00 94.75 176 PRO A CA 1
ATOM 1267 C C . PRO A 1 176 ? 13.764 -13.726 -6.179 1.00 94.75 176 PRO A C 1
ATOM 1269 O O . PRO A 1 176 ? 14.978 -13.563 -6.081 1.00 94.75 176 PRO A O 1
ATOM 1272 N N . THR A 1 177 ? 13.196 -14.102 -7.332 1.00 96.94 177 THR A N 1
ATOM 1273 C CA . THR A 1 177 ? 13.974 -14.448 -8.535 1.00 96.94 177 THR A CA 1
ATOM 1274 C C . THR A 1 177 ? 14.218 -13.252 -9.457 1.00 96.94 177 THR A C 1
ATOM 1276 O O . THR A 1 177 ? 15.137 -13.288 -10.276 1.00 96.94 177 THR A O 1
ATOM 1279 N N . MET A 1 178 ? 13.445 -12.168 -9.313 1.00 98.50 178 MET A N 1
ATOM 1280 C CA . MET A 1 178 ? 13.475 -11.020 -10.230 1.00 98.50 178 MET A CA 1
ATOM 1281 C C . MET A 1 178 ? 14.831 -10.315 -10.295 1.00 98.50 178 MET A C 1
ATOM 1283 O O . MET A 1 178 ? 15.267 -9.922 -11.373 1.00 98.50 178 MET A O 1
ATOM 1287 N N . ARG A 1 179 ? 15.523 -10.164 -9.160 1.00 97.19 179 ARG A N 1
ATOM 1288 C CA . ARG A 1 179 ? 16.846 -9.514 -9.117 1.00 97.19 179 ARG A CA 1
ATOM 1289 C C . ARG A 1 179 ? 17.862 -10.243 -9.992 1.00 97.19 179 ARG A C 1
ATOM 1291 O O . ARG A 1 179 ? 18.542 -9.626 -10.807 1.00 97.19 179 ARG A O 1
ATOM 1298 N N . THR A 1 180 ? 17.917 -11.566 -9.856 1.00 98.06 180 THR A N 1
ATOM 1299 C CA . THR A 1 180 ? 18.789 -12.422 -10.666 1.00 98.06 180 THR A CA 1
ATOM 1300 C C . THR A 1 180 ? 18.393 -12.373 -12.141 1.00 98.06 180 THR A C 1
ATOM 1302 O O . THR A 1 180 ? 19.272 -12.233 -12.986 1.00 98.06 180 THR A O 1
ATOM 1305 N N . ALA A 1 181 ? 17.094 -12.414 -12.456 1.00 98.62 181 ALA A N 1
ATOM 1306 C CA . ALA A 1 181 ? 16.605 -12.306 -13.832 1.00 98.62 181 ALA A CA 1
ATOM 1307 C C . ALA A 1 181 ? 17.013 -10.975 -14.493 1.00 98.62 181 ALA A C 1
ATOM 1309 O O . ALA A 1 181 ? 17.499 -10.977 -15.624 1.00 98.62 181 ALA A O 1
ATOM 1310 N N . LEU A 1 182 ? 16.897 -9.853 -13.771 1.00 98.75 182 LEU A N 1
ATOM 1311 C CA . LEU A 1 182 ? 17.343 -8.539 -14.243 1.00 98.75 182 LEU A CA 1
ATOM 1312 C C . LEU A 1 182 ? 18.857 -8.497 -14.468 1.00 98.75 182 LEU A C 1
ATOM 1314 O O . LEU A 1 182 ? 19.323 -8.043 -15.510 1.00 98.75 182 LEU A O 1
ATOM 1318 N N . ARG A 1 183 ? 19.635 -8.970 -13.487 1.00 97.38 183 ARG A N 1
ATOM 1319 C CA . ARG A 1 183 ? 21.102 -8.978 -13.557 1.00 97.38 183 ARG A CA 1
ATOM 1320 C C . ARG A 1 183 ? 21.606 -9.796 -14.744 1.00 97.38 183 ARG A C 1
ATOM 1322 O O . ARG A 1 183 ? 22.540 -9.371 -15.418 1.00 97.38 183 ARG A O 1
ATOM 1329 N N . ASN A 1 184 ? 20.964 -10.933 -15.001 1.00 97.56 184 ASN A N 1
ATOM 1330 C CA . ASN A 1 184 ? 21.311 -11.850 -16.082 1.00 97.56 184 ASN A CA 1
ATOM 1331 C C . ASN A 1 184 ? 20.732 -11.425 -17.446 1.00 97.56 184 ASN A C 1
ATOM 1333 O O . ASN A 1 184 ? 20.929 -12.137 -18.424 1.00 97.56 184 ASN A O 1
ATOM 1337 N N . GLY A 1 185 ? 20.001 -10.306 -17.523 1.00 97.25 185 GLY A N 1
ATOM 1338 C CA . GLY A 1 185 ? 19.412 -9.813 -18.772 1.00 97.25 185 GLY A CA 1
ATOM 1339 C C . GLY A 1 185 ? 18.252 -10.659 -19.309 1.00 97.25 185 GLY A C 1
ATOM 1340 O O . GLY A 1 185 ? 17.903 -10.531 -20.475 1.00 97.25 185 GLY A O 1
ATOM 1341 N N . GLN A 1 186 ? 17.641 -11.511 -18.481 1.00 98.50 186 GLN A N 1
ATOM 1342 C CA . GLN A 1 186 ? 16.455 -12.295 -18.864 1.00 98.50 186 GLN A CA 1
ATOM 1343 C C . GLN A 1 186 ? 15.204 -11.416 -19.009 1.00 98.50 186 GLN A C 1
ATOM 1345 O O . GLN A 1 186 ? 14.244 -11.798 -19.672 1.00 98.50 186 GLN A O 1
ATOM 1350 N N . VAL A 1 187 ? 15.207 -10.253 -18.355 1.00 98.81 187 VAL A N 1
ATOM 1351 C CA . VAL A 1 187 ? 14.179 -9.214 -18.448 1.00 98.81 187 VAL A CA 1
ATOM 1352 C C . VAL A 1 187 ? 14.848 -7.846 -18.502 1.00 98.81 187 VAL A C 1
ATOM 1354 O O . VAL A 1 187 ? 15.915 -7.645 -17.919 1.00 98.81 187 VAL A O 1
ATOM 1357 N N . ASP A 1 188 ? 14.201 -6.889 -19.161 1.00 98.88 188 ASP A N 1
ATOM 1358 C CA . ASP A 1 188 ? 14.700 -5.516 -19.280 1.00 98.88 188 ASP A CA 1
ATOM 1359 C C . ASP A 1 188 ? 14.467 -4.701 -18.000 1.00 98.88 188 ASP A C 1
ATOM 1361 O O . ASP A 1 188 ? 15.238 -3.797 -17.664 1.00 98.88 188 ASP A O 1
ATOM 1365 N N . ALA A 1 189 ? 13.376 -5.007 -17.293 1.00 98.88 189 ALA A N 1
ATOM 1366 C CA . ALA A 1 189 ? 12.967 -4.331 -16.074 1.00 98.88 189 ALA A CA 1
ATOM 1367 C C . ALA A 1 189 ? 12.261 -5.284 -15.100 1.00 98.88 189 ALA A C 1
ATOM 1369 O O . ALA A 1 189 ? 11.742 -6.332 -15.482 1.00 98.88 189 ALA A O 1
ATOM 1370 N N . ILE A 1 190 ? 12.184 -4.890 -13.831 1.00 98.88 190 ILE A N 1
ATOM 1371 C CA . ILE A 1 190 ? 11.439 -5.607 -12.788 1.00 98.88 190 ILE A CA 1
ATOM 1372 C C . ILE A 1 190 ? 10.537 -4.642 -12.037 1.00 98.88 190 ILE A C 1
ATOM 1374 O O . ILE A 1 190 ? 10.945 -3.521 -11.735 1.00 98.88 190 ILE A O 1
ATOM 1378 N N . TRP A 1 191 ? 9.326 -5.070 -11.697 1.00 98.56 191 TRP A N 1
ATOM 1379 C CA . TRP A 1 191 ? 8.466 -4.355 -10.761 1.00 98.56 191 TRP A CA 1
ATOM 1380 C C . TRP A 1 191 ? 8.458 -5.079 -9.424 1.00 98.56 191 TRP A C 1
ATOM 1382 O O . TRP A 1 191 ? 7.957 -6.198 -9.322 1.00 98.56 191 TRP A O 1
ATOM 1392 N N . THR A 1 192 ? 9.020 -4.444 -8.396 1.00 96.88 192 THR A N 1
ATOM 1393 C CA . THR A 1 192 ? 9.236 -5.123 -7.120 1.00 96.88 192 THR A CA 1
ATOM 1394 C C . THR A 1 192 ? 8.990 -4.222 -5.905 1.00 96.88 192 THR A C 1
ATOM 1396 O O . THR A 1 192 ? 9.381 -3.048 -5.928 1.00 96.88 192 THR A O 1
ATOM 1399 N N . PRO A 1 193 ? 8.351 -4.748 -4.841 1.00 96.12 193 PRO A N 1
ATOM 1400 C CA . PRO A 1 193 ? 8.204 -4.085 -3.553 1.00 96.12 193 PRO A CA 1
ATOM 1401 C C . PRO A 1 193 ? 9.420 -4.330 -2.650 1.00 96.12 193 PRO A C 1
ATOM 1403 O O . PRO A 1 193 ? 10.335 -5.084 -2.987 1.00 96.12 193 PRO A O 1
ATOM 1406 N N . GLU A 1 194 ? 9.422 -3.722 -1.468 1.00 95.25 194 GLU A N 1
ATOM 1407 C CA . GLU A 1 194 ? 10.379 -4.050 -0.412 1.00 95.25 194 GLU A CA 1
ATOM 1408 C C . GLU A 1 194 ? 10.186 -5.479 0.139 1.00 95.25 194 GLU A C 1
ATOM 1410 O O . GLU A 1 194 ? 9.048 -5.943 0.268 1.00 95.25 194 GLU A O 1
ATOM 1415 N N . PRO A 1 195 ? 11.276 -6.177 0.518 1.00 94.50 195 PRO A N 1
ATOM 1416 C CA . PRO A 1 195 ? 12.661 -5.681 0.602 1.00 94.50 195 PRO A CA 1
ATOM 1417 C C . PRO A 1 195 ? 13.452 -5.750 -0.715 1.00 94.50 195 PRO A C 1
ATOM 1419 O O . PRO A 1 195 ? 14.585 -5.275 -0.798 1.00 94.50 195 PRO A O 1
ATOM 1422 N N . PHE A 1 196 ? 12.879 -6.365 -1.747 1.00 95.31 196 PHE A N 1
ATOM 1423 C CA . PHE A 1 196 ? 13.547 -6.619 -3.022 1.00 95.31 196 PHE A CA 1
ATOM 1424 C C . PHE A 1 196 ? 13.886 -5.326 -3.780 1.00 95.31 196 PHE A C 1
ATOM 1426 O O . PHE A 1 196 ? 14.898 -5.284 -4.477 1.00 95.31 196 PHE A O 1
ATOM 1433 N N . LEU A 1 197 ? 13.091 -4.262 -3.600 1.00 95.62 197 LEU A N 1
ATOM 1434 C CA . LEU A 1 197 ? 13.393 -2.919 -4.103 1.00 95.62 197 LEU A CA 1
ATOM 1435 C C . LEU A 1 197 ? 14.751 -2.433 -3.586 1.00 95.62 197 LEU A C 1
ATOM 1437 O O . LEU A 1 197 ? 15.640 -2.134 -4.381 1.00 95.62 197 LEU A O 1
ATOM 1441 N N . SER A 1 198 ? 14.932 -2.369 -2.266 1.00 93.56 198 SER A N 1
ATOM 1442 C CA . SER A 1 198 ? 16.194 -1.910 -1.681 1.00 93.56 198 SER A CA 1
ATOM 1443 C C . SER A 1 198 ? 17.349 -2.859 -1.964 1.00 93.56 198 SER A C 1
ATOM 1445 O O . SER A 1 198 ? 18.471 -2.407 -2.168 1.00 93.56 198 SER A O 1
ATOM 1447 N N . GLN A 1 199 ? 17.095 -4.164 -2.031 1.00 93.69 199 GLN A N 1
ATOM 1448 C CA . GLN A 1 199 ? 18.117 -5.119 -2.437 1.00 93.69 199 GLN A CA 1
ATOM 1449 C C . GLN A 1 199 ? 18.615 -4.867 -3.869 1.00 93.69 199 GLN A C 1
ATOM 1451 O O . GLN A 1 199 ? 19.822 -4.815 -4.078 1.00 93.69 199 GLN A O 1
ATOM 1456 N N . ALA A 1 200 ? 17.718 -4.660 -4.838 1.00 95.25 200 ALA A N 1
ATOM 1457 C CA . ALA A 1 200 ? 18.104 -4.363 -6.218 1.00 95.25 200 ALA A CA 1
ATOM 1458 C C . ALA A 1 200 ? 18.905 -3.052 -6.317 1.00 95.25 200 ALA A C 1
ATOM 1460 O O . ALA A 1 200 ? 19.920 -2.990 -7.008 1.00 95.25 200 ALA A O 1
ATOM 1461 N N . LEU A 1 201 ? 18.478 -2.013 -5.589 1.00 93.75 201 LEU A N 1
ATOM 1462 C CA . LEU A 1 201 ? 19.168 -0.720 -5.545 1.00 93.75 201 LEU A CA 1
ATOM 1463 C C . LEU A 1 201 ? 20.575 -0.827 -4.941 1.00 93.75 201 LEU A C 1
ATOM 1465 O O . LEU A 1 201 ? 21.522 -0.281 -5.497 1.00 93.75 201 LEU A O 1
ATOM 1469 N N . ASN A 1 202 ? 20.708 -1.518 -3.807 1.00 91.44 202 ASN A N 1
ATOM 1470 C CA . ASN A 1 202 ? 21.932 -1.491 -3.004 1.00 91.44 202 ASN A CA 1
ATOM 1471 C C . ASN A 1 202 ? 22.946 -2.571 -3.397 1.00 91.44 202 ASN A C 1
ATOM 1473 O O . ASN A 1 202 ? 24.140 -2.365 -3.213 1.00 91.44 202 ASN A O 1
ATOM 1477 N N . LEU A 1 203 ? 22.482 -3.727 -3.882 1.00 92.38 203 LEU A N 1
ATOM 1478 C CA . LEU A 1 203 ? 23.341 -4.885 -4.157 1.00 92.38 203 LEU A CA 1
ATOM 1479 C C . LEU A 1 203 ? 23.642 -5.057 -5.647 1.00 92.38 203 LEU A C 1
ATOM 1481 O O . LEU A 1 203 ? 24.714 -5.539 -5.990 1.00 92.38 203 LEU A O 1
ATOM 1485 N N . ASP A 1 204 ? 22.714 -4.663 -6.525 1.00 93.94 204 ASP A N 1
ATOM 1486 C CA . ASP A 1 204 ? 22.828 -4.898 -7.972 1.00 93.94 204 ASP A CA 1
ATOM 1487 C C . ASP A 1 204 ? 22.992 -3.592 -8.772 1.00 93.94 204 ASP A C 1
ATOM 1489 O O . ASP A 1 204 ? 22.948 -3.606 -10.003 1.00 93.94 204 ASP A O 1
ATOM 1493 N N . ASN A 1 205 ? 23.151 -2.454 -8.080 1.00 95.06 205 ASN A N 1
ATOM 1494 C CA . ASN A 1 205 ? 23.225 -1.114 -8.672 1.00 95.06 205 ASN A CA 1
ATOM 1495 C C . ASN A 1 205 ? 22.054 -0.827 -9.639 1.00 95.06 205 ASN A C 1
ATOM 1497 O O . ASN A 1 205 ? 22.212 -0.148 -10.655 1.00 95.06 205 ASN A O 1
ATOM 1501 N N . ALA A 1 206 ? 20.871 -1.389 -9.367 1.00 97.50 206 ALA A N 1
ATOM 1502 C CA . ALA A 1 206 ? 19.684 -1.130 -10.168 1.00 97.50 206 ALA A CA 1
ATOM 1503 C C . ALA A 1 206 ? 19.219 0.321 -9.985 1.00 97.50 206 ALA A C 1
ATOM 1505 O O . ALA A 1 206 ? 19.507 0.978 -8.984 1.00 97.50 206 ALA A O 1
ATOM 1506 N N . ARG A 1 207 ? 18.439 0.828 -10.940 1.00 97.69 207 ARG A N 1
ATOM 1507 C CA . ARG A 1 207 ? 17.915 2.197 -10.914 1.00 97.69 207 ARG A CA 1
ATOM 1508 C C . ARG A 1 207 ? 16.415 2.207 -11.149 1.00 97.69 207 ARG A C 1
ATOM 1510 O O . ARG A 1 207 ? 15.907 1.493 -12.006 1.00 97.69 207 ARG A O 1
ATOM 1517 N N . ILE A 1 208 ? 15.707 3.067 -10.420 1.00 97.94 208 ILE A N 1
ATOM 1518 C CA . ILE A 1 208 ? 14.275 3.297 -10.636 1.00 97.94 208 ILE A CA 1
ATOM 1519 C C . ILE A 1 208 ? 14.072 4.060 -11.948 1.00 97.94 208 ILE A C 1
ATOM 1521 O O . ILE A 1 208 ? 14.648 5.133 -12.135 1.00 97.94 208 ILE A O 1
ATOM 1525 N N . VAL A 1 209 ? 13.211 3.533 -12.818 1.00 98.06 209 VAL A N 1
ATOM 1526 C CA . VAL A 1 209 ? 12.742 4.227 -14.030 1.00 98.06 209 VAL A CA 1
ATOM 1527 C C . VAL A 1 209 ? 11.350 4.831 -13.839 1.00 98.06 209 VAL A C 1
ATOM 1529 O O . VAL A 1 209 ? 11.069 5.914 -14.344 1.00 98.06 209 VAL A O 1
ATOM 1532 N N . MET A 1 210 ? 10.479 4.172 -13.068 1.00 97.88 210 MET A N 1
ATOM 1533 C CA . MET A 1 210 ? 9.121 4.652 -12.818 1.00 97.88 210 MET A CA 1
ATOM 1534 C C . MET A 1 210 ? 8.596 4.168 -11.466 1.00 97.88 210 MET A C 1
ATOM 1536 O O . MET A 1 210 ? 8.851 3.040 -11.050 1.00 97.88 210 MET A O 1
ATOM 1540 N N . ALA A 1 211 ? 7.807 5.016 -10.809 1.00 97.75 211 ALA A N 1
ATOM 1541 C CA . ALA A 1 211 ? 7.042 4.689 -9.610 1.00 97.75 211 ALA A CA 1
ATOM 1542 C C . ALA A 1 211 ? 5.539 4.737 -9.948 1.00 97.75 211 ALA A C 1
ATOM 1544 O O . ALA A 1 211 ? 4.971 5.834 -9.944 1.00 97.75 211 ALA A O 1
ATOM 1545 N N . PRO A 1 212 ? 4.895 3.599 -10.289 1.00 97.38 212 PRO A N 1
ATOM 1546 C CA . PRO A 1 212 ? 3.533 3.598 -10.825 1.00 97.38 212 PRO A CA 1
ATOM 1547 C C . PRO A 1 212 ? 2.511 4.331 -9.948 1.00 97.38 212 PRO A C 1
ATOM 1549 O O . PRO A 1 212 ? 1.787 5.189 -10.451 1.00 97.38 212 PRO A O 1
ATOM 1552 N N . GLY A 1 213 ? 2.503 4.081 -8.636 1.00 95.69 213 GLY A N 1
ATOM 1553 C CA . GLY A 1 213 ? 1.637 4.787 -7.692 1.00 95.69 213 GLY A CA 1
ATOM 1554 C C . GLY A 1 213 ? 1.764 6.292 -7.742 1.00 95.69 213 GLY A C 1
ATOM 1555 O O . GLY A 1 213 ? 0.804 6.954 -8.124 1.00 95.69 213 GLY A O 1
ATOM 1556 N N . PRO A 1 214 ? 2.941 6.856 -7.415 1.00 95.12 214 PRO A N 1
ATOM 1557 C CA . PRO A 1 214 ? 3.176 8.293 -7.495 1.00 95.12 214 PRO A CA 1
ATOM 1558 C C . PRO A 1 214 ? 2.827 8.926 -8.848 1.00 95.12 214 PRO A C 1
ATOM 1560 O O . PRO A 1 214 ? 2.369 10.069 -8.867 1.00 95.12 214 PRO A O 1
ATOM 1563 N N . VAL A 1 215 ? 2.992 8.201 -9.963 1.00 96.69 215 VAL A N 1
ATOM 1564 C CA . VAL A 1 215 ? 2.524 8.657 -11.282 1.00 96.69 215 VAL A CA 1
ATOM 1565 C C . VAL A 1 215 ? 0.999 8.775 -11.300 1.00 96.69 215 VAL A C 1
ATOM 1567 O O . VAL A 1 215 ? 0.471 9.811 -11.706 1.00 96.69 215 VAL A O 1
ATOM 1570 N N . LEU A 1 216 ? 0.263 7.765 -10.828 1.00 96.31 216 LEU A N 1
ATOM 1571 C CA . LEU A 1 216 ? -1.206 7.761 -10.782 1.00 96.31 216 LEU A CA 1
ATOM 1572 C C . LEU A 1 216 ? -1.784 8.764 -9.780 1.00 96.31 216 LEU A C 1
ATOM 1574 O O . LEU A 1 216 ? -2.713 9.503 -10.120 1.00 96.31 216 LEU A O 1
ATOM 1578 N N . GLY A 1 217 ? -1.208 8.836 -8.586 1.00 93.75 217 GLY A N 1
ATOM 1579 C CA . GLY A 1 217 ? -1.581 9.747 -7.516 1.00 93.75 217 GLY A CA 1
ATOM 1580 C C . GLY A 1 217 ? -0.896 9.391 -6.197 1.00 93.75 217 GLY A C 1
ATOM 1581 O O . GLY A 1 217 ? -0.535 8.248 -5.940 1.00 93.75 217 GLY A O 1
ATOM 1582 N N . LYS A 1 218 ? -0.742 10.383 -5.319 1.00 92.06 218 LYS A N 1
ATOM 1583 C CA . LYS A 1 218 ? -0.160 10.183 -3.983 1.00 92.06 218 LYS A CA 1
ATOM 1584 C C . LYS A 1 218 ? -1.029 9.239 -3.152 1.00 92.06 218 LYS A C 1
ATOM 1586 O O . LYS A 1 218 ? -2.251 9.343 -3.230 1.00 92.06 218 LYS A O 1
ATOM 1591 N N . PHE A 1 219 ? -0.436 8.389 -2.312 1.00 93.62 219 PHE A N 1
ATOM 1592 C CA . PHE A 1 219 ? -1.193 7.527 -1.389 1.00 93.62 219 PHE A CA 1
ATOM 1593 C C . PHE A 1 219 ? -2.207 6.619 -2.100 1.00 93.62 219 PHE A C 1
ATOM 1595 O O . PHE A 1 219 ? -3.376 6.547 -1.713 1.00 93.62 219 PHE A O 1
ATOM 1602 N N . TRP A 1 220 ? -1.785 5.975 -3.188 1.00 95.94 220 TRP A N 1
ATOM 1603 C CA . TRP A 1 220 ? -2.637 5.037 -3.913 1.00 95.94 220 TRP A CA 1
ATOM 1604 C C . TRP A 1 220 ? -2.825 3.740 -3.104 1.00 95.94 220 TRP A C 1
ATOM 1606 O O . TRP A 1 220 ? -1.822 3.188 -2.656 1.00 95.94 220 TRP A O 1
ATOM 1616 N N . PRO A 1 221 ? -4.058 3.248 -2.871 1.00 95.50 221 PRO A N 1
ATOM 1617 C CA . PRO A 1 221 ? -4.286 2.018 -2.109 1.00 95.50 221 PRO A CA 1
ATOM 1618 C C . PRO A 1 221 ? -3.881 0.777 -2.912 1.00 95.50 221 PRO A C 1
ATOM 1620 O O . PRO A 1 221 ? -4.242 0.661 -4.085 1.00 95.50 221 PRO A O 1
ATOM 1623 N N . VAL A 1 222 ? -3.175 -0.165 -2.275 1.00 96.06 222 VAL A N 1
ATOM 1624 C CA . VAL A 1 222 ? -2.575 -1.322 -2.975 1.00 96.06 222 VAL A CA 1
ATOM 1625 C C . VAL A 1 222 ? -3.150 -2.653 -2.518 1.00 96.06 222 VAL A C 1
ATOM 1627 O O . VAL A 1 222 ? -3.612 -3.431 -3.357 1.00 96.06 222 VAL A O 1
ATOM 1630 N N . GLY A 1 223 ? -3.166 -2.892 -1.210 1.00 95.81 223 GLY A N 1
ATOM 1631 C CA . GLY A 1 223 ? -3.598 -4.155 -0.633 1.00 95.81 223 GLY A CA 1
ATOM 1632 C C . GLY A 1 223 ? -4.400 -4.009 0.651 1.00 95.81 223 GLY A C 1
ATOM 1633 O O . GLY A 1 223 ? -4.626 -2.914 1.184 1.00 95.81 223 GLY A O 1
ATOM 1634 N N . GLY A 1 224 ? -4.858 -5.160 1.121 1.00 97.56 224 GLY A N 1
ATOM 1635 C CA . GLY A 1 224 ? -5.635 -5.316 2.335 1.00 97.56 224 GLY A CA 1
ATOM 1636 C C . GLY A 1 224 ? -5.790 -6.786 2.699 1.00 97.56 224 GLY A C 1
ATOM 1637 O O . GLY A 1 224 ? -5.223 -7.673 2.062 1.00 97.56 224 GLY A O 1
ATOM 1638 N N . TYR A 1 225 ? -6.593 -7.022 3.724 1.00 98.69 225 TYR A N 1
ATOM 1639 C CA . TYR A 1 225 ? -6.981 -8.339 4.195 1.00 98.69 225 TYR A CA 1
ATOM 1640 C C . TYR A 1 225 ? -8.380 -8.652 3.677 1.00 98.69 225 TYR A C 1
ATOM 1642 O O . TYR A 1 225 ? -9.294 -7.849 3.873 1.00 98.69 225 TYR A O 1
ATOM 1650 N N . GLY A 1 226 ? -8.554 -9.798 3.029 1.00 98.44 226 GLY A N 1
ATOM 1651 C CA . GLY A 1 226 ? -9.826 -10.279 2.499 1.00 98.44 226 GLY A CA 1
ATOM 1652 C C . GLY A 1 226 ? -10.131 -11.695 2.969 1.00 98.44 226 GLY A C 1
ATOM 1653 O O . GLY A 1 226 ? -9.227 -12.442 3.325 1.00 98.44 226 GLY A O 1
ATOM 1654 N N . ALA A 1 227 ? -11.408 -12.050 2.969 1.00 98.69 227 ALA A N 1
ATOM 1655 C CA . ALA A 1 227 ? -11.898 -13.383 3.299 1.00 98.69 227 ALA A CA 1
ATOM 1656 C C . ALA A 1 227 ? -13.087 -13.729 2.398 1.00 98.69 227 ALA A C 1
ATOM 1658 O O . ALA A 1 227 ? -13.687 -12.837 1.785 1.00 98.69 227 ALA A O 1
ATOM 1659 N N . LEU A 1 228 ? -13.464 -15.007 2.342 1.00 98.38 228 LEU A N 1
ATOM 1660 C CA . LEU A 1 228 ? -14.735 -15.395 1.732 1.00 98.38 228 LEU A CA 1
ATOM 1661 C C . LEU A 1 228 ? -15.899 -14.704 2.458 1.00 98.38 228 LEU A C 1
ATOM 1663 O O . LEU A 1 228 ? -15.935 -14.614 3.686 1.00 98.38 228 LEU A O 1
ATOM 1667 N N . THR A 1 229 ? -16.876 -14.228 1.690 1.00 97.38 229 THR A N 1
ATOM 1668 C CA . THR A 1 229 ? -18.050 -13.499 2.194 1.00 97.38 229 THR A CA 1
ATOM 1669 C C . THR A 1 229 ? -18.829 -14.352 3.188 1.00 97.38 229 THR A C 1
ATOM 1671 O O . THR A 1 229 ? -19.283 -13.837 4.209 1.00 97.38 229 THR A O 1
ATOM 1674 N N . ASP A 1 230 ? -18.937 -15.657 2.940 1.00 96.88 230 ASP A N 1
ATOM 1675 C CA . ASP A 1 230 ? -19.638 -16.571 3.841 1.00 96.88 230 ASP A CA 1
ATOM 1676 C C . ASP A 1 230 ? -18.886 -16.771 5.154 1.00 96.88 230 ASP A C 1
ATOM 1678 O O . ASP A 1 230 ? -19.511 -16.761 6.210 1.00 96.88 230 ASP A O 1
ATOM 1682 N N . TRP A 1 231 ? -17.549 -16.800 5.132 1.00 98.12 231 TRP A N 1
ATOM 1683 C CA . TRP A 1 231 ? -16.771 -16.805 6.369 1.00 98.12 231 TRP A CA 1
ATOM 1684 C C . TRP A 1 231 ? -17.009 -15.530 7.185 1.00 98.12 231 TRP A C 1
ATOM 1686 O O . TRP A 1 231 ? -17.255 -15.614 8.387 1.00 98.12 231 TRP A O 1
ATOM 1696 N N . VAL A 1 232 ? -17.010 -14.353 6.545 1.00 98.00 232 VAL A N 1
ATOM 1697 C CA . VAL A 1 232 ? -17.287 -13.073 7.225 1.00 98.00 232 VAL A CA 1
ATOM 1698 C C . VAL A 1 232 ? -18.706 -13.041 7.800 1.00 98.00 232 VAL A C 1
ATOM 1700 O O . VAL A 1 232 ? -18.906 -12.528 8.901 1.00 98.00 232 VAL A O 1
ATOM 1703 N N . ARG A 1 233 ? -19.687 -13.591 7.076 1.00 96.94 233 ARG A N 1
ATOM 1704 C CA . ARG A 1 233 ? -21.098 -13.643 7.486 1.00 96.94 233 ARG A CA 1
ATOM 1705 C C . ARG A 1 233 ? -21.335 -14.597 8.652 1.00 96.94 233 ARG A C 1
ATOM 1707 O O . ARG A 1 233 ? -22.099 -14.254 9.547 1.00 96.94 233 ARG A O 1
ATOM 1714 N N . SER A 1 234 ? -20.673 -15.749 8.647 1.00 98.06 234 SER A N 1
ATOM 1715 C CA . SER A 1 234 ? -20.749 -16.738 9.726 1.00 98.06 234 SER A CA 1
ATOM 1716 C C . SER A 1 234 ? -19.906 -16.339 10.939 1.00 98.06 234 SER A C 1
ATOM 1718 O O . SER A 1 234 ? -20.225 -16.716 12.061 1.00 98.06 234 SER A O 1
ATOM 1720 N N . ASN A 1 235 ? -18.864 -15.521 10.744 1.00 98.00 235 ASN A N 1
ATOM 1721 C CA . ASN A 1 235 ? -17.930 -15.109 11.794 1.00 98.00 235 ASN A CA 1
ATOM 1722 C C . ASN A 1 235 ? -17.797 -13.575 11.938 1.00 98.00 235 ASN A C 1
ATOM 1724 O O . ASN A 1 235 ? -16.677 -13.055 12.020 1.00 98.00 235 ASN A O 1
ATOM 1728 N N . PRO A 1 236 ? -18.896 -12.799 12.030 1.00 97.62 236 PRO A N 1
ATOM 1729 C CA . PRO A 1 236 ? -18.831 -11.336 11.982 1.00 97.62 236 PRO A CA 1
ATOM 1730 C C . PRO A 1 236 ? -18.092 -10.748 13.191 1.00 97.62 236 PRO A C 1
ATOM 1732 O O . PRO A 1 236 ? -17.369 -9.752 13.073 1.00 97.62 236 PRO A O 1
ATOM 1735 N N . ALA A 1 237 ? -18.221 -11.388 14.358 1.00 97.81 237 ALA A N 1
ATOM 1736 C CA . ALA A 1 237 ? -17.495 -11.011 15.565 1.00 97.81 237 ALA A CA 1
ATOM 1737 C C . ALA A 1 237 ? -15.984 -11.257 15.424 1.00 97.81 237 ALA A C 1
ATOM 1739 O O . ALA A 1 237 ? -15.187 -10.406 15.825 1.00 97.81 237 ALA A O 1
ATOM 1740 N N . LEU A 1 238 ? -15.590 -12.381 14.819 1.00 98.19 238 LEU A N 1
ATOM 1741 C CA . LEU A 1 238 ? -14.187 -12.738 14.616 1.00 98.19 238 LEU A CA 1
ATOM 1742 C C . LEU A 1 238 ? -13.533 -11.836 13.564 1.00 98.19 238 LEU A C 1
ATOM 1744 O O . LEU A 1 238 ? -12.464 -11.286 13.813 1.00 98.19 238 LEU A O 1
ATOM 1748 N N . ALA A 1 239 ? -14.224 -11.563 12.453 1.00 98.50 239 ALA A N 1
ATOM 1749 C CA . ALA A 1 239 ? -13.781 -10.602 11.444 1.00 98.50 239 ALA A CA 1
ATOM 1750 C C . ALA A 1 239 ? -13.599 -9.189 12.032 1.00 98.50 239 ALA A C 1
ATOM 1752 O O . ALA A 1 239 ? -12.629 -8.493 11.723 1.00 98.50 239 ALA A O 1
ATOM 1753 N N . LYS A 1 240 ? -14.505 -8.751 12.923 1.00 98.44 240 LYS A N 1
ATOM 1754 C CA . LYS A 1 240 ? -14.373 -7.472 13.643 1.00 98.44 240 LYS A CA 1
ATOM 1755 C C . LYS A 1 240 ? -13.168 -7.471 14.587 1.00 98.44 240 LYS A C 1
ATOM 1757 O O . LYS A 1 240 ? -12.413 -6.504 14.579 1.00 98.44 240 LYS A O 1
ATOM 1762 N N . LYS A 1 241 ? -12.978 -8.529 15.377 1.00 98.56 241 LYS A N 1
ATOM 1763 C CA . LYS A 1 241 ? -11.831 -8.697 16.285 1.00 98.56 241 LYS A CA 1
ATOM 1764 C C . LYS A 1 241 ? -10.500 -8.691 15.533 1.00 98.56 241 LYS A C 1
ATOM 1766 O O . LYS A 1 241 ? -9.598 -7.946 15.911 1.00 98.56 241 LYS A O 1
ATOM 1771 N N . PHE A 1 242 ? -10.413 -9.434 14.428 1.00 98.81 242 PHE A N 1
ATOM 1772 C CA . PHE A 1 242 ? -9.252 -9.416 13.542 1.00 98.81 242 PHE A CA 1
ATOM 1773 C C . PHE A 1 242 ? -8.982 -7.999 13.029 1.00 98.81 242 PHE A C 1
ATOM 1775 O O . PHE A 1 242 ? -7.874 -7.496 13.197 1.00 98.81 242 PHE A O 1
ATOM 1782 N N . ARG A 1 243 ? -10.006 -7.310 12.493 1.00 98.62 243 ARG A N 1
ATOM 1783 C CA . ARG A 1 243 ? -9.886 -5.916 12.029 1.00 98.62 243 ARG A CA 1
ATOM 1784 C C . ARG A 1 243 ? -9.380 -4.982 13.132 1.00 98.62 243 ARG A C 1
ATOM 1786 O O . ARG A 1 243 ? -8.520 -4.148 12.870 1.00 98.62 243 ARG A O 1
ATOM 1793 N N . THR A 1 244 ? -9.882 -5.113 14.359 1.00 98.25 244 THR A N 1
ATOM 1794 C CA . THR A 1 244 ? -9.413 -4.323 15.509 1.00 98.25 244 THR A CA 1
ATOM 1795 C C . THR A 1 244 ? -7.923 -4.548 15.773 1.00 98.25 244 THR A C 1
ATOM 1797 O O . THR A 1 244 ? -7.171 -3.578 15.891 1.00 98.25 244 THR A O 1
ATOM 1800 N N . ALA A 1 245 ? -7.482 -5.809 15.831 1.00 98.62 245 ALA A N 1
ATOM 1801 C CA . ALA A 1 245 ? -6.087 -6.161 16.083 1.00 98.62 245 ALA A CA 1
ATOM 1802 C C . ALA A 1 245 ? -5.154 -5.677 14.964 1.00 98.62 245 ALA A C 1
ATOM 1804 O O . ALA A 1 245 ? -4.143 -5.025 15.243 1.00 98.62 245 ALA A O 1
ATOM 1805 N N . ILE A 1 246 ? -5.507 -5.926 13.698 1.00 98.62 246 ILE A N 1
ATOM 1806 C CA . ILE A 1 246 ? -4.660 -5.521 12.575 1.00 98.62 246 ILE A CA 1
ATOM 1807 C C . ILE A 1 246 ? -4.623 -3.999 12.419 1.00 98.62 246 ILE A C 1
ATOM 1809 O O . ILE A 1 246 ? -3.538 -3.453 12.262 1.00 98.62 246 ILE A O 1
ATOM 1813 N N . ASN A 1 247 ? -5.737 -3.275 12.594 1.00 97.06 247 ASN A N 1
ATOM 1814 C CA . ASN A 1 247 ? -5.732 -1.805 12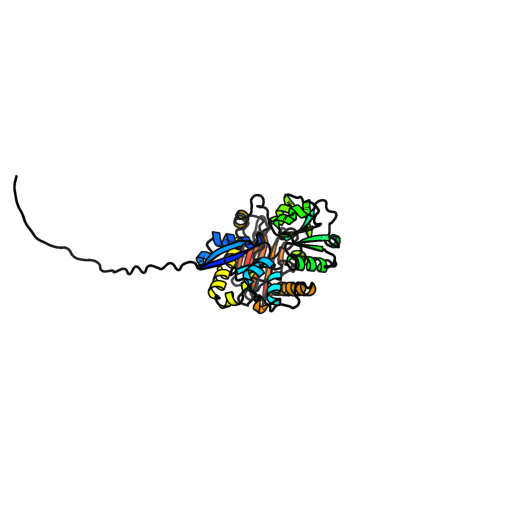.559 1.00 97.06 247 ASN A CA 1
ATOM 1815 C C . ASN A 1 247 ? -4.852 -1.201 13.662 1.00 97.06 247 ASN A C 1
ATOM 1817 O O . ASN A 1 247 ? -4.158 -0.201 13.431 1.00 97.06 247 ASN A O 1
ATOM 1821 N N . ARG A 1 248 ? -4.849 -1.816 14.855 1.00 95.94 248 ARG A N 1
ATOM 1822 C CA . ARG A 1 248 ? -3.920 -1.452 15.932 1.00 95.94 248 ARG A CA 1
ATOM 1823 C C . ARG A 1 248 ? -2.479 -1.693 15.497 1.00 95.94 248 ARG A C 1
ATOM 1825 O O . ARG A 1 248 ? -1.641 -0.820 15.711 1.00 95.94 248 ARG A O 1
ATOM 1832 N N . SER A 1 249 ? -2.207 -2.820 14.844 1.00 97.81 249 SER A N 1
ATOM 1833 C CA . SER A 1 249 ? -0.871 -3.128 14.347 1.00 97.81 249 SER A CA 1
ATOM 1834 C C . SER A 1 249 ? -0.389 -2.168 13.261 1.00 97.81 249 SER A C 1
ATOM 1836 O O . SER A 1 249 ? 0.708 -1.634 13.380 1.00 97.81 249 SER A O 1
ATOM 1838 N N . LEU A 1 250 ? -1.223 -1.853 12.264 1.00 95.31 250 LEU A N 1
ATOM 1839 C CA . LEU A 1 250 ? -0.918 -0.878 11.207 1.00 95.31 250 LEU A CA 1
ATOM 1840 C C . LEU A 1 250 ? -0.552 0.490 11.803 1.00 95.31 250 LEU A C 1
ATOM 1842 O O . LEU A 1 250 ? 0.457 1.096 11.445 1.00 95.31 250 LEU A O 1
ATOM 1846 N N . THR A 1 251 ? -1.346 0.950 12.773 1.00 90.62 251 THR A N 1
ATOM 1847 C CA . THR A 1 251 ? -1.117 2.225 13.470 1.00 90.62 251 THR A CA 1
ATOM 1848 C C . THR A 1 251 ? 0.171 2.193 14.305 1.00 90.62 251 THR A C 1
ATOM 1850 O O . THR A 1 251 ? 0.935 3.163 14.329 1.00 90.62 251 THR A O 1
ATOM 1853 N N . TYR A 1 252 ? 0.442 1.076 14.983 1.00 91.75 252 TYR A N 1
ATOM 1854 C CA . TYR A 1 252 ? 1.639 0.904 15.802 1.00 91.75 252 TYR A CA 1
ATOM 1855 C C . TYR A 1 252 ? 2.913 0.820 14.950 1.00 91.75 252 TYR A C 1
ATOM 1857 O O . TYR A 1 252 ? 3.851 1.578 15.192 1.00 91.75 252 TYR A O 1
ATOM 1865 N N . ALA A 1 253 ? 2.919 -0.013 13.905 1.00 91.88 253 ALA A N 1
ATOM 1866 C CA . ALA A 1 253 ? 4.013 -0.175 12.942 1.00 91.88 253 ALA A CA 1
ATOM 1867 C C . ALA A 1 253 ? 4.492 1.167 12.383 1.00 91.88 253 ALA A C 1
ATOM 1869 O O . ALA A 1 253 ? 5.685 1.455 12.302 1.00 91.88 253 ALA A O 1
ATOM 1870 N N . GLN A 1 254 ? 3.536 2.032 12.070 1.00 85.62 254 GLN A N 1
ATOM 1871 C CA . GLN A 1 254 ? 3.799 3.331 11.491 1.00 85.62 254 GLN A CA 1
ATOM 1872 C C . GLN A 1 254 ? 4.496 4.315 12.452 1.00 85.62 254 GLN A C 1
ATOM 1874 O O . GLN A 1 254 ? 5.220 5.203 11.996 1.00 85.62 254 GLN A O 1
ATOM 1879 N N . SER A 1 255 ? 4.301 4.157 13.764 1.00 83.19 255 SER A N 1
ATOM 1880 C CA . SER A 1 255 ? 4.982 4.935 14.813 1.00 83.19 255 SER A CA 1
ATOM 1881 C C . SER A 1 255 ? 6.240 4.248 15.359 1.00 83.19 255 SER A C 1
ATOM 1883 O O . SER A 1 255 ? 7.056 4.909 15.996 1.00 83.19 255 SER A O 1
ATOM 1885 N N . HIS A 1 256 ? 6.431 2.961 15.055 1.00 88.94 256 HIS A N 1
ATOM 1886 C CA . HIS A 1 256 ? 7.549 2.128 15.508 1.00 88.94 256 HIS A CA 1
ATOM 1887 C C . HIS A 1 256 ? 8.281 1.490 14.311 1.00 88.94 256 HIS A C 1
ATOM 1889 O O . HIS A 1 256 ? 8.419 0.267 14.239 1.00 88.94 256 HIS A O 1
ATOM 1895 N N . PRO A 1 257 ? 8.776 2.295 13.348 1.00 87.00 257 PRO A N 1
ATOM 1896 C CA . PRO A 1 257 ? 9.372 1.771 12.121 1.00 87.00 257 PRO A CA 1
ATOM 1897 C C . PRO A 1 257 ? 10.620 0.915 12.372 1.00 87.00 257 PRO A C 1
ATOM 1899 O O . PRO A 1 257 ? 10.921 0.031 11.577 1.00 87.00 257 PRO A O 1
ATOM 1902 N N . ASP A 1 258 ? 11.345 1.150 13.467 1.00 88.94 258 ASP A N 1
ATOM 1903 C CA . ASP A 1 258 ? 12.539 0.367 13.806 1.00 88.94 258 ASP A CA 1
ATOM 1904 C C . ASP A 1 258 ? 12.186 -1.064 14.224 1.00 88.94 258 ASP A C 1
ATOM 1906 O O . ASP A 1 258 ? 12.932 -1.991 13.923 1.00 88.94 258 ASP A O 1
ATOM 1910 N N . GLU A 1 259 ? 11.011 -1.273 14.821 1.00 92.50 259 GLU A N 1
ATOM 1911 C CA . GLU A 1 259 ? 10.531 -2.619 15.126 1.00 92.50 259 GLU A CA 1
ATOM 1912 C C . GLU A 1 259 ? 10.121 -3.376 13.870 1.00 92.50 259 GLU A C 1
ATOM 1914 O O . GLU A 1 259 ? 10.362 -4.574 13.790 1.00 92.50 259 GLU A O 1
ATOM 1919 N N . ILE A 1 260 ? 9.570 -2.687 12.864 1.00 92.38 260 ILE A N 1
ATOM 1920 C CA . ILE A 1 260 ? 9.349 -3.307 11.554 1.00 92.38 260 ILE A CA 1
ATOM 1921 C C . ILE A 1 260 ? 10.685 -3.646 10.895 1.00 92.38 260 ILE A C 1
ATOM 1923 O O . ILE A 1 260 ? 10.840 -4.739 10.359 1.00 92.38 260 ILE A O 1
ATOM 1927 N N . ARG A 1 261 ? 11.672 -2.743 10.957 1.00 90.75 261 ARG A N 1
ATOM 1928 C CA . ARG A 1 261 ? 13.006 -3.015 10.405 1.00 90.75 261 ARG A CA 1
ATOM 1929 C C . ARG A 1 261 ? 13.669 -4.225 11.047 1.00 90.75 261 ARG A C 1
ATOM 1931 O O . ARG A 1 261 ? 14.337 -4.973 10.347 1.00 90.75 261 ARG A O 1
ATOM 1938 N N . ALA A 1 262 ? 13.448 -4.443 12.341 1.00 90.94 262 ALA A N 1
ATOM 1939 C CA . ALA A 1 262 ? 13.951 -5.614 13.051 1.00 90.94 262 ALA A CA 1
ATOM 1940 C C . ALA A 1 262 ? 13.296 -6.939 12.607 1.00 90.94 262 ALA A C 1
ATOM 1942 O O . ALA A 1 262 ? 13.825 -7.999 12.925 1.00 90.94 262 ALA A O 1
ATOM 1943 N N . LEU A 1 263 ? 12.162 -6.898 11.893 1.00 90.69 263 LEU A N 1
ATOM 1944 C CA . LEU A 1 263 ? 11.518 -8.082 11.304 1.00 90.69 263 LEU A CA 1
ATOM 1945 C C . LEU A 1 263 ? 12.026 -8.398 9.893 1.00 90.69 263 LEU A C 1
ATOM 1947 O O . LEU A 1 263 ? 11.697 -9.447 9.341 1.00 90.69 263 LEU A O 1
ATOM 1951 N N . LEU A 1 264 ? 12.780 -7.487 9.278 1.00 88.00 264 LEU A N 1
ATOM 1952 C CA . LEU A 1 264 ? 13.292 -7.684 7.932 1.00 88.00 264 LEU A CA 1
ATOM 1953 C C . LEU A 1 264 ? 14.510 -8.614 7.926 1.00 88.00 264 LEU A C 1
ATOM 1955 O O . LEU A 1 264 ? 15.261 -8.656 8.902 1.00 88.00 264 LEU A O 1
ATOM 1959 N N . PRO A 1 265 ? 14.770 -9.300 6.799 1.00 78.50 265 PRO A N 1
ATOM 1960 C CA . PRO A 1 265 ? 15.997 -10.062 6.626 1.00 78.50 265 PRO A CA 1
ATOM 1961 C C . PRO A 1 265 ? 17.250 -9.208 6.864 1.00 78.50 265 PRO A C 1
ATOM 1963 O O . PRO A 1 265 ? 17.289 -8.014 6.533 1.00 78.50 265 PRO A O 1
ATOM 1966 N N . ALA A 1 266 ? 18.306 -9.841 7.378 1.00 67.44 266 ALA A N 1
ATOM 1967 C CA . ALA A 1 266 ? 19.608 -9.204 7.545 1.00 67.44 266 ALA A CA 1
ATOM 1968 C C . ALA A 1 266 ? 20.078 -8.537 6.233 1.00 67.44 266 ALA A C 1
ATOM 1970 O O . ALA A 1 266 ? 19.813 -9.025 5.135 1.00 67.44 266 ALA A O 1
ATOM 1971 N N . GLY A 1 267 ? 20.734 -7.378 6.340 1.00 65.00 267 GLY A N 1
ATOM 1972 C CA . GLY A 1 267 ? 21.187 -6.601 5.177 1.00 65.00 267 GLY A CA 1
ATOM 1973 C C . GLY A 1 267 ? 20.110 -5.748 4.491 1.00 65.00 267 GLY A C 1
ATOM 1974 O O . GLY A 1 267 ? 20.420 -5.037 3.540 1.00 65.00 267 GLY A O 1
ATOM 1975 N N . THR A 1 268 ? 18.861 -5.749 4.982 1.00 71.50 268 THR A N 1
ATOM 1976 C CA . THR A 1 268 ? 17.765 -4.929 4.421 1.00 71.50 268 THR A CA 1
ATOM 1977 C C . THR A 1 268 ? 17.246 -3.842 5.374 1.00 71.50 268 THR A C 1
ATOM 1979 O O . THR A 1 268 ? 16.202 -3.248 5.146 1.00 71.50 268 THR A O 1
ATOM 1982 N N . GLY A 1 269 ? 17.994 -3.477 6.421 1.00 68.50 269 GLY A N 1
ATOM 1983 C CA . GLY A 1 269 ? 17.553 -2.474 7.411 1.00 68.50 269 GLY A CA 1
ATOM 1984 C C . GLY A 1 269 ? 17.204 -1.082 6.842 1.00 68.50 269 GLY A C 1
ATOM 1985 O O . GLY A 1 269 ? 16.448 -0.333 7.462 1.00 68.50 269 GLY A O 1
ATOM 1986 N N . ASN A 1 270 ? 17.687 -0.749 5.640 1.00 76.81 270 ASN A N 1
ATOM 1987 C CA . ASN A 1 270 ? 17.465 0.540 4.976 1.00 76.81 270 ASN A CA 1
ATOM 1988 C C . ASN A 1 270 ? 16.261 0.570 4.012 1.00 76.81 270 ASN A C 1
ATOM 1990 O O . ASN A 1 270 ? 16.178 1.488 3.196 1.00 76.81 270 ASN A O 1
ATOM 1994 N N . VAL A 1 271 ? 15.323 -0.386 4.094 1.00 86.06 271 VAL A N 1
ATOM 1995 C CA . VAL A 1 271 ? 14.120 -0.356 3.241 1.00 86.06 271 VAL A CA 1
ATOM 1996 C C . VAL A 1 271 ? 13.283 0.913 3.406 1.00 86.06 271 VAL A C 1
ATOM 1998 O O . VAL A 1 271 ? 13.218 1.548 4.470 1.00 86.06 271 VAL A O 1
ATOM 2001 N N . ARG A 1 272 ? 12.537 1.220 2.348 1.00 89.81 272 ARG A N 1
ATOM 2002 C CA . ARG A 1 272 ? 11.466 2.211 2.341 1.00 89.81 272 ARG A CA 1
ATOM 2003 C C . ARG A 1 272 ? 10.196 1.585 2.900 1.00 89.81 272 ARG A C 1
ATOM 2005 O O . ARG A 1 272 ? 9.518 0.819 2.229 1.00 89.81 272 ARG A O 1
ATOM 2012 N N . LEU A 1 273 ? 9.856 1.896 4.144 1.00 89.50 273 LEU A N 1
ATOM 2013 C CA . LEU A 1 273 ? 8.661 1.309 4.747 1.00 89.50 273 LEU A CA 1
ATOM 2014 C C . LEU A 1 273 ? 7.375 1.827 4.080 1.00 89.50 273 LEU A C 1
ATOM 2016 O O . LEU A 1 273 ? 7.272 3.034 3.827 1.00 89.50 273 LEU A O 1
ATOM 2020 N N . PRO A 1 274 ? 6.390 0.943 3.838 1.00 90.31 274 PRO A N 1
ATOM 2021 C CA . PRO A 1 274 ? 5.065 1.347 3.406 1.00 90.31 274 PRO A CA 1
ATOM 2022 C C . PRO A 1 274 ? 4.393 2.327 4.358 1.00 90.31 274 PRO A C 1
ATOM 2024 O O . PRO A 1 274 ? 4.682 2.384 5.554 1.00 90.31 274 PRO A O 1
ATOM 2027 N N . ILE A 1 275 ? 3.453 3.091 3.809 1.00 90.88 275 ILE A N 1
ATOM 2028 C CA . ILE A 1 275 ? 2.550 3.906 4.612 1.00 90.88 275 ILE A CA 1
ATOM 2029 C C . ILE A 1 275 ? 1.361 3.020 4.950 1.00 90.88 275 ILE A C 1
ATOM 2031 O O . ILE A 1 275 ? 0.479 2.802 4.115 1.00 90.88 275 ILE A O 1
ATOM 2035 N N . TRP A 1 276 ? 1.346 2.495 6.171 1.00 93.00 276 TRP A N 1
ATOM 2036 C CA . TRP A 1 276 ? 0.227 1.694 6.648 1.00 93.00 276 TRP A CA 1
ATOM 2037 C C . TRP A 1 276 ? -0.931 2.587 7.065 1.00 93.00 276 TRP A C 1
ATOM 2039 O O . TRP A 1 276 ? -0.755 3.600 7.747 1.00 93.00 276 TRP A O 1
ATOM 2049 N N . SER A 1 277 ? -2.131 2.209 6.642 1.00 91.31 277 SER A N 1
ATOM 2050 C CA . SER A 1 277 ? -3.336 2.989 6.869 1.00 91.31 277 SER A CA 1
ATOM 2051 C C . SER A 1 277 ? -4.513 2.070 7.202 1.00 91.31 277 SER A C 1
ATOM 2053 O O . SER A 1 277 ? -4.824 1.168 6.426 1.00 91.31 277 SER A O 1
ATOM 2055 N N . PRO A 1 278 ? -5.210 2.307 8.329 1.00 92.56 278 PRO A N 1
ATOM 2056 C CA . PRO A 1 278 ? -6.417 1.569 8.690 1.00 92.56 278 PRO A CA 1
ATOM 2057 C C . PRO A 1 278 ? -7.671 2.076 7.948 1.00 92.56 278 PRO A C 1
ATOM 2059 O O . PRO A 1 278 ? -8.784 1.674 8.290 1.00 92.56 278 PRO A O 1
ATOM 2062 N N . ILE A 1 279 ? -7.516 2.965 6.958 1.00 93.19 279 ILE A N 1
ATOM 2063 C CA . ILE A 1 279 ? -8.603 3.506 6.132 1.00 93.19 279 ILE A CA 1
ATOM 2064 C C . ILE A 1 279 ? -8.333 3.259 4.645 1.00 93.19 279 ILE A C 1
ATOM 2066 O O . ILE A 1 279 ? -7.195 3.052 4.231 1.00 93.19 279 ILE A O 1
ATOM 2070 N N . VAL A 1 280 ? -9.383 3.310 3.825 1.00 94.44 280 VAL A N 1
ATOM 2071 C CA . VAL A 1 280 ? -9.280 3.121 2.369 1.00 94.44 280 VAL A CA 1
ATOM 2072 C C . VAL A 1 280 ? -9.909 4.275 1.587 1.00 94.44 280 VAL A C 1
ATOM 2074 O O . VAL A 1 280 ? -11.054 4.665 1.835 1.00 94.44 280 VAL A O 1
ATOM 2077 N N . ASP A 1 281 ? -9.184 4.794 0.591 1.00 95.38 281 ASP A N 1
ATOM 2078 C CA . ASP A 1 281 ? -9.740 5.744 -0.379 1.00 95.38 281 ASP A CA 1
ATOM 2079 C C . ASP A 1 281 ? -10.562 4.983 -1.429 1.00 95.38 281 ASP A C 1
ATOM 2081 O O . ASP A 1 281 ? -10.043 4.431 -2.404 1.00 95.38 281 ASP A O 1
ATOM 2085 N N . ARG A 1 282 ? -11.880 4.961 -1.217 1.00 94.69 282 ARG A N 1
ATOM 2086 C CA . ARG A 1 282 ? -12.842 4.263 -2.081 1.00 94.69 282 ARG A CA 1
ATOM 2087 C C . ARG A 1 282 ? -12.873 4.814 -3.509 1.00 94.69 282 ARG A C 1
ATOM 2089 O O . ARG A 1 282 ? -13.156 4.057 -4.433 1.00 94.69 282 ARG A O 1
ATOM 2096 N N . ALA A 1 283 ? -12.569 6.099 -3.709 1.00 94.69 283 ALA A N 1
ATOM 2097 C CA . ALA A 1 283 ? -12.566 6.703 -5.039 1.00 94.69 283 ALA A CA 1
ATOM 2098 C C . ALA A 1 283 ? -11.360 6.224 -5.855 1.00 94.69 283 ALA A C 1
ATOM 2100 O O . ALA A 1 283 ? -11.517 5.828 -7.011 1.00 94.69 283 ALA A O 1
ATOM 2101 N N . LYS A 1 284 ? -10.171 6.179 -5.238 1.00 96.44 284 LYS A N 1
ATOM 2102 C CA . LYS A 1 284 ? -8.978 5.592 -5.873 1.00 96.44 284 LYS A CA 1
ATOM 2103 C C . LYS A 1 284 ? -9.156 4.103 -6.129 1.00 96.44 284 LYS A C 1
ATOM 2105 O O . LYS A 1 284 ? -8.791 3.624 -7.195 1.00 96.44 284 LYS A O 1
ATOM 2110 N N . LEU A 1 285 ? -9.794 3.387 -5.205 1.00 96.38 285 LEU A N 1
ATOM 2111 C CA . LEU A 1 285 ? -10.085 1.972 -5.393 1.00 96.38 285 LEU A CA 1
ATOM 2112 C C . LEU A 1 285 ? -11.032 1.719 -6.580 1.00 96.38 285 LEU A C 1
ATOM 2114 O O . LEU A 1 285 ? -10.769 0.843 -7.401 1.00 96.38 285 LEU A O 1
ATOM 2118 N N . LEU A 1 286 ? -12.090 2.523 -6.725 1.00 97.38 286 LEU A N 1
ATOM 2119 C CA . LEU A 1 286 ? -12.958 2.476 -7.906 1.00 97.38 286 LEU A CA 1
ATOM 2120 C C . LEU A 1 286 ? -12.182 2.814 -9.188 1.00 97.38 286 LEU A C 1
ATOM 2122 O O . LEU A 1 286 ? -12.418 2.205 -10.230 1.00 97.38 286 LEU A O 1
ATOM 2126 N N . GLN A 1 287 ? -11.242 3.758 -9.125 1.00 98.12 287 GLN A N 1
ATOM 2127 C CA . GLN A 1 287 ? -10.385 4.076 -10.264 1.00 98.12 287 GLN A CA 1
ATOM 2128 C C . GLN A 1 287 ? -9.470 2.900 -10.646 1.00 98.12 287 GLN A C 1
ATOM 2130 O O . GLN A 1 287 ? -9.327 2.620 -11.835 1.00 98.12 287 GLN A O 1
ATOM 2135 N N . THR A 1 288 ? -8.925 2.163 -9.673 1.00 98.06 288 THR A N 1
ATOM 2136 C CA . THR A 1 288 ? -8.195 0.906 -9.917 1.00 98.06 288 THR A CA 1
ATOM 2137 C C . THR A 1 288 ? -9.082 -0.129 -10.611 1.00 98.06 288 THR A C 1
ATOM 2139 O O . THR A 1 288 ? -8.642 -0.740 -11.580 1.00 98.06 288 THR A O 1
ATOM 2142 N N . ALA A 1 289 ? -10.343 -0.286 -10.190 1.00 98.12 289 ALA A N 1
ATOM 2143 C CA . ALA A 1 289 ? -11.283 -1.202 -10.846 1.00 98.12 289 ALA A CA 1
ATOM 2144 C C . ALA A 1 289 ? -11.562 -0.804 -12.306 1.00 98.12 289 ALA A C 1
ATOM 2146 O O . ALA A 1 289 ? -11.600 -1.659 -13.189 1.00 98.12 289 ALA A O 1
ATOM 2147 N N . LYS A 1 290 ? -11.699 0.501 -12.585 1.00 98.50 290 LYS A N 1
ATOM 2148 C CA . LYS A 1 290 ? -11.838 1.012 -13.959 1.00 98.50 290 LYS A CA 1
ATOM 2149 C C . LYS A 1 290 ? -10.605 0.692 -14.801 1.00 98.50 290 LYS A C 1
ATOM 2151 O O . LYS A 1 290 ? -10.760 0.190 -15.905 1.00 98.50 290 LYS A O 1
ATOM 2156 N N . TYR A 1 291 ? -9.398 0.905 -14.272 1.00 98.44 291 TYR A N 1
ATOM 2157 C CA . TYR A 1 291 ? -8.161 0.522 -14.959 1.00 98.44 291 TYR A CA 1
ATOM 2158 C C . TYR A 1 291 ? -8.081 -0.981 -15.223 1.00 98.44 291 TYR A C 1
ATOM 2160 O O . TYR A 1 291 ? -7.786 -1.381 -16.343 1.00 98.44 291 TYR A O 1
ATOM 2168 N N . ALA A 1 292 ? -8.398 -1.812 -14.229 1.00 98.19 292 ALA A N 1
ATOM 2169 C CA . ALA A 1 292 ? -8.419 -3.261 -14.399 1.00 98.19 292 ALA A CA 1
ATOM 2170 C C . ALA A 1 292 ? -9.383 -3.686 -15.518 1.00 98.19 292 ALA A C 1
ATOM 2172 O O . ALA A 1 292 ? -9.041 -4.547 -16.326 1.00 98.19 292 ALA A O 1
ATOM 2173 N N . ARG A 1 293 ? -10.559 -3.053 -15.608 1.00 98.19 293 ARG A N 1
ATOM 2174 C CA . ARG A 1 293 ? -11.521 -3.310 -16.683 1.00 98.19 293 ARG A CA 1
ATOM 2175 C C . ARG A 1 293 ? -11.002 -2.850 -18.043 1.00 98.19 293 ARG A C 1
ATOM 2177 O O . ARG A 1 293 ? -11.046 -3.615 -18.997 1.00 98.19 293 ARG A O 1
ATOM 2184 N N . ASP A 1 294 ? -10.494 -1.622 -18.132 1.00 97.88 294 ASP A N 1
ATOM 2185 C CA . ASP A 1 294 ? -9.984 -1.053 -19.386 1.00 97.88 294 ASP A CA 1
ATOM 2186 C C . ASP A 1 294 ? -8.836 -1.891 -19.983 1.00 97.88 294 ASP A C 1
ATOM 2188 O O . ASP A 1 294 ? -8.678 -1.938 -21.198 1.00 97.88 294 ASP A O 1
ATOM 2192 N N . PHE A 1 295 ? -8.038 -2.554 -19.139 1.00 97.12 295 PHE A N 1
ATOM 2193 C CA . PHE A 1 295 ? -6.934 -3.421 -19.567 1.00 97.12 295 PHE A CA 1
ATOM 2194 C C . PHE A 1 295 ? -7.314 -4.904 -19.691 1.00 97.12 295 PHE A C 1
ATOM 2196 O O . PHE A 1 295 ? -6.426 -5.737 -19.860 1.00 97.12 295 PHE A O 1
ATOM 2203 N N . GLY A 1 296 ? -8.603 -5.249 -19.588 1.00 96.12 296 GLY A N 1
ATOM 2204 C CA . GLY A 1 296 ? -9.093 -6.623 -19.748 1.00 96.12 296 GLY A CA 1
ATOM 2205 C C . GLY A 1 296 ? -8.733 -7.577 -18.603 1.00 96.12 296 GLY A C 1
ATOM 2206 O O . GLY A 1 296 ? -8.887 -8.788 -18.739 1.00 96.12 296 GLY A O 1
ATOM 2207 N N . VAL A 1 297 ? -8.266 -7.057 -17.463 1.00 97.00 297 VAL A N 1
ATOM 2208 C CA . VAL A 1 297 ? -7.953 -7.857 -16.266 1.00 97.00 297 VAL A CA 1
ATOM 2209 C C . VAL A 1 297 ? -9.238 -8.343 -15.587 1.00 97.00 297 VAL A C 1
ATOM 2211 O O . VAL A 1 297 ? -9.289 -9.468 -15.093 1.00 97.00 297 VAL A O 1
ATOM 2214 N N . ILE A 1 298 ? -10.290 -7.520 -15.613 1.00 96.75 298 ILE A N 1
ATOM 2215 C CA . ILE A 1 298 ? -11.662 -7.892 -15.239 1.00 96.75 298 ILE A CA 1
ATOM 2216 C C . ILE A 1 298 ? -12.621 -7.527 -16.373 1.00 96.75 298 ILE A C 1
ATOM 2218 O O . ILE A 1 298 ? -12.411 -6.545 -17.077 1.00 96.75 298 ILE A O 1
ATOM 2222 N N . THR A 1 299 ? -13.702 -8.284 -16.539 1.00 95.19 299 THR A N 1
ATOM 2223 C CA . THR A 1 299 ? -14.686 -8.045 -17.613 1.00 95.19 299 THR A CA 1
ATOM 2224 C C . THR A 1 299 ? -15.797 -7.075 -17.206 1.00 95.19 299 THR A C 1
ATOM 2226 O O . THR A 1 299 ? -16.420 -6.442 -18.053 1.00 95.19 299 THR A O 1
ATOM 2229 N N . LYS A 1 300 ? -16.036 -6.916 -15.900 1.00 96.56 300 LYS A N 1
ATOM 2230 C CA . LYS A 1 300 ? -17.049 -6.024 -15.320 1.00 96.56 300 LYS A CA 1
ATOM 2231 C C . LYS A 1 300 ? -16.528 -5.381 -14.041 1.00 96.56 300 LYS A C 1
ATOM 2233 O O . LYS A 1 300 ? -15.598 -5.894 -13.428 1.00 96.56 300 LYS A O 1
ATOM 2238 N N . LEU A 1 301 ? -17.128 -4.267 -13.622 1.00 97.44 301 LEU A N 1
ATOM 2239 C CA . LEU A 1 301 ? -16.804 -3.677 -12.322 1.00 97.44 301 LEU A CA 1
ATOM 2240 C C . LEU A 1 301 ? -17.373 -4.555 -11.190 1.00 97.44 301 LEU A C 1
ATOM 2242 O O . LEU A 1 301 ? -18.506 -5.027 -11.310 1.00 97.44 301 LEU A O 1
ATOM 2246 N N . PRO A 1 302 ? -16.629 -4.772 -10.092 1.00 95.38 302 PRO A N 1
ATOM 2247 C CA . PRO A 1 302 ? -17.136 -5.501 -8.936 1.00 95.38 302 PRO A CA 1
ATOM 2248 C C . PRO A 1 302 ? -18.182 -4.677 -8.182 1.00 95.38 302 PRO A C 1
ATOM 2250 O O . PRO A 1 302 ? -18.188 -3.442 -8.222 1.00 95.38 302 PRO A O 1
ATOM 2253 N N . ASN A 1 303 ? -19.026 -5.361 -7.411 1.00 94.88 303 ASN A N 1
ATOM 2254 C CA . ASN A 1 303 ? -19.872 -4.699 -6.427 1.00 94.88 303 ASN A CA 1
ATOM 2255 C C . ASN A 1 303 ? -18.992 -4.148 -5.292 1.00 94.88 303 ASN A C 1
ATOM 2257 O O . ASN A 1 303 ? -18.623 -4.864 -4.364 1.00 94.88 303 ASN A O 1
ATOM 2261 N N . MET A 1 304 ? -18.663 -2.857 -5.357 1.00 93.69 304 MET A N 1
ATOM 2262 C CA . MET A 1 304 ? -17.759 -2.217 -4.395 1.00 93.69 304 MET A CA 1
ATOM 2263 C C . MET A 1 304 ? -18.294 -2.199 -2.959 1.00 93.69 304 MET A C 1
ATOM 2265 O O . MET A 1 304 ? -17.495 -2.135 -2.026 1.00 93.69 304 MET A O 1
ATOM 2269 N N . LEU A 1 305 ? -19.617 -2.249 -2.761 1.00 92.31 305 LEU A N 1
ATOM 2270 C CA . LEU A 1 305 ? -20.215 -2.315 -1.424 1.00 92.31 305 LEU A CA 1
ATOM 2271 C C . LEU A 1 305 ? -20.100 -3.711 -0.812 1.00 92.31 305 LEU A C 1
ATOM 2273 O O . LEU A 1 305 ? -19.987 -3.817 0.404 1.00 92.31 305 LEU A O 1
ATOM 2277 N N . GLN A 1 306 ? -20.100 -4.757 -1.638 1.00 92.75 306 GLN A N 1
ATOM 2278 C CA . GLN A 1 306 ? -19.806 -6.117 -1.192 1.00 92.75 306 GLN A CA 1
ATOM 2279 C C . GLN A 1 306 ? -18.303 -6.300 -0.961 1.00 92.75 306 GLN A C 1
ATOM 2281 O O . GLN A 1 306 ? -17.896 -6.787 0.087 1.00 92.75 306 GLN A O 1
ATOM 2286 N N . LEU A 1 307 ? -17.479 -5.869 -1.921 1.00 95.94 307 LEU A N 1
ATOM 2287 C CA . LEU A 1 307 ? -16.030 -6.045 -1.864 1.00 95.94 307 LEU A CA 1
ATOM 2288 C C . LEU A 1 307 ? -15.404 -5.256 -0.711 1.00 95.94 307 LEU A C 1
ATOM 2290 O O . LEU A 1 307 ? -14.517 -5.755 -0.030 1.00 95.94 307 LEU A O 1
ATOM 2294 N N . VAL A 1 308 ? -15.862 -4.024 -0.481 1.00 96.50 308 VAL A N 1
ATOM 2295 C CA . VAL A 1 308 ? -15.404 -3.172 0.620 1.00 96.50 308 VAL A CA 1
ATOM 2296 C C . VAL A 1 308 ? -16.624 -2.717 1.421 1.00 96.50 308 VAL A C 1
ATOM 2298 O O . VAL A 1 308 ? -17.148 -1.622 1.185 1.00 96.50 308 VAL A O 1
ATOM 2301 N N . PRO A 1 309 ? -17.104 -3.526 2.380 1.00 95.06 309 PRO A N 1
ATOM 2302 C CA . PRO A 1 309 ? -18.314 -3.208 3.129 1.00 95.06 309 PRO A CA 1
ATOM 2303 C C . PRO A 1 309 ? -18.155 -1.938 3.965 1.00 95.06 309 PRO A C 1
ATOM 2305 O O . PRO A 1 309 ? -17.047 -1.459 4.214 1.00 95.06 309 PRO A O 1
ATOM 2308 N N . ARG A 1 310 ? -19.275 -1.368 4.424 1.00 92.31 310 ARG A N 1
ATOM 2309 C CA . ARG A 1 310 ? -19.288 -0.139 5.248 1.00 92.31 310 ARG A CA 1
ATOM 2310 C C . ARG A 1 310 ? -18.519 -0.282 6.565 1.00 92.31 310 ARG A C 1
ATOM 2312 O O . ARG A 1 310 ? -18.041 0.711 7.095 1.00 92.31 310 ARG A O 1
ATOM 2319 N N . ALA A 1 311 ? -18.362 -1.511 7.055 1.00 92.06 311 ALA A N 1
ATOM 2320 C CA . ALA A 1 311 ? -17.533 -1.823 8.216 1.00 92.06 311 ALA A CA 1
ATOM 2321 C C . ALA A 1 311 ? -16.039 -1.506 8.001 1.00 92.06 311 ALA A C 1
ATOM 2323 O O . ALA A 1 311 ? -15.293 -1.408 8.976 1.00 92.06 311 ALA A O 1
ATOM 2324 N N . ILE A 1 312 ? -15.605 -1.363 6.743 1.00 94.62 312 ILE A N 1
ATOM 2325 C CA . ILE A 1 312 ? -14.270 -0.895 6.383 1.00 94.62 312 ILE A CA 1
ATOM 2326 C C . ILE A 1 312 ? -14.294 0.623 6.287 1.00 94.62 312 ILE A C 1
ATOM 2328 O O . ILE A 1 312 ? -14.942 1.204 5.407 1.00 94.62 312 ILE A O 1
ATOM 2332 N N . THR A 1 313 ? -13.557 1.253 7.195 1.00 91.75 313 THR A N 1
ATOM 2333 C CA . THR A 1 313 ? -13.471 2.702 7.301 1.00 91.75 313 THR A CA 1
ATOM 2334 C C . THR A 1 313 ? -12.958 3.309 5.997 1.00 91.75 313 THR A C 1
ATOM 2336 O O . THR A 1 313 ? -11.838 3.047 5.558 1.00 91.75 313 THR A O 1
ATOM 2339 N N . GLY A 1 314 ? -13.802 4.117 5.358 1.00 92.00 314 GLY A N 1
ATOM 2340 C CA . GLY A 1 314 ? -13.407 4.927 4.213 1.00 92.00 314 GLY A CA 1
ATOM 2341 C C . GLY A 1 314 ? -12.769 6.230 4.677 1.00 92.00 314 GLY A C 1
ATOM 2342 O O . GLY A 1 314 ? -13.175 6.783 5.694 1.00 92.00 314 GLY A O 1
ATOM 2343 N N . GLY A 1 315 ? -11.803 6.737 3.921 1.00 92.00 315 GLY A N 1
ATOM 2344 C CA . GLY A 1 315 ? -11.197 8.027 4.220 1.00 92.00 315 GLY A CA 1
ATOM 2345 C C . GLY A 1 315 ? -10.115 8.409 3.221 1.00 92.00 315 GLY A C 1
ATOM 2346 O O . GLY A 1 315 ? -9.939 7.746 2.198 1.00 92.00 315 GLY A O 1
ATOM 2347 N N . LYS A 1 316 ? -9.409 9.507 3.494 1.00 92.12 316 LYS A N 1
ATOM 2348 C CA . LYS A 1 316 ? -8.362 10.037 2.608 1.00 92.12 316 LYS A CA 1
ATOM 2349 C C . LYS A 1 316 ? -7.051 10.250 3.347 1.00 92.12 316 LYS A C 1
ATOM 2351 O O . LYS A 1 316 ? -7.031 10.515 4.546 1.00 92.12 316 LYS A O 1
ATOM 2356 N N . THR A 1 317 ? -5.953 10.218 2.601 1.00 90.88 317 THR A N 1
ATOM 2357 C CA . THR A 1 317 ? -4.623 10.487 3.152 1.00 90.88 317 THR A CA 1
ATOM 2358 C C . THR A 1 317 ? -4.179 11.915 2.840 1.00 90.88 317 THR A C 1
ATOM 2360 O O . THR A 1 317 ? -4.178 12.347 1.686 1.00 90.88 317 THR A O 1
ATOM 2363 N N . LEU A 1 318 ? -3.797 12.656 3.878 1.00 91.62 318 LEU A N 1
ATOM 2364 C CA . LEU A 1 318 ? -3.310 14.031 3.827 1.00 91.62 318 LEU A CA 1
ATOM 2365 C C . LEU A 1 318 ? -1.798 14.071 4.033 1.00 91.62 318 LEU A C 1
ATOM 2367 O O . LEU A 1 318 ? -1.270 13.403 4.913 1.00 91.62 318 LEU A O 1
ATOM 2371 N N . GLN A 1 319 ? -1.099 14.916 3.281 1.00 91.19 319 GLN A N 1
ATOM 2372 C CA . GLN A 1 319 ? 0.333 15.151 3.442 1.00 91.19 319 GLN A CA 1
ATOM 2373 C C . GLN A 1 319 ? 0.578 16.447 4.219 1.00 91.19 319 GLN A C 1
ATOM 2375 O O . GLN A 1 319 ? 0.347 17.542 3.704 1.00 91.19 319 GLN A O 1
ATOM 2380 N N . GLY A 1 320 ? 1.083 16.336 5.444 1.00 90.50 320 GLY A N 1
ATOM 2381 C CA . GLY A 1 320 ? 1.652 17.462 6.182 1.00 90.50 320 GLY A CA 1
ATOM 2382 C C . GLY A 1 320 ? 3.128 17.637 5.831 1.00 90.50 320 GLY A C 1
ATOM 2383 O O . GLY A 1 320 ? 3.858 16.659 5.683 1.00 90.50 320 GLY A O 1
ATOM 2384 N N . GLN A 1 321 ? 3.595 18.875 5.695 1.00 87.81 321 GLN A N 1
ATOM 2385 C CA . GLN A 1 321 ? 5.008 19.140 5.445 1.00 87.81 321 GLN A CA 1
ATOM 2386 C C . GLN A 1 321 ? 5.480 20.392 6.172 1.00 87.81 321 GLN A C 1
ATOM 2388 O O . GLN A 1 321 ? 4.863 21.456 6.050 1.00 87.81 321 GLN A O 1
ATOM 2393 N N . ILE A 1 322 ? 6.627 20.278 6.844 1.00 86.06 322 ILE A N 1
ATOM 2394 C CA . ILE A 1 322 ? 7.419 21.424 7.296 1.00 86.06 322 ILE A CA 1
ATOM 2395 C C . ILE A 1 322 ? 8.776 21.399 6.614 1.00 86.06 322 ILE A C 1
ATOM 2397 O O . ILE A 1 322 ? 9.501 20.407 6.639 1.00 86.06 322 ILE A O 1
ATOM 2401 N N . THR A 1 323 ? 9.116 22.533 6.016 1.00 80.88 323 THR A N 1
ATOM 2402 C CA . THR A 1 323 ? 10.431 22.811 5.439 1.00 80.88 323 THR A CA 1
ATOM 2403 C C . THR A 1 323 ? 11.011 24.075 6.066 1.00 80.88 323 THR A C 1
ATOM 2405 O O . THR A 1 323 ? 10.334 24.799 6.797 1.00 80.88 323 THR A O 1
ATOM 2408 N N . THR A 1 324 ? 12.246 24.410 5.699 1.00 77.19 324 THR A N 1
ATOM 2409 C CA . THR A 1 324 ? 12.878 25.688 6.049 1.00 77.19 324 THR A CA 1
ATOM 2410 C C . THR A 1 324 ? 12.206 26.910 5.414 1.00 77.19 324 THR A C 1
ATOM 2412 O O . THR A 1 324 ? 12.598 28.026 5.732 1.00 77.19 324 THR A O 1
ATOM 2415 N N . ARG A 1 325 ? 11.225 26.762 4.515 1.00 83.81 325 ARG A N 1
ATOM 2416 C CA . ARG A 1 325 ? 10.577 27.902 3.832 1.00 83.81 325 ARG A CA 1
ATOM 2417 C C . ARG A 1 325 ? 9.057 27.919 3.943 1.00 83.81 325 ARG A C 1
ATOM 2419 O O . ARG A 1 325 ? 8.454 28.969 3.767 1.00 83.81 325 ARG A O 1
ATOM 2426 N N . ALA A 1 326 ? 8.426 26.787 4.242 1.00 87.19 326 ALA A N 1
ATOM 2427 C CA . ALA A 1 326 ? 6.973 26.694 4.257 1.00 87.19 326 ALA A CA 1
ATOM 2428 C C . ALA A 1 326 ? 6.443 25.595 5.178 1.00 87.19 326 ALA A C 1
ATOM 2430 O O . ALA A 1 326 ? 7.084 24.558 5.370 1.00 87.19 326 ALA A O 1
ATOM 2431 N N . ILE A 1 327 ? 5.203 25.810 5.625 1.00 90.81 327 ILE A N 1
ATOM 2432 C CA . ILE A 1 327 ? 4.301 24.783 6.141 1.00 90.81 327 ILE A CA 1
ATOM 2433 C C . ILE A 1 327 ? 3.162 24.536 5.141 1.00 90.81 327 ILE A C 1
ATOM 2435 O O . ILE A 1 327 ? 2.553 25.480 4.607 1.00 90.81 327 ILE A O 1
ATOM 2439 N N . LYS A 1 328 ? 2.886 23.261 4.861 1.00 92.81 328 LYS A N 1
ATOM 2440 C CA . LYS A 1 328 ? 1.853 22.824 3.917 1.00 92.81 328 LYS A CA 1
ATOM 2441 C C . LYS A 1 328 ? 1.033 21.680 4.512 1.00 92.81 328 LYS A C 1
ATOM 2443 O O . LYS A 1 328 ? 1.563 20.847 5.240 1.00 92.81 328 LYS A O 1
ATOM 2448 N N . LEU A 1 329 ? -0.247 21.663 4.159 1.00 94.62 329 LEU A N 1
ATOM 2449 C CA . LEU A 1 329 ? -1.141 20.526 4.318 1.00 94.62 329 LEU A CA 1
ATOM 2450 C C . LEU A 1 329 ? -1.777 20.294 2.951 1.00 94.62 329 LEU A C 1
ATOM 2452 O O . LEU A 1 329 ? -2.384 21.216 2.397 1.00 94.62 329 LEU A O 1
ATOM 2456 N N . LEU A 1 330 ? -1.555 19.117 2.379 1.00 93.25 330 LEU A N 1
ATOM 2457 C CA . LEU A 1 330 ? -1.914 18.806 1.004 1.00 93.25 330 LEU A CA 1
ATOM 2458 C C . LEU A 1 330 ? -2.832 17.585 0.943 1.00 93.25 330 LEU A C 1
ATOM 2460 O O . LEU A 1 330 ? -2.585 16.596 1.626 1.00 93.25 330 LEU A O 1
ATOM 2464 N N . LEU A 1 331 ? -3.824 17.626 0.062 1.00 91.75 331 LEU A N 1
ATOM 2465 C CA . LEU A 1 331 ? -4.582 16.461 -0.387 1.00 91.75 331 LEU A CA 1
ATOM 2466 C C . LEU A 1 331 ? -4.261 16.261 -1.867 1.00 91.75 331 LEU A C 1
ATOM 2468 O O . LEU A 1 331 ? -4.426 17.191 -2.655 1.00 91.75 331 LEU A O 1
ATOM 2472 N N . ASP A 1 332 ? -3.715 15.098 -2.228 1.00 85.31 332 ASP A N 1
ATOM 2473 C CA . ASP A 1 332 ? -3.280 14.792 -3.601 1.00 85.31 332 ASP A CA 1
ATOM 2474 C C . ASP A 1 332 ? -2.394 15.894 -4.224 1.00 85.31 332 ASP A C 1
ATOM 2476 O O . ASP A 1 332 ? -2.495 16.250 -5.394 1.00 85.31 332 ASP A O 1
ATOM 2480 N N . GLY A 1 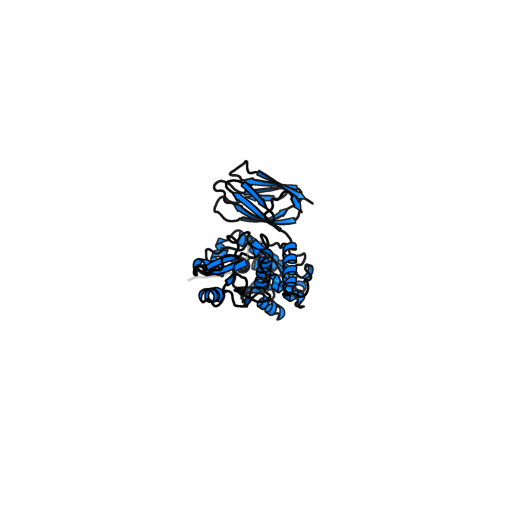333 ? -1.513 16.480 -3.404 1.00 85.38 333 GLY A N 1
ATOM 2481 C CA . GLY A 1 333 ? -0.584 17.537 -3.816 1.00 85.38 333 GLY A CA 1
ATOM 2482 C C . GLY A 1 333 ? -1.165 18.955 -3.843 1.00 85.38 333 GLY A C 1
ATOM 2483 O O . GLY A 1 333 ? -0.396 19.904 -3.984 1.00 85.38 333 GLY A O 1
ATOM 2484 N N . ARG A 1 334 ? -2.473 19.129 -3.634 1.00 89.75 334 ARG A N 1
ATOM 2485 C CA . ARG A 1 334 ? -3.141 20.440 -3.610 1.00 89.75 334 ARG A CA 1
ATOM 2486 C C . ARG A 1 334 ? -3.294 20.954 -2.185 1.00 89.75 334 ARG A C 1
ATOM 2488 O O . ARG A 1 334 ? -3.594 20.182 -1.281 1.00 89.75 334 ARG A O 1
ATOM 2495 N N . THR A 1 335 ? -3.103 22.258 -1.978 1.00 93.25 335 THR A N 1
ATOM 2496 C CA . THR A 1 335 ? -3.256 22.873 -0.646 1.00 93.25 335 THR A CA 1
ATOM 2497 C C . THR A 1 335 ? -4.686 22.730 -0.144 1.00 93.25 335 THR A C 1
ATOM 2499 O O . THR A 1 335 ? -5.629 23.115 -0.832 1.00 93.25 335 THR A O 1
ATOM 2502 N N . VAL A 1 336 ? -4.829 22.230 1.080 1.00 95.19 336 VAL A N 1
ATOM 2503 C CA . VAL A 1 336 ? -6.124 22.077 1.739 1.00 95.19 336 VAL A CA 1
ATOM 2504 C C . VAL A 1 336 ? -6.603 23.423 2.276 1.00 95.19 336 VAL A C 1
ATOM 2506 O O . VAL A 1 336 ? -5.951 24.029 3.126 1.00 95.19 336 VAL A O 1
ATOM 2509 N N . LYS A 1 337 ? -7.763 23.873 1.790 1.00 95.56 337 LYS A N 1
ATOM 2510 C CA . LYS A 1 337 ? -8.516 25.008 2.353 1.00 95.56 337 LYS A CA 1
ATOM 2511 C C . LYS A 1 337 ? -9.778 24.534 3.073 1.00 95.56 337 LYS A C 1
ATOM 2513 O O . LYS A 1 337 ? -10.104 25.043 4.145 1.00 95.56 337 LYS A O 1
ATOM 2518 N N . THR A 1 338 ? -10.445 23.537 2.499 1.00 95.94 338 THR A N 1
ATOM 2519 C CA . THR A 1 338 ? -11.641 22.889 3.036 1.00 95.94 338 THR A CA 1
ATOM 2520 C C . THR A 1 338 ? 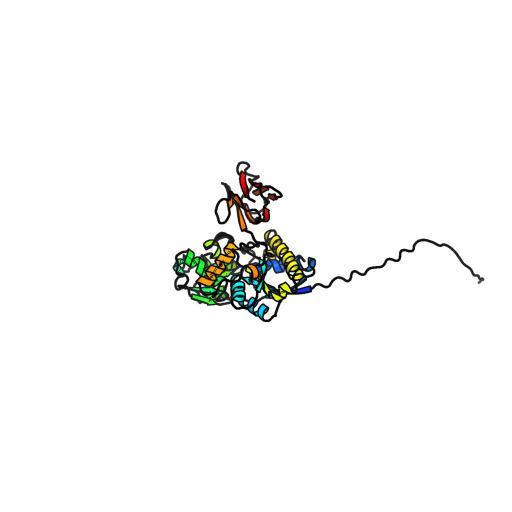-11.539 21.370 2.904 1.00 95.94 338 THR A C 1
ATOM 2522 O O . THR A 1 338 ? -10.842 20.873 2.018 1.00 95.94 338 THR A O 1
ATOM 2525 N N . LEU A 1 339 ? -12.221 20.643 3.789 1.00 95.62 339 LEU A N 1
ATOM 2526 C CA . LEU A 1 339 ? -12.410 19.190 3.744 1.00 95.62 339 LEU A CA 1
ATOM 2527 C C . LEU A 1 339 ? -13.840 18.848 4.189 1.00 95.62 339 LEU A C 1
ATOM 2529 O O . LEU A 1 339 ? -14.357 19.549 5.055 1.00 95.62 339 LEU A O 1
ATOM 2533 N N . PRO A 1 340 ? -14.480 17.794 3.665 1.00 94.88 340 PRO A N 1
ATOM 2534 C CA . PRO A 1 340 ? -15.658 17.224 4.315 1.00 94.88 340 PRO A CA 1
ATOM 2535 C C . PRO A 1 340 ? -15.267 16.559 5.643 1.00 94.88 340 PRO A C 1
ATOM 2537 O O . PRO A 1 340 ? -14.130 16.092 5.791 1.00 94.88 340 PRO A O 1
ATOM 2540 N N . GLN A 1 341 ? -16.193 16.497 6.599 1.00 95.25 341 GLN A N 1
ATOM 2541 C CA . GLN A 1 341 ? -16.016 15.701 7.814 1.00 95.25 341 GLN A CA 1
ATOM 2542 C C . GLN A 1 341 ? -15.764 14.223 7.490 1.00 95.25 341 GLN A C 1
ATOM 2544 O O . GLN A 1 341 ? -16.199 13.710 6.456 1.00 95.25 341 GLN A O 1
ATOM 2549 N N . GLY A 1 342 ? -15.037 13.538 8.370 1.00 93.81 342 GLY A N 1
ATOM 2550 C CA . GLY A 1 342 ? -14.747 12.113 8.223 1.00 93.81 342 GLY A CA 1
ATOM 2551 C C . GLY A 1 342 ? -13.334 11.726 8.638 1.00 93.81 342 GLY A C 1
ATOM 2552 O O . GLY A 1 342 ? -12.625 12.481 9.304 1.00 93.81 342 GLY A O 1
ATOM 2553 N N . GLU A 1 343 ? -12.935 10.523 8.237 1.00 93.81 343 GLU A N 1
ATOM 2554 C CA . GLU A 1 343 ? -11.673 9.905 8.638 1.00 93.81 343 GLU A CA 1
ATOM 2555 C C . GLU A 1 343 ? -10.530 10.255 7.681 1.00 93.81 343 GLU A C 1
ATOM 2557 O O . GLU A 1 343 ? -10.648 10.149 6.454 1.00 93.81 343 GLU A O 1
ATOM 2562 N N . TYR A 1 344 ? -9.390 10.633 8.258 1.00 93.50 344 TYR A N 1
ATOM 2563 C CA . TYR A 1 344 ? -8.192 10.990 7.511 1.00 93.50 344 TYR A CA 1
ATOM 2564 C C . TYR A 1 344 ? -6.932 10.394 8.128 1.00 93.50 344 TYR A C 1
ATOM 2566 O O . TYR A 1 344 ? -6.704 10.489 9.334 1.00 93.50 344 TYR A O 1
ATOM 2574 N N . THR A 1 345 ? -6.054 9.865 7.278 1.00 91.81 345 THR A N 1
ATOM 2575 C CA . THR A 1 345 ? -4.678 9.531 7.651 1.00 91.81 345 THR A CA 1
ATOM 2576 C C . THR A 1 345 ? -3.782 10.714 7.297 1.00 91.81 345 THR A C 1
ATOM 2578 O O . THR A 1 345 ? -3.614 11.059 6.135 1.00 91.81 345 THR A O 1
ATOM 2581 N N . PHE A 1 346 ? -3.188 11.365 8.284 1.00 92.50 346 PHE A N 1
ATOM 2582 C CA . PHE A 1 346 ? -2.190 12.411 8.097 1.00 92.50 346 PHE A CA 1
ATOM 2583 C C . PHE A 1 346 ? -0.814 11.777 8.030 1.00 92.50 346 PHE A C 1
ATOM 2585 O O . PHE A 1 346 ? -0.446 11.121 8.986 1.00 92.50 346 PHE A O 1
ATOM 2592 N N . VAL A 1 347 ? -0.049 12.023 6.970 1.00 89.25 347 VAL A N 1
ATOM 2593 C CA . VAL A 1 347 ? 1.367 11.663 6.828 1.00 89.25 347 VAL A CA 1
ATOM 2594 C C . VAL A 1 347 ? 2.179 12.954 6.828 1.00 89.25 347 VAL A C 1
ATOM 2596 O O . VAL A 1 347 ? 2.151 13.728 5.869 1.00 89.25 347 VAL A O 1
ATOM 2599 N N . VAL A 1 348 ? 2.876 13.233 7.923 1.00 89.19 348 VAL A N 1
ATOM 2600 C CA . VAL A 1 348 ? 3.583 14.487 8.177 1.00 89.19 348 VAL A CA 1
ATOM 2601 C C . VAL A 1 348 ? 5.085 14.295 8.028 1.00 89.19 348 VAL A C 1
ATOM 2603 O O . VAL A 1 348 ? 5.727 13.680 8.872 1.00 89.19 348 VAL A O 1
ATOM 2606 N N . SER A 1 349 ? 5.662 14.873 6.975 1.00 84.94 349 SER A N 1
ATOM 2607 C CA . SER A 1 349 ? 7.113 14.988 6.819 1.00 84.94 349 SER A CA 1
ATOM 2608 C C . SER A 1 349 ? 7.601 16.258 7.509 1.00 84.94 349 SER A C 1
ATOM 2610 O O . SER A 1 349 ? 7.477 17.367 6.976 1.00 84.94 349 SER A O 1
ATOM 2612 N N . ASP A 1 350 ? 8.146 16.095 8.710 1.00 80.44 350 ASP A N 1
ATOM 2613 C CA . ASP A 1 350 ? 8.759 17.185 9.457 1.00 80.44 350 ASP A CA 1
ATOM 2614 C C . ASP A 1 350 ? 10.279 17.164 9.263 1.00 80.44 350 ASP A C 1
ATOM 2616 O O . ASP A 1 350 ? 10.970 16.265 9.738 1.00 80.44 350 ASP A O 1
ATOM 2620 N N . ARG A 1 351 ? 10.798 18.133 8.500 1.00 77.12 351 ARG A N 1
ATOM 2621 C CA . ARG A 1 351 ? 12.245 18.322 8.287 1.00 77.12 351 ARG A CA 1
ATOM 2622 C C . ARG A 1 351 ? 12.799 19.496 9.102 1.00 77.12 351 ARG A C 1
ATOM 2624 O O . ARG A 1 351 ? 13.882 19.999 8.804 1.00 77.12 351 ARG A O 1
ATOM 2631 N N . SER A 1 352 ? 12.035 19.995 10.072 1.00 73.62 352 SER A N 1
ATOM 2632 C CA . SER A 1 352 ? 12.455 21.079 10.954 1.00 73.62 352 SER A CA 1
ATOM 2633 C C . SER A 1 352 ? 13.524 20.600 11.939 1.00 73.62 352 SER A C 1
ATOM 2635 O O . SER A 1 352 ? 13.407 19.524 12.513 1.00 73.62 352 SER A O 1
ATOM 2637 N N . LYS A 1 353 ? 14.561 21.418 12.164 1.00 73.31 353 LYS A N 1
ATOM 2638 C CA . LYS A 1 353 ? 15.622 21.131 13.149 1.00 73.31 353 LYS A CA 1
ATOM 2639 C C . LYS A 1 353 ? 15.308 21.652 14.558 1.00 73.31 353 LYS A C 1
ATOM 2641 O O . LYS A 1 353 ? 15.944 21.228 15.511 1.00 73.31 353 LYS A O 1
ATOM 2646 N N . SER A 1 354 ? 14.366 22.588 14.692 1.00 73.12 354 SER A N 1
ATOM 2647 C CA . SER A 1 354 ? 14.138 23.354 15.931 1.00 73.12 354 SER A CA 1
ATOM 2648 C C . SER A 1 354 ? 12.661 23.492 16.316 1.00 73.12 354 SER A C 1
ATOM 2650 O O . SER A 1 354 ? 12.299 24.311 17.155 1.00 73.12 354 SER A O 1
ATOM 2652 N N . GLY A 1 355 ? 11.767 22.714 15.700 1.00 79.00 355 GLY A N 1
ATOM 2653 C CA . GLY A 1 355 ? 10.331 22.842 15.936 1.00 79.00 355 GLY A CA 1
ATOM 2654 C C . GLY A 1 355 ? 9.519 21.677 15.407 1.00 79.00 355 GLY A C 1
ATOM 2655 O O . GLY A 1 355 ? 10.026 20.912 14.600 1.00 79.00 355 GLY A O 1
ATOM 2656 N N . SER A 1 356 ? 8.263 21.602 15.834 1.00 87.00 356 SER A N 1
ATOM 2657 C CA . SER A 1 356 ? 7.319 20.540 15.491 1.00 87.00 356 SER A CA 1
ATOM 2658 C C . SER A 1 356 ? 6.152 21.062 14.664 1.00 87.00 356 SER A C 1
ATOM 2660 O O . SER A 1 356 ? 5.656 22.165 14.917 1.00 87.00 356 SER A O 1
ATOM 2662 N N . PHE A 1 357 ? 5.628 20.224 13.776 1.00 90.50 357 PHE A N 1
ATOM 2663 C CA . PHE A 1 357 ? 4.285 20.363 13.226 1.00 90.50 357 PHE A CA 1
ATOM 2664 C C . PHE A 1 357 ? 3.242 20.124 14.307 1.00 90.50 357 PHE A C 1
ATOM 2666 O O . PHE A 1 357 ? 3.257 19.095 14.978 1.00 90.50 357 PHE A O 1
ATOM 2673 N N . VAL A 1 358 ? 2.320 21.070 14.451 1.00 93.50 358 VAL A N 1
ATOM 2674 C CA . VAL A 1 358 ? 1.186 21.003 15.372 1.00 93.50 358 VAL A CA 1
ATOM 2675 C C . VAL A 1 358 ? -0.095 21.109 14.568 1.00 93.50 358 VAL A C 1
ATOM 2677 O O . VAL A 1 358 ? -0.237 22.043 13.785 1.00 93.50 358 VAL A O 1
ATOM 2680 N N . LEU A 1 359 ? -1.032 20.192 14.798 1.00 96.25 359 LEU A N 1
ATOM 2681 C CA . LEU A 1 359 ? -2.406 20.255 14.309 1.00 96.25 359 LEU A CA 1
ATOM 2682 C C . LEU A 1 359 ? -3.345 20.447 15.502 1.00 96.25 359 LEU A C 1
ATOM 2684 O O . LEU A 1 359 ? -3.292 19.671 16.457 1.00 96.25 359 LEU A O 1
ATOM 2688 N N . ARG A 1 360 ? -4.203 21.468 15.439 1.00 97.31 360 ARG A N 1
ATOM 2689 C CA . ARG A 1 360 ? -5.205 21.786 16.463 1.00 97.31 360 ARG A CA 1
ATOM 2690 C C . ARG A 1 360 ? -6.568 22.059 15.829 1.00 97.31 360 ARG A C 1
ATOM 2692 O O . ARG A 1 360 ? -6.641 22.790 14.845 1.00 97.31 360 ARG A O 1
ATOM 2699 N N . GLY A 1 361 ? -7.632 21.542 16.426 1.00 97.06 361 GLY A N 1
ATOM 2700 C CA . GLY A 1 361 ? -9.023 21.839 16.073 1.00 97.06 361 GLY A CA 1
ATOM 2701 C C . GLY A 1 361 ? -9.996 21.094 16.992 1.00 97.06 361 GLY A C 1
ATOM 2702 O O . GLY A 1 361 ? -9.549 20.541 18.000 1.00 97.06 361 GLY A O 1
ATOM 2703 N N . PRO A 1 362 ? -11.301 21.067 16.669 1.00 97.19 362 PRO A N 1
ATOM 2704 C CA . PRO A 1 362 ? -12.296 20.299 17.418 1.00 97.19 362 PRO A CA 1
ATOM 2705 C C . PRO A 1 362 ? -11.833 18.858 17.675 1.00 97.19 362 PRO A C 1
ATOM 2707 O O . PRO A 1 362 ? -11.525 18.131 16.729 1.00 97.19 362 PRO A O 1
ATOM 2710 N N . GLY A 1 363 ? -11.705 18.479 18.953 1.00 94.06 363 GLY A N 1
ATOM 2711 C CA . GLY A 1 363 ? -11.282 17.139 19.393 1.00 94.06 363 GLY A CA 1
ATOM 2712 C C . GLY A 1 363 ? -9.850 16.722 19.020 1.00 94.06 363 GLY A C 1
ATOM 2713 O O . GLY A 1 363 ? -9.443 15.600 19.314 1.00 94.06 363 GLY A O 1
ATOM 2714 N N . VAL A 1 364 ? -9.063 17.596 18.383 1.00 95.62 364 VAL A N 1
ATOM 2715 C CA . VAL A 1 364 ? -7.750 17.250 17.826 1.00 95.62 364 VAL A CA 1
ATOM 2716 C C . VAL A 1 364 ? -6.665 18.158 18.386 1.00 95.62 364 VAL A C 1
ATOM 2718 O O . VAL A 1 364 ? -6.664 19.371 18.178 1.00 95.62 364 VAL A O 1
ATOM 2721 N N . LEU A 1 365 ? -5.670 17.529 19.009 1.00 95.44 365 LEU A N 1
ATOM 2722 C CA . LEU A 1 365 ? -4.357 18.105 19.273 1.00 95.44 365 LEU A CA 1
ATOM 2723 C C . LEU A 1 365 ? -3.293 17.047 18.964 1.00 95.44 365 LEU A C 1
ATOM 2725 O O . LEU A 1 365 ? -3.223 16.005 19.621 1.00 95.44 365 LEU A O 1
ATOM 2729 N N . ARG A 1 366 ? -2.482 17.288 17.933 1.00 93.31 366 ARG A N 1
ATOM 2730 C CA . ARG A 1 366 ? -1.360 16.422 17.543 1.00 93.31 366 ARG A CA 1
ATOM 2731 C C . ARG A 1 366 ? -0.109 17.248 17.312 1.00 93.31 366 ARG A C 1
ATOM 2733 O O . ARG A 1 366 ? -0.192 18.382 16.845 1.00 93.31 366 ARG A O 1
ATOM 2740 N N . LYS A 1 367 ? 1.043 16.672 17.645 1.00 91.00 367 LYS A N 1
ATOM 2741 C CA . LYS A 1 367 ? 2.353 17.303 17.507 1.00 91.00 367 LYS A CA 1
ATOM 2742 C C . LYS A 1 367 ? 3.391 16.256 17.092 1.00 91.00 367 LYS A C 1
ATOM 2744 O O . LYS A 1 367 ? 3.377 15.152 17.628 1.00 91.00 367 LYS A O 1
ATOM 2749 N N . THR A 1 368 ? 4.271 16.587 16.150 1.00 87.19 368 THR A N 1
ATOM 2750 C CA . THR A 1 368 ? 5.458 15.772 15.823 1.00 87.19 368 THR A CA 1
ATOM 2751 C C . THR A 1 368 ? 6.545 15.948 16.885 1.00 87.19 368 THR A C 1
ATOM 2753 O O . THR A 1 368 ? 6.614 16.981 17.553 1.00 87.19 368 THR A O 1
ATOM 2756 N N . SER A 1 369 ? 7.429 14.969 17.064 1.00 76.75 369 SER A N 1
ATOM 2757 C CA . SER A 1 369 ? 8.605 15.151 17.924 1.00 76.75 369 SER A CA 1
ATOM 2758 C C . SER A 1 369 ? 9.773 15.754 17.129 1.00 76.75 369 SER A C 1
ATOM 2760 O O . SER A 1 369 ? 9.855 15.589 15.915 1.00 76.75 369 SER A O 1
ATOM 2762 N N . VAL A 1 370 ? 10.681 16.461 17.809 1.00 61.47 370 VAL A N 1
ATOM 2763 C CA . VAL A 1 370 ? 11.859 17.103 17.184 1.00 61.47 370 VAL A CA 1
ATOM 2764 C C . VAL A 1 370 ? 12.973 16.078 16.884 1.00 61.47 370 VAL A C 1
ATOM 2766 O O . VAL A 1 370 ? 13.925 16.379 16.168 1.00 61.47 370 VAL A O 1
ATOM 2769 N N . LYS A 1 371 ? 12.877 14.843 17.406 1.00 55.66 371 LYS A N 1
ATOM 2770 C CA . LYS A 1 371 ? 13.913 13.814 17.243 1.00 55.66 371 LYS A CA 1
ATOM 2771 C C . LYS A 1 371 ? 13.715 13.021 15.944 1.00 55.66 371 LYS A C 1
ATOM 2773 O O . LYS A 1 371 ? 12.819 12.189 15.844 1.00 55.66 371 LYS A O 1
ATOM 2778 N N . GLY A 1 372 ? 14.618 13.246 14.988 1.00 55.53 372 GLY A N 1
ATOM 2779 C CA . GLY A 1 372 ? 14.769 12.449 13.767 1.00 55.53 372 GLY A CA 1
ATOM 2780 C C . GLY A 1 372 ? 13.922 12.923 12.580 1.00 55.53 372 GLY A C 1
ATOM 2781 O O . GLY A 1 372 ? 12.774 13.330 12.725 1.00 55.53 372 GLY A O 1
ATOM 2782 N N . VAL A 1 373 ? 14.492 12.835 11.373 1.00 57.03 373 VAL A N 1
ATOM 2783 C CA . VAL A 1 373 ? 13.782 13.101 10.112 1.00 57.03 373 VAL A CA 1
ATOM 2784 C C . VAL A 1 373 ? 13.001 11.846 9.730 1.00 57.03 373 VAL A C 1
ATOM 2786 O O . VAL A 1 373 ? 13.481 11.008 8.970 1.00 57.03 373 VAL A O 1
ATOM 2789 N N . ARG A 1 374 ? 11.810 11.669 10.302 1.00 65.19 374 ARG A N 1
ATOM 2790 C CA . ARG A 1 374 ? 10.913 10.555 9.964 1.00 65.19 374 ARG A CA 1
ATOM 2791 C C . ARG A 1 374 ? 9.500 11.080 9.707 1.00 65.19 374 ARG A C 1
ATOM 2793 O O . ARG A 1 374 ? 9.084 12.032 10.369 1.00 65.19 374 ARG A O 1
ATOM 2800 N N . PRO A 1 375 ? 8.765 10.519 8.730 1.00 71.62 375 PRO A N 1
ATOM 2801 C CA . PRO A 1 375 ? 7.360 10.851 8.569 1.00 71.62 375 PRO A CA 1
ATOM 2802 C C . PRO A 1 375 ? 6.571 10.363 9.791 1.00 71.62 375 PRO A C 1
ATOM 2804 O O . PRO A 1 375 ? 6.756 9.237 10.246 1.00 71.62 375 PRO A O 1
ATOM 2807 N N . TYR A 1 376 ? 5.699 11.216 10.320 1.00 81.00 376 TYR A N 1
ATOM 2808 C CA . TYR A 1 376 ? 4.739 10.866 11.365 1.00 81.00 376 TYR A CA 1
ATOM 2809 C C . TYR A 1 376 ? 3.403 10.569 10.723 1.00 81.00 376 TYR A C 1
ATOM 2811 O O . TYR A 1 376 ? 2.973 11.339 9.868 1.00 81.00 376 TYR A O 1
ATOM 2819 N N . THR A 1 377 ? 2.708 9.538 11.187 1.00 84.75 377 THR A N 1
ATOM 2820 C CA . THR A 1 377 ? 1.365 9.266 10.686 1.00 84.75 377 THR A CA 1
ATOM 2821 C C . THR A 1 377 ? 0.349 9.198 11.807 1.00 84.75 377 THR A C 1
ATOM 2823 O O . THR A 1 377 ? 0.593 8.584 12.845 1.00 84.75 377 THR A O 1
ATOM 2826 N N . TRP A 1 378 ? -0.807 9.814 11.584 1.00 88.56 378 TRP A N 1
ATOM 2827 C CA . TRP A 1 378 ? -1.941 9.779 12.501 1.00 88.56 378 TRP A CA 1
ATOM 2828 C C . TRP A 1 378 ? -3.212 9.475 11.728 1.00 88.56 378 TRP A C 1
ATOM 2830 O O . TRP A 1 378 ? -3.431 10.068 10.679 1.00 88.56 378 TRP A O 1
ATOM 2840 N N . THR A 1 379 ? -4.082 8.634 12.272 1.00 90.06 379 THR A N 1
ATOM 2841 C CA . THR A 1 379 ? -5.454 8.502 11.771 1.00 90.06 379 THR A CA 1
ATOM 2842 C C . THR A 1 379 ? -6.376 9.267 12.704 1.00 90.06 379 THR A C 1
ATOM 2844 O O . THR A 1 379 ? -6.320 9.067 13.918 1.00 90.06 379 THR A O 1
ATOM 2847 N N . LEU A 1 380 ? -7.151 10.198 12.150 1.00 92.56 380 LEU A N 1
ATOM 2848 C CA . LEU A 1 380 ? -7.985 11.133 12.896 1.00 92.56 380 LEU A CA 1
ATOM 2849 C C . LEU A 1 380 ? -9.368 11.247 12.252 1.00 92.56 380 LEU A C 1
ATOM 2851 O O . LEU A 1 380 ? -9.469 11.440 11.039 1.00 92.56 380 LEU A O 1
ATOM 2855 N N . SER A 1 381 ? -10.394 11.260 13.100 1.00 94.00 381 SER A N 1
ATOM 2856 C CA . SER A 1 381 ? -11.731 11.722 12.740 1.00 94.00 381 SER A CA 1
ATOM 2857 C C . SER A 1 381 ? -11.772 13.243 12.826 1.00 94.00 381 SER A C 1
ATOM 2859 O O . SER A 1 381 ? -11.433 13.819 13.865 1.00 94.00 381 SER A O 1
ATOM 2861 N N . LEU A 1 382 ? -12.133 13.911 11.734 1.00 96.12 382 LEU A N 1
ATOM 2862 C CA . LEU A 1 382 ? -12.280 15.361 11.694 1.00 96.12 382 LEU A CA 1
ATOM 2863 C C . LEU A 1 382 ? -13.764 15.733 11.735 1.00 96.12 382 LEU A C 1
ATOM 2865 O O . LEU A 1 382 ? -14.508 15.414 10.808 1.00 96.12 382 LEU A O 1
ATOM 2869 N N . ALA A 1 383 ? -14.163 16.438 12.792 1.00 96.88 383 ALA A N 1
ATOM 2870 C CA . ALA A 1 383 ? -15.499 17.004 12.955 1.00 96.88 383 ALA A CA 1
ATOM 2871 C C . ALA A 1 383 ? -15.595 18.394 12.293 1.00 96.88 383 ALA A C 1
ATOM 2873 O O . ALA A 1 383 ? -14.564 19.045 12.100 1.00 96.88 383 ALA A O 1
ATOM 2874 N N . PRO A 1 384 ? -16.802 18.893 11.968 1.00 97.94 384 PRO A N 1
ATOM 2875 C CA . PRO A 1 384 ? -16.975 20.231 11.413 1.00 97.94 384 PRO A CA 1
ATOM 2876 C C . PRO A 1 384 ? -16.338 21.318 12.289 1.00 97.94 384 PRO A C 1
ATOM 2878 O O . PRO A 1 384 ? -16.464 21.317 13.513 1.00 97.94 384 PRO A O 1
ATOM 2881 N N . GLY A 1 385 ? -15.641 22.266 11.659 1.00 97.62 385 GLY A N 1
ATOM 2882 C CA . GLY A 1 385 ? -15.026 23.391 12.362 1.00 97.62 385 GLY A CA 1
ATOM 2883 C C . GLY A 1 385 ? -13.714 23.883 11.761 1.00 97.62 385 GLY A C 1
ATOM 2884 O O . GLY A 1 385 ? -13.274 23.470 10.687 1.00 97.62 385 GLY A O 1
ATOM 2885 N N . LYS A 1 386 ? -13.080 24.832 12.454 1.00 98.00 386 LYS A N 1
ATOM 2886 C CA . LYS A 1 386 ? -11.816 25.441 12.024 1.00 98.00 386 LYS A CA 1
ATOM 2887 C C . LYS A 1 386 ? -10.632 24.700 12.635 1.00 98.00 386 LYS A C 1
ATOM 2889 O O . LYS A 1 386 ? -10.505 24.610 13.853 1.00 98.00 386 LYS A O 1
ATOM 2894 N N . TYR A 1 387 ? -9.718 24.267 11.778 1.00 98.19 387 TYR A N 1
ATOM 2895 C CA . TYR A 1 387 ? -8.462 23.639 12.164 1.00 98.19 387 TYR A CA 1
ATOM 2896 C C . TYR A 1 387 ? -7.290 24.561 11.846 1.00 98.19 387 TYR A C 1
ATOM 2898 O O . TYR A 1 387 ? -7.304 25.323 10.878 1.00 98.19 387 TYR A O 1
ATOM 2906 N N . THR A 1 388 ? -6.254 24.480 12.669 1.00 97.31 388 THR A N 1
ATOM 2907 C CA . THR A 1 388 ? -5.001 25.214 12.525 1.00 97.31 388 THR A CA 1
ATOM 2908 C C . THR A 1 388 ? -3.853 24.224 12.467 1.00 97.31 388 THR A C 1
ATOM 2910 O O . THR A 1 388 ? -3.770 23.326 13.303 1.00 97.31 388 THR A O 1
ATOM 2913 N N . TYR A 1 389 ? -2.947 24.418 11.515 1.00 95.56 389 TYR A N 1
ATOM 2914 C CA . TYR A 1 389 ? -1.676 23.714 11.473 1.00 95.56 389 TYR A CA 1
ATOM 2915 C C . TYR A 1 389 ? -0.517 24.713 11.500 1.00 95.56 389 TYR A C 1
ATOM 2917 O O . TYR A 1 389 ? -0.535 25.731 10.799 1.00 95.56 389 TYR A O 1
ATOM 2925 N N . SER A 1 390 ? 0.472 24.457 12.353 1.00 94.38 390 SER A N 1
ATOM 2926 C CA . SER A 1 390 ? 1.547 25.410 12.649 1.00 94.38 390 SER A CA 1
ATOM 2927 C C . SER A 1 390 ? 2.890 24.750 12.950 1.00 94.38 390 SER A C 1
ATOM 2929 O O . SER A 1 390 ? 2.941 23.555 13.222 1.00 94.38 390 SER A O 1
ATOM 2931 N N . SER A 1 391 ? 3.970 25.537 12.936 1.00 91.69 391 SER A N 1
ATOM 2932 C CA . SER A 1 391 ? 5.304 25.132 13.402 1.00 91.69 391 SER A CA 1
ATOM 2933 C C . SER A 1 391 ? 5.636 25.775 14.748 1.00 91.69 391 SER A C 1
ATOM 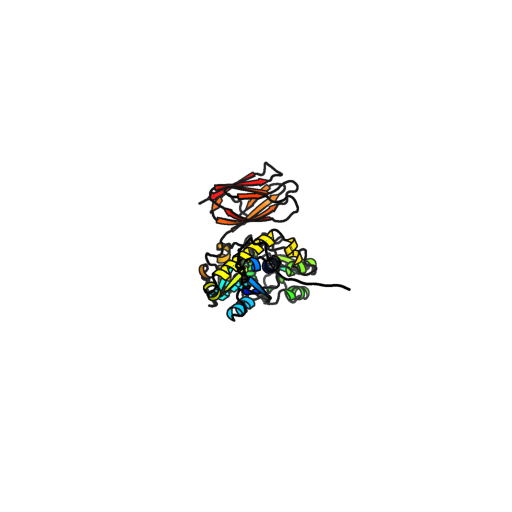2935 O O . SER A 1 391 ? 5.541 26.994 14.877 1.00 91.69 391 SER A O 1
ATOM 2937 N N . THR A 1 392 ? 6.090 24.995 15.736 1.00 89.06 392 THR A N 1
ATOM 2938 C CA . THR A 1 392 ? 6.551 25.570 17.019 1.00 89.06 392 THR A CA 1
ATOM 2939 C C . THR A 1 392 ? 7.884 26.306 16.898 1.00 89.06 392 THR A C 1
ATOM 2941 O O . THR A 1 392 ? 8.108 27.267 17.617 1.00 89.06 392 THR A O 1
ATOM 2944 N N . GLY A 1 393 ? 8.761 25.884 15.982 1.00 85.25 393 GLY A N 1
ATOM 2945 C CA . GLY A 1 393 ? 10.076 26.510 15.775 1.00 85.25 393 GLY A CA 1
ATOM 2946 C C . GLY A 1 393 ? 10.027 27.724 14.848 1.00 85.25 393 GLY A C 1
ATOM 2947 O O . GLY A 1 393 ? 11.022 28.421 14.676 1.00 85.25 393 GLY A O 1
ATOM 2948 N N . ARG A 1 394 ? 8.875 27.968 14.208 1.00 86.50 394 ARG A N 1
ATOM 2949 C CA . ARG A 1 394 ? 8.634 29.116 13.327 1.00 86.50 394 ARG A CA 1
ATOM 2950 C C . ARG A 1 394 ? 7.214 29.636 13.540 1.00 86.50 394 ARG A C 1
ATOM 2952 O O . ARG A 1 394 ? 6.334 29.284 12.759 1.00 86.50 394 ARG A O 1
ATOM 2959 N N . PRO A 1 395 ? 6.977 30.501 14.540 1.00 83.12 395 PRO A N 1
ATOM 2960 C CA . PRO A 1 395 ? 5.630 30.953 14.904 1.00 83.12 395 PRO A CA 1
ATOM 2961 C C . PRO A 1 395 ? 4.832 31.593 13.754 1.00 83.12 395 PRO A C 1
ATOM 2963 O O . PRO A 1 395 ? 3.612 31.451 13.694 1.00 83.12 395 PRO A O 1
ATOM 2966 N N . LYS A 1 396 ? 5.516 32.231 12.789 1.00 87.62 396 LYS A N 1
ATOM 2967 C CA . LYS A 1 396 ? 4.896 32.785 11.568 1.00 87.62 396 LYS A CA 1
ATOM 2968 C C . LYS A 1 396 ? 4.324 31.707 10.635 1.00 87.62 396 LYS A C 1
ATOM 2970 O O . LYS A 1 396 ? 3.466 31.993 9.806 1.00 87.62 396 LYS A O 1
ATOM 2975 N N . PHE A 1 397 ? 4.781 30.459 10.737 1.00 91.50 397 PHE A N 1
ATOM 2976 C CA . PHE A 1 397 ? 4.252 29.337 9.965 1.00 91.50 397 PHE A CA 1
ATOM 2977 C C . PHE A 1 397 ? 3.008 28.801 10.661 1.00 91.50 397 PHE A C 1
ATOM 2979 O O . PHE A 1 397 ? 3.060 27.800 11.370 1.00 91.50 397 PHE A O 1
ATOM 2986 N N . LYS A 1 398 ? 1.885 29.478 10.434 1.00 94.31 398 LYS A N 1
ATOM 2987 C CA . LYS A 1 398 ? 0.563 29.114 10.941 1.00 94.31 398 LYS A CA 1
ATOM 2988 C C . LYS A 1 398 ? -0.456 29.301 9.826 1.00 94.31 398 LYS A C 1
ATOM 2990 O O . LYS A 1 398 ? -0.532 30.366 9.223 1.00 94.31 398 LYS A O 1
ATOM 2995 N N . LYS A 1 399 ? -1.221 28.256 9.527 1.00 96.56 399 LYS A N 1
ATOM 2996 C CA . LYS A 1 399 ? -2.267 28.254 8.498 1.00 96.56 399 LYS A CA 1
ATOM 2997 C C . LYS A 1 399 ? -3.504 27.539 9.020 1.00 96.56 399 LYS A C 1
ATOM 2999 O O . LYS A 1 399 ? -3.440 26.821 10.016 1.00 96.56 399 LYS A O 1
ATOM 3004 N N . THR A 1 400 ? -4.634 27.744 8.354 1.00 97.25 400 THR A N 1
ATOM 3005 C CA . THR A 1 400 ? -5.918 27.175 8.772 1.00 97.25 400 THR A CA 1
ATOM 3006 C C . THR A 1 400 ? -6.657 26.548 7.605 1.00 97.25 400 THR A C 1
ATOM 3008 O O . THR A 1 400 ? -6.524 27.014 6.476 1.00 97.25 400 THR A O 1
ATOM 3011 N N . PHE A 1 401 ? -7.479 25.548 7.898 1.00 97.88 401 PHE A N 1
ATOM 3012 C CA . PHE A 1 401 ? -8.467 24.988 6.978 1.00 97.88 401 PHE A CA 1
ATOM 3013 C C . PHE A 1 401 ? -9.794 24.785 7.718 1.00 97.88 401 PHE A C 1
ATOM 3015 O O . PHE A 1 401 ? -9.832 24.814 8.952 1.00 97.88 401 PHE A O 1
ATOM 3022 N N . ARG A 1 402 ? -10.890 24.621 6.976 1.00 97.81 402 ARG A N 1
ATOM 3023 C CA . ARG A 1 402 ? -12.211 24.315 7.541 1.00 97.81 402 ARG A CA 1
ATOM 3024 C C . ARG A 1 402 ? -12.630 22.891 7.207 1.00 97.81 402 ARG A C 1
ATOM 3026 O O . ARG A 1 402 ? -12.415 22.432 6.091 1.00 97.81 402 ARG A O 1
ATOM 3033 N N . VAL A 1 403 ? -13.252 22.224 8.164 1.00 97.31 403 VAL A N 1
ATOM 3034 C CA . VAL A 1 403 ? -13.969 20.972 7.947 1.00 97.31 403 VAL A CA 1
ATOM 3035 C C . VAL A 1 403 ? -15.450 21.308 7.877 1.00 97.31 403 VAL A C 1
ATOM 3037 O O . VAL A 1 403 ? -15.962 22.014 8.747 1.00 97.31 403 VAL A O 1
ATOM 3040 N N . LEU A 1 404 ? -16.090 20.885 6.795 1.00 96.12 404 LEU A N 1
ATOM 3041 C CA . LEU A 1 404 ? -17.489 21.142 6.481 1.00 96.12 404 LEU A CA 1
ATOM 3042 C C . LEU A 1 404 ? -18.339 19.942 6.913 1.00 96.12 404 LEU A C 1
ATOM 3044 O O . LEU A 1 404 ? -17.838 18.815 6.940 1.00 96.12 404 LEU A O 1
ATOM 3048 N N . SER A 1 405 ? -19.596 20.212 7.262 1.00 90.06 405 SER A N 1
ATOM 3049 C CA . SER A 1 405 ? -20.622 19.204 7.561 1.00 90.06 405 SER A CA 1
ATOM 3050 C C . SER A 1 405 ? -20.915 18.299 6.376 1.00 90.06 405 SER A C 1
ATOM 3052 O O . SER A 1 405 ? -20.945 18.842 5.247 1.00 90.06 405 SER A O 1
#

Secondary structure (DSSP, 8-state):
----------------------------PPEEEEEEE-SSGGGHHHHHHHHTTTTGGGTEEEEEEE-S-HHHHHHHHHTT--SEEEEEHHHHHHHHHTT--EEEEEEEEE--SSTTT-SEEEEE-TT-S--SGGGGTT-EEEES-TTSHHHHHHHHHHHHTT--TTSSEEEE--HHHHHHHHHTTSSSEEEEETTHHHHHHHHS--EEEE-HHHHH-TT-EEEEEEEEHHHHHH-HHHHHHHHHHHHHHHHHHHH-HHHHHTTSPTT-TT----EE-SSB-HHHHHHHHHHHHHTTS-SS---HHHHS-TTS-BEEEEEEEE-SS-EEEEETTEEPSEEESEEEEEEEEE--SS--EEEEETTEEEE--SSSS-EEEEEEEEPSEEEEEEESS-TT-EEEEEEE-

pLDDT: mean 90.09, std 15.46, range [32.81, 98.88]